Protein AF-0000000075634195 (afdb_homodimer)

pLDDT: mean 84.71, std 17.28, range [28.17, 97.94]

Secondary structure (DSSP, 8-state):
-----------------------HHHHHHHHHHHHHHHHHHHHHHHHHHHHHHHHHHHHHHHHHHHHHHHHHHHHHHHHHHHHHHHHHHHHHH----HHHHHHHHHHHHHHHHHHHHHHHHHHHHHHHHHHHHHHHHHHHHHHHHHHHH---SGGGGTT--TTT-HHHHHHHHHHHHHHHHHHHHHHHHHHHHHHHHHHHHHHHHHHHHHHHHHHHHHHHHHHHHHHHHHHHHHHHH--/-----------------------HHHHHHHHHHHHHHHHHHHHHHHHHHHHHHHHHHHHHHHHHHHHHHHHHHHHHHHHHHHHHHHHHHHHHH----HHHHHHHHHHHHHHHHHHHHHHHHHHHHHHHHHHHHHHHHHHHHHHHHHHHH---SGGGGTT--TTT-HHHHHHHHHHHHHHHHHHHHHHHHHHHHHHHHHHHHHHHHHHHHHHHHHHHHHHHHHHHHHHHHHIIIIIHH--

Foldseek 3Di:
DDPPPPPPPPPPPPCPVPPPCPLVLLVVLVVLLVVLVVLLVVLLVLLVVLLVVLLVLLVVLLVVLVVVLVVLLVVLVVVLVVLLVVLLVLLVPDDFDPVVSVVLNVLSVVLVVVLVVLLVVLVVLLVVLSVVLSVVLVVVSVVVSCVSNVDDLVCLCPPDDSRPCSVSSSVSSVVSSVVSVVSSVVSNVVSVVSSVVSSVSSVVSSVSSSVSSVVSSVVSNVSSVVSSVCSCVPGVPND/DPCPPPPPPPPPPPCPVPPPCPLVLLVVLVVLLVVLVVLLVVLLVLLVVLLVVLLVLLVVLLVVLVVVLVVLLVVLVVLLVVLLVVLLVLLVPFDFDPVVSVVLNVLSVVLVVVLVVLLVVLVVLLVVLSVVLSVVLVVVSVVVSCVSNVDDLVCLCPPHDSRPCSVSSSVSSVVSSVVSVVSSVVSNVVSVVSSVVSSVSSVVSSVSSSVSSVVSSVVSVVSSVVSSVCSVPPGVPPD

Solvent-accessible surface area (backbone atoms only — not comparable to full-atom values): 25627 Å² total; per-residue (Å²): 139,82,83,78,76,80,74,75,76,75,67,78,75,73,70,67,75,74,62,80,62,70,55,62,59,42,55,46,35,48,55,42,48,61,62,29,45,60,40,51,50,50,27,51,50,49,53,50,51,48,50,42,50,40,51,50,51,49,52,51,52,52,52,51,49,52,53,50,49,44,53,52,49,49,55,52,50,51,51,51,42,50,52,49,40,53,50,51,52,52,57,71,71,50,81,50,48,64,71,48,54,53,51,52,52,49,51,53,53,51,48,47,47,51,48,19,44,50,54,30,49,36,48,48,52,40,43,53,51,50,49,54,51,52,51,48,53,53,51,51,53,52,55,49,50,54,63,74,61,63,75,70,73,62,64,38,42,60,97,38,31,43,62,80,40,21,66,60,34,39,50,43,38,52,51,48,38,54,47,32,61,53,50,46,59,51,51,54,57,50,45,53,48,52,45,50,52,48,53,55,54,50,53,53,51,49,51,52,39,52,49,44,52,51,52,49,50,51,51,52,49,51,50,53,54,50,50,57,57,44,48,62,50,38,31,58,66,48,126,139,82,84,76,77,83,75,76,76,75,69,76,75,73,74,67,75,73,60,79,61,70,55,63,56,43,56,47,36,48,53,42,50,61,63,30,47,59,41,51,49,50,29,51,51,49,53,50,52,48,50,43,52,40,52,50,50,49,52,50,53,53,51,50,50,52,52,52,49,45,53,52,48,49,54,53,50,50,50,52,42,50,51,49,39,52,50,51,51,54,57,71,69,50,80,50,49,65,72,47,54,52,52,53,53,50,50,52,53,51,47,48,46,50,48,18,44,50,54,30,50,37,48,48,52,42,43,53,52,50,49,52,51,51,51,48,52,53,50,51,54,52,54,49,48,54,62,73,61,62,76,68,74,63,64,38,42,60,98,39,30,46,62,80,41,20,66,60,34,39,50,44,38,52,51,46,39,54,47,31,59,53,50,46,59,52,50,54,56,51,46,52,47,51,46,50,53,48,52,54,52,48,52,52,52,50,50,54,39,50,50,45,52,51,53,50,50,51,51,53,50,51,52,52,53,52,50,55,55,43,50,63,50,38,32,58,66,49,125

Radius of gyration: 40.36 Å; Cα contacts (8 Å, |Δi|>4): 442; chains: 2; bounding box: 52×142×100 Å

Structure (mmCIF, N/CA/C/O backbone):
data_AF-0000000075634195-model_v1
#
loop_
_entity.id
_entity.type
_entity.pdbx_description
1 polymer 'Uncharacterized protein'
#
loop_
_atom_site.group_PDB
_atom_site.id
_atom_site.type_symbol
_atom_site.label_atom_id
_atom_site.label_alt_id
_atom_site.label_comp_id
_atom_site.label_asym_id
_atom_site.label_entity_id
_atom_site.label_seq_id
_atom_site.pdbx_PDB_ins_code
_atom_site.Cartn_x
_atom_site.Cartn_y
_atom_site.Cartn_z
_atom_site.occupancy
_atom_site.B_iso_or_equiv
_atom_site.auth_seq_id
_atom_site.auth_comp_id
_atom_site.auth_asym_id
_atom_site.auth_atom_id
_atom_site.pdbx_PDB_model_num
ATOM 1 N N . MET A 1 1 ? 15.43 -52.625 -70.75 1 28.17 1 MET A N 1
ATOM 2 C CA . MET A 1 1 ? 15.234 -53.594 -69.688 1 28.17 1 MET A CA 1
ATOM 3 C C . MET A 1 1 ? 15.977 -53.156 -68.438 1 28.17 1 MET A C 1
ATOM 5 O O . MET A 1 1 ? 17.141 -53.531 -68.188 1 28.17 1 MET A O 1
ATOM 9 N N . GLY A 1 2 ? 16.125 -51.812 -68.062 1 32.44 2 GLY A N 1
ATOM 10 C CA . GLY A 1 2 ? 16.859 -51.062 -67.062 1 32.44 2 GLY A CA 1
ATOM 11 C C . GLY A 1 2 ? 16.547 -51.438 -65.625 1 32.44 2 GLY A C 1
ATOM 12 O O . GLY A 1 2 ? 15.383 -51.562 -65.25 1 32.44 2 GLY A O 1
ATOM 13 N N . ASP A 1 3 ? 17.469 -52.219 -64.875 1 30.73 3 ASP A N 1
ATOM 14 C CA . ASP A 1 3 ? 17.562 -52.719 -63.531 1 30.73 3 ASP A CA 1
ATOM 15 C C . ASP A 1 3 ? 17.391 -51.594 -62.5 1 30.73 3 ASP A C 1
ATOM 17 O O . ASP A 1 3 ? 18.266 -50.719 -62.375 1 30.73 3 ASP A O 1
ATOM 21 N N . ILE A 1 4 ? 16.25 -50.875 -62.438 1 35.44 4 ILE A N 1
ATOM 22 C CA . ILE A 1 4 ? 15.906 -49.938 -61.375 1 35.44 4 ILE A CA 1
ATOM 23 C C . ILE A 1 4 ? 16.172 -50.562 -60.031 1 35.44 4 ILE A C 1
ATOM 25 O O . ILE A 1 4 ? 15.531 -51.562 -59.656 1 35.44 4 ILE A O 1
ATOM 29 N N . LEU A 1 5 ? 17.469 -50.531 -59.5 1 29.59 5 LEU A N 1
ATOM 30 C CA . LEU A 1 5 ? 18.016 -50.906 -58.188 1 29.59 5 LEU A CA 1
ATOM 31 C C . LEU A 1 5 ? 17.125 -50.375 -57.062 1 29.59 5 LEU A C 1
ATOM 33 O O . LEU A 1 5 ? 16.859 -49.156 -56.969 1 29.59 5 LEU A O 1
ATOM 37 N N . LEU A 1 6 ? 16.062 -51.188 -56.625 1 30.25 6 LEU A N 1
ATOM 38 C CA . LEU A 1 6 ? 15.297 -51.062 -55.375 1 30.25 6 LEU A CA 1
ATOM 39 C C . LEU A 1 6 ? 16.219 -50.781 -54.188 1 30.25 6 LEU A C 1
ATOM 41 O O . LEU A 1 6 ? 16.938 -51.688 -53.75 1 30.25 6 LEU A O 1
ATOM 45 N N . GLN A 1 7 ? 17.078 -49.688 -54.25 1 32.53 7 GLN A N 1
ATOM 46 C CA . GLN A 1 7 ? 17.859 -49.312 -53.062 1 32.53 7 GLN A CA 1
ATOM 47 C C . GLN A 1 7 ? 17 -49.344 -51.812 1 32.53 7 GLN A C 1
ATOM 49 O O . GLN A 1 7 ? 15.992 -48.656 -51.719 1 32.53 7 GLN A O 1
ATOM 54 N N . SER A 1 8 ? 17.031 -50.5 -51.031 1 29.11 8 SER A N 1
ATOM 55 C CA . SER A 1 8 ? 16.547 -50.781 -49.688 1 29.11 8 SER A CA 1
ATOM 56 C C . SER A 1 8 ? 16.969 -49.688 -48.719 1 29.11 8 SER A C 1
ATOM 58 O O . SER A 1 8 ? 18.141 -49.594 -48.344 1 29.11 8 SER A O 1
ATOM 60 N N . ILE A 1 9 ? 16.453 -48.531 -48.812 1 31.86 9 ILE A N 1
ATOM 61 C CA . ILE A 1 9 ? 16.656 -47.562 -47.719 1 31.86 9 ILE A CA 1
ATOM 62 C C . ILE A 1 9 ? 16.375 -48.219 -46.375 1 31.86 9 ILE A C 1
ATOM 64 O O . ILE A 1 9 ? 15.227 -48.594 -46.094 1 31.86 9 ILE A O 1
ATOM 68 N N . LEU A 1 10 ? 17.375 -49.031 -45.875 1 29.16 10 LEU A N 1
ATOM 69 C CA . LEU A 1 10 ? 17.406 -49.469 -44.469 1 29.16 10 LEU A CA 1
ATOM 70 C C . LEU A 1 10 ? 17.094 -48.281 -43.562 1 29.16 10 LEU A C 1
ATOM 72 O O . LEU A 1 10 ? 17.906 -47.375 -43.406 1 29.16 10 LEU A O 1
ATOM 76 N N . LEU A 1 11 ? 15.883 -47.812 -43.562 1 32.41 11 LEU A N 1
ATOM 77 C CA . LEU A 1 11 ? 15.516 -46.906 -42.469 1 32.41 11 LEU A CA 1
ATOM 78 C C . LEU A 1 11 ? 15.961 -47.438 -41.125 1 32.41 11 LEU A C 1
ATOM 80 O O . LEU A 1 11 ? 15.57 -48.562 -40.75 1 32.41 11 LEU A O 1
ATOM 84 N N . PRO A 1 12 ? 17.188 -47.125 -40.625 1 34.12 12 PRO A N 1
ATOM 85 C CA . PRO A 1 12 ? 17.5 -47.562 -39.25 1 34.12 12 PRO A CA 1
ATOM 86 C C . PRO A 1 12 ? 16.297 -47.5 -38.344 1 34.12 12 PRO A C 1
ATOM 88 O O . PRO A 1 12 ? 15.578 -46.5 -38.281 1 34.12 12 PRO A O 1
ATOM 91 N N . LEU A 1 13 ? 15.688 -48.688 -38.125 1 31.53 13 LEU A N 1
ATOM 92 C CA . LEU A 1 13 ? 14.758 -48.875 -37 1 31.53 13 LEU A CA 1
ATOM 93 C C . LEU A 1 13 ? 15.297 -48.25 -35.719 1 31.53 13 LEU A C 1
ATOM 95 O O . LEU A 1 13 ? 16.234 -48.781 -35.125 1 31.53 13 LEU A O 1
ATOM 99 N N . LEU A 1 14 ? 15.555 -46.938 -35.688 1 31.75 14 LEU A N 1
ATOM 100 C CA . LEU A 1 14 ? 15.75 -46.375 -34.344 1 31.75 14 LEU A CA 1
ATOM 101 C C . LEU A 1 14 ? 14.812 -47.062 -33.344 1 31.75 14 LEU A C 1
ATOM 103 O O . LEU A 1 14 ? 13.594 -46.875 -33.406 1 31.75 14 LEU A O 1
ATOM 107 N N . VAL A 1 15 ? 15.164 -48.312 -32.938 1 31.58 15 VAL A N 1
ATOM 108 C CA . VAL A 1 15 ? 14.602 -48.875 -31.719 1 31.58 15 VAL A CA 1
ATOM 109 C C . VAL A 1 15 ? 14.516 -47.781 -30.641 1 31.58 15 VAL A C 1
ATOM 111 O O . VAL A 1 15 ? 15.539 -47.375 -30.094 1 31.58 15 VAL A O 1
ATOM 114 N N . VAL A 1 16 ? 13.805 -46.781 -30.828 1 35.41 16 VAL A N 1
ATOM 115 C CA . VAL A 1 16 ? 13.469 -46.031 -29.625 1 35.41 16 VAL A CA 1
ATOM 116 C C . VAL A 1 16 ? 13.094 -47 -28.5 1 35.41 16 VAL A C 1
ATOM 118 O O . VAL A 1 16 ? 12.102 -4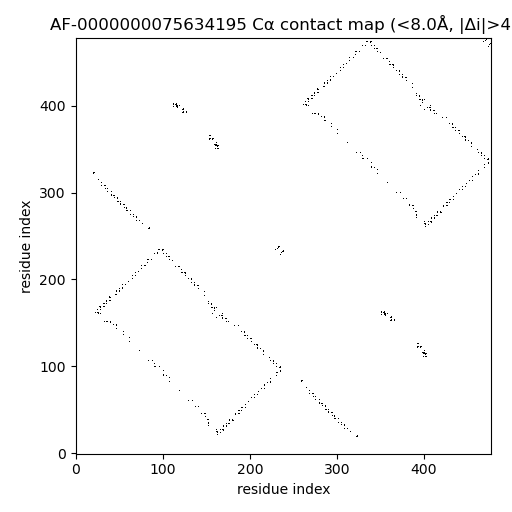7.688 -28.578 1 35.41 16 VAL A O 1
ATOM 121 N N . THR A 1 17 ? 14.094 -47.844 -28 1 33.12 17 THR A N 1
ATOM 122 C CA . THR A 1 17 ? 13.812 -48.5 -26.719 1 33.12 17 THR A CA 1
ATOM 123 C C . THR A 1 17 ? 12.789 -47.688 -25.922 1 33.12 17 THR A C 1
ATOM 125 O O . THR A 1 17 ? 13.031 -46.531 -25.578 1 33.12 17 THR A O 1
ATOM 128 N N . PHE A 1 18 ? 11.562 -47.969 -26.203 1 35.88 18 PHE A N 1
ATOM 129 C CA . PHE A 1 18 ? 10.406 -47.562 -25.406 1 35.88 18 PHE A CA 1
ATOM 130 C C . PHE A 1 18 ? 10.648 -47.875 -23.922 1 35.88 18 PHE A C 1
ATOM 132 O O . PHE A 1 18 ? 10.5 -49 -23.484 1 35.88 18 PHE A O 1
ATOM 139 N N . THR A 1 19 ? 11.828 -47.688 -23.375 1 38 19 THR A N 1
ATOM 140 C CA . THR A 1 19 ? 11.922 -47.812 -21.922 1 38 19 THR A CA 1
ATOM 141 C C . THR A 1 19 ? 10.609 -47.406 -21.266 1 38 19 THR A C 1
ATOM 143 O O . THR A 1 19 ? 9.867 -46.594 -21.812 1 38 19 THR A O 1
ATOM 146 N N . THR A 1 20 ? 9.906 -48.281 -20.531 1 43.28 20 THR A N 1
ATOM 147 C CA . THR A 1 20 ? 8.797 -48.156 -19.578 1 43.28 20 THR A CA 1
ATOM 148 C C . THR A 1 20 ? 8.75 -46.781 -18.969 1 43.28 20 THR A C 1
ATOM 150 O O . THR A 1 20 ? 9.734 -46.312 -18.406 1 43.28 20 THR A O 1
ATOM 153 N N . ALA A 1 21 ? 8.227 -45.781 -19.531 1 51.19 21 ALA A N 1
ATOM 154 C CA . ALA A 1 21 ? 8.164 -44.312 -19.531 1 51.19 21 ALA A CA 1
ATOM 155 C C . ALA A 1 21 ? 8.094 -43.781 -18.109 1 51.19 21 ALA A C 1
ATOM 157 O O . ALA A 1 21 ? 7.012 -43.719 -17.5 1 51.19 21 ALA A O 1
ATOM 158 N N . GLN A 1 22 ? 8.867 -44.281 -17.172 1 62.78 22 GLN A N 1
ATOM 159 C CA . GLN A 1 22 ? 8.977 -43.469 -15.961 1 62.78 22 GLN A CA 1
ATOM 160 C C . GLN A 1 22 ? 9.391 -42.062 -16.297 1 62.78 22 GLN A C 1
ATOM 162 O O . GLN A 1 22 ? 10.273 -41.812 -17.109 1 62.78 22 GLN A O 1
ATOM 167 N N . ARG A 1 23 ? 8.367 -41.25 -16.125 1 79.19 23 ARG A N 1
ATOM 168 C CA . ARG A 1 23 ? 8.656 -39.875 -16.406 1 79.19 23 ARG A CA 1
ATOM 169 C C . ARG A 1 23 ? 9.102 -39.125 -15.156 1 79.19 23 ARG A C 1
ATOM 171 O O . ARG A 1 23 ? 8.438 -38.188 -14.719 1 79.19 23 ARG A O 1
ATOM 178 N N . PRO A 1 24 ? 10.336 -39.688 -14.602 1 76.5 24 PRO A N 1
ATOM 179 C CA . PRO A 1 24 ? 10.797 -39.062 -13.359 1 76.5 24 PRO A CA 1
ATOM 180 C C . PRO A 1 24 ? 11.039 -37.562 -13.523 1 76.5 24 PRO A C 1
ATOM 182 O O . PRO A 1 24 ? 10.781 -36.781 -12.602 1 76.5 24 PRO A O 1
ATOM 185 N N . SER A 1 25 ? 11.375 -37.156 -14.68 1 81.81 25 SER A N 1
ATOM 186 C CA . SER A 1 25 ? 11.664 -35.75 -14.898 1 81.81 25 SER A CA 1
ATOM 187 C C . SER A 1 25 ? 10.391 -34.906 -14.844 1 81.81 25 SER A C 1
ATOM 189 O O . SER A 1 25 ? 10.406 -33.781 -14.359 1 81.81 25 SER A O 1
ATOM 191 N N . THR A 1 26 ? 9.312 -35.531 -15.203 1 85.31 26 THR A N 1
ATOM 192 C CA . THR A 1 26 ? 8.031 -34.844 -15.18 1 85.31 26 THR A CA 1
ATOM 193 C C . THR A 1 26 ? 7.562 -34.594 -13.75 1 85.31 26 THR A C 1
ATOM 195 O O . THR A 1 26 ? 7.07 -33.531 -13.422 1 85.31 26 THR A O 1
ATOM 198 N N . LEU A 1 27 ? 7.832 -35.5 -12.867 1 87.5 27 LEU A N 1
ATOM 199 C CA . LEU A 1 27 ? 7.438 -35.375 -11.469 1 87.5 27 LEU A CA 1
ATOM 200 C C . LEU A 1 27 ? 8.391 -34.438 -10.719 1 87.5 27 LEU A C 1
ATOM 202 O O . LEU A 1 27 ? 7.988 -33.75 -9.781 1 87.5 27 LEU A O 1
ATOM 206 N N . LYS A 1 28 ? 9.617 -34.438 -11.18 1 91.31 28 LYS A N 1
ATOM 207 C CA . LYS A 1 28 ? 10.617 -33.594 -10.555 1 91.31 28 LYS A CA 1
ATOM 208 C C . LYS A 1 28 ? 10.219 -32.125 -10.664 1 91.31 28 LYS A C 1
ATOM 210 O O . LYS A 1 28 ? 10.516 -31.312 -9.773 1 91.31 28 LYS A O 1
ATOM 215 N N . VAL A 1 29 ? 9.516 -31.75 -11.766 1 92 29 VAL A N 1
ATOM 216 C CA . VAL A 1 29 ? 9.055 -30.375 -11.969 1 92 29 VAL A CA 1
ATOM 217 C C . VAL A 1 29 ? 8.18 -29.953 -10.789 1 92 29 VAL A C 1
ATOM 219 O O . VAL A 1 29 ? 8.273 -28.828 -10.312 1 92 29 VAL A O 1
ATOM 222 N N . ILE A 1 30 ? 7.375 -30.812 -10.266 1 90.88 30 ILE A N 1
ATOM 223 C CA . ILE A 1 30 ? 6.477 -30.5 -9.156 1 90.88 30 ILE A CA 1
ATOM 224 C C . ILE A 1 30 ? 7.285 -30.297 -7.883 1 90.88 30 ILE A C 1
ATOM 226 O O . ILE A 1 30 ? 7.008 -29.375 -7.102 1 90.88 30 ILE A O 1
ATOM 230 N N . ASP A 1 31 ? 8.289 -31.156 -7.703 1 92.25 31 ASP A N 1
ATOM 231 C CA . ASP A 1 31 ? 9.18 -31 -6.559 1 92.25 31 ASP A CA 1
ATOM 232 C C . ASP A 1 31 ? 9.922 -29.672 -6.621 1 92.25 31 ASP A C 1
ATOM 234 O O . ASP A 1 31 ? 10.102 -29 -5.598 1 92.25 31 ASP A O 1
ATOM 238 N N . ASP A 1 32 ? 10.352 -29.328 -7.801 1 94.19 32 ASP A N 1
ATOM 239 C CA . ASP A 1 32 ? 11.039 -28.047 -7.98 1 94.19 32 ASP A CA 1
ATOM 240 C C . ASP A 1 32 ? 10.117 -26.875 -7.664 1 94.19 32 ASP A C 1
ATOM 242 O O . ASP A 1 32 ? 10.555 -25.875 -7.098 1 94.19 32 ASP A O 1
ATOM 246 N N . LEU A 1 33 ? 8.867 -26.969 -8.047 1 93.88 33 LEU A N 1
ATOM 247 C CA . LEU A 1 33 ? 7.883 -25.953 -7.727 1 93.88 33 LEU A CA 1
ATOM 248 C C . LEU A 1 33 ? 7.711 -25.812 -6.215 1 93.88 33 LEU A C 1
ATOM 250 O O . LEU A 1 33 ? 7.707 -24.703 -5.68 1 93.88 33 LEU A O 1
ATOM 254 N N . ARG A 1 34 ? 7.641 -26.969 -5.523 1 92.88 34 ARG A N 1
ATOM 255 C CA . ARG A 1 34 ? 7.504 -26.969 -4.07 1 92.88 34 ARG A CA 1
ATOM 256 C C . ARG A 1 34 ? 8.734 -26.375 -3.4 1 92.88 34 ARG A C 1
ATOM 258 O O . ARG A 1 34 ? 8.625 -25.719 -2.363 1 92.88 34 ARG A O 1
ATOM 265 N N . TYR A 1 35 ? 9.82 -26.594 -4.023 1 93.69 35 TYR A N 1
ATOM 266 C CA . TYR A 1 35 ? 11.07 -26.062 -3.494 1 93.69 35 TYR A CA 1
ATOM 267 C C . TYR A 1 35 ? 11.141 -24.562 -3.674 1 93.69 35 TYR A C 1
ATOM 269 O O . TYR A 1 35 ? 11.672 -23.844 -2.812 1 93.69 35 TYR A O 1
ATOM 277 N N . ALA A 1 36 ? 10.609 -24.031 -4.781 1 94.31 36 ALA A N 1
ATOM 278 C CA . ALA A 1 36 ? 10.695 -22.609 -5.109 1 94.31 36 ALA A CA 1
ATOM 279 C C . ALA A 1 36 ? 9.68 -21.797 -4.312 1 94.31 36 ALA A C 1
ATOM 281 O O . ALA A 1 36 ? 9.891 -20.625 -4.031 1 94.31 36 ALA A O 1
ATOM 282 N N . ASP A 1 37 ? 8.609 -22.438 -3.844 1 92.88 37 ASP A N 1
ATOM 283 C CA . ASP A 1 37 ? 7.473 -21.75 -3.236 1 92.88 37 ASP A CA 1
ATOM 284 C C . ASP A 1 37 ? 7.879 -21.031 -1.955 1 92.88 37 ASP A C 1
ATOM 286 O O . ASP A 1 37 ? 7.559 -19.859 -1.772 1 92.88 37 ASP A O 1
ATOM 290 N N . PRO A 1 38 ? 8.656 -21.672 -1.044 1 93 38 PRO A N 1
ATOM 291 C CA . PRO A 1 38 ? 9.039 -20.969 0.19 1 93 38 PRO A CA 1
ATOM 292 C C . PRO A 1 38 ? 9.891 -19.734 -0.067 1 93 38 PRO A C 1
ATOM 294 O O . PRO A 1 38 ? 9.867 -18.781 0.725 1 93 38 PRO A O 1
ATOM 297 N N . TYR A 1 39 ? 10.641 -19.719 -1.176 1 93.12 39 TYR A N 1
ATOM 298 C CA . TYR A 1 39 ? 11.453 -18.547 -1.496 1 93.12 39 TYR A CA 1
ATOM 299 C C . TYR A 1 39 ? 10.586 -17.375 -1.938 1 93.12 39 TYR A C 1
ATOM 301 O O . TYR A 1 39 ? 10.828 -16.234 -1.552 1 93.12 39 TYR A O 1
ATOM 309 N N . MET A 1 40 ? 9.602 -17.625 -2.729 1 92.69 40 MET A N 1
ATOM 310 C CA . MET A 1 40 ? 8.648 -16.594 -3.109 1 92.69 40 MET A CA 1
ATOM 311 C C . MET A 1 40 ? 7.898 -16.062 -1.89 1 92.69 40 MET A C 1
ATOM 313 O O . MET A 1 40 ? 7.75 -14.852 -1.722 1 92.69 40 MET A O 1
ATOM 317 N N . ARG A 1 41 ? 7.52 -16.922 -0.988 1 93.56 41 ARG A N 1
ATOM 318 C CA . ARG A 1 41 ? 6.781 -16.547 0.213 1 93.56 41 ARG A CA 1
ATOM 319 C C . ARG A 1 41 ? 7.629 -15.648 1.114 1 93.56 41 ARG A C 1
ATOM 321 O O . ARG A 1 41 ? 7.148 -14.633 1.618 1 93.56 41 ARG A O 1
ATOM 328 N N . SER A 1 42 ? 8.82 -16.156 1.237 1 93.38 42 SER A N 1
ATOM 329 C CA . SER A 1 42 ? 9.734 -15.383 2.078 1 93.38 42 SER A CA 1
ATOM 330 C C . SER A 1 42 ? 9.984 -14 1.491 1 93.38 42 SER A C 1
ATOM 332 O O . SER A 1 42 ? 10.008 -13.008 2.221 1 93.38 42 SER A O 1
ATOM 334 N N . HIS A 1 43 ? 10.172 -13.961 0.241 1 93.62 43 HIS A N 1
ATOM 335 C CA . HIS A 1 43 ? 10.359 -12.688 -0.443 1 93.62 43 HIS A CA 1
ATOM 336 C C . HIS A 1 43 ? 9.156 -11.773 -0.25 1 93.62 43 HIS A C 1
ATOM 338 O O . HIS A 1 43 ? 9.305 -10.602 0.12 1 93.62 43 HIS A O 1
ATOM 344 N N . ARG A 1 44 ? 7.977 -12.289 -0.455 1 93.25 44 ARG A N 1
ATOM 345 C CA . ARG A 1 44 ? 6.762 -11.492 -0.346 1 93.25 44 ARG A CA 1
ATOM 346 C C . ARG A 1 44 ? 6.559 -10.992 1.081 1 93.25 44 ARG A C 1
ATOM 348 O O . ARG A 1 44 ? 6.199 -9.828 1.295 1 93.25 44 ARG A O 1
ATOM 355 N N . LYS A 1 45 ? 6.832 -11.875 1.993 1 94 45 LYS A N 1
ATOM 356 C CA . LYS A 1 45 ? 6.715 -11.484 3.395 1 94 45 LYS A CA 1
ATOM 357 C C . LYS A 1 45 ? 7.691 -10.359 3.736 1 94 45 LYS A C 1
ATOM 359 O O . LYS A 1 45 ? 7.316 -9.383 4.383 1 94 45 LYS A O 1
ATOM 364 N N . LEU A 1 46 ? 8.875 -10.508 3.33 1 93.88 46 LEU A N 1
ATOM 365 C CA . LEU A 1 46 ? 9.891 -9.5 3.6 1 93.88 46 LEU A CA 1
ATOM 366 C C . LEU A 1 46 ? 9.516 -8.164 2.963 1 93.88 46 LEU A C 1
ATOM 368 O O . LEU A 1 46 ? 9.633 -7.113 3.6 1 93.88 46 LEU A O 1
ATOM 372 N N . VAL A 1 47 ? 9.109 -8.234 1.746 1 93.44 47 VAL A N 1
ATOM 373 C CA . VAL A 1 47 ? 8.719 -7.035 1.016 1 93.44 47 VAL A CA 1
ATOM 374 C C . VAL A 1 47 ? 7.574 -6.336 1.745 1 93.44 47 VAL A C 1
ATOM 376 O O . VAL A 1 47 ? 7.609 -5.121 1.95 1 93.44 47 VAL A O 1
ATOM 379 N N . LEU A 1 48 ? 6.602 -7.086 2.197 1 94.38 48 LEU A N 1
ATOM 380 C CA . LEU A 1 48 ? 5.445 -6.512 2.877 1 94.38 48 LEU A CA 1
ATOM 381 C C . LEU A 1 48 ? 5.84 -5.934 4.23 1 94.38 48 LEU A C 1
ATOM 383 O O . LEU A 1 48 ? 5.371 -4.859 4.613 1 94.38 48 LEU A O 1
ATOM 387 N N . ASP A 1 49 ? 6.719 -6.586 4.926 1 95 49 ASP A N 1
ATOM 388 C CA . ASP A 1 49 ? 7.188 -6.109 6.227 1 95 49 ASP A CA 1
ATOM 389 C C . ASP A 1 49 ? 7.977 -4.812 6.086 1 95 49 ASP A C 1
ATOM 391 O O . ASP A 1 49 ? 7.77 -3.865 6.848 1 95 49 ASP A O 1
ATOM 395 N N . GLU A 1 50 ? 8.852 -4.828 5.137 1 94.31 50 GLU A N 1
ATOM 396 C CA . GLU A 1 50 ? 9.68 -3.641 4.926 1 94.31 50 GLU A CA 1
ATOM 397 C C . GLU A 1 50 ? 8.836 -2.461 4.445 1 94.31 50 GLU A C 1
ATOM 399 O O . GLU A 1 50 ? 9.094 -1.315 4.82 1 94.31 50 GLU A O 1
ATOM 404 N N . LEU A 1 51 ? 7.895 -2.721 3.57 1 94.25 51 LEU A N 1
ATOM 405 C CA . LEU A 1 51 ? 6.969 -1.683 3.127 1 94.25 51 LEU A CA 1
ATOM 406 C C . LEU A 1 51 ? 6.195 -1.104 4.309 1 94.25 51 LEU A C 1
ATOM 408 O O . LEU A 1 51 ? 6.043 0.114 4.418 1 94.25 51 LEU A O 1
ATOM 412 N N . HIS A 1 52 ? 5.742 -1.98 5.16 1 95.75 52 HIS A N 1
ATOM 413 C CA . HIS A 1 52 ? 5.035 -1.555 6.359 1 95.75 52 HIS A CA 1
ATOM 414 C C . HIS A 1 52 ? 5.906 -0.649 7.223 1 95.75 52 HIS A C 1
ATOM 416 O O . HIS A 1 52 ? 5.457 0.406 7.676 1 95.75 52 HIS A O 1
ATOM 422 N N . ALA A 1 53 ? 7.102 -1.029 7.426 1 95.75 53 ALA A N 1
ATOM 423 C CA . ALA A 1 53 ? 8.039 -0.233 8.211 1 95.75 53 ALA A CA 1
ATOM 424 C C . ALA A 1 53 ? 8.273 1.133 7.574 1 95.75 53 ALA A C 1
ATOM 426 O O . ALA A 1 53 ? 8.297 2.154 8.266 1 95.75 53 ALA A O 1
ATOM 427 N N . ALA A 1 54 ? 8.453 1.101 6.297 1 95.5 54 ALA A N 1
ATOM 428 C CA . ALA A 1 54 ? 8.672 2.352 5.578 1 95.5 54 ALA A CA 1
ATOM 429 C C . ALA A 1 54 ? 7.473 3.285 5.727 1 95.5 54 ALA A C 1
ATOM 431 O O . ALA A 1 54 ? 7.637 4.488 5.945 1 95.5 54 ALA A O 1
ATOM 432 N N . ARG A 1 55 ? 6.301 2.766 5.617 1 95.06 55 ARG A N 1
ATOM 433 C CA . ARG A 1 55 ? 5.078 3.551 5.746 1 95.06 55 ARG A CA 1
ATOM 434 C C . ARG A 1 55 ? 4.93 4.102 7.16 1 95.06 55 ARG A C 1
ATOM 436 O O . ARG A 1 55 ? 4.539 5.258 7.344 1 95.06 55 ARG A O 1
ATOM 443 N N . LEU A 1 56 ? 5.234 3.268 8.133 1 96.12 56 LEU A N 1
ATOM 444 C CA . LEU A 1 56 ? 5.184 3.717 9.523 1 96.12 56 LEU A CA 1
ATOM 445 C C . LEU A 1 56 ? 6.176 4.848 9.766 1 96.12 56 LEU A C 1
ATOM 447 O O . LEU A 1 56 ? 5.84 5.852 10.398 1 96.12 56 LEU A O 1
ATOM 451 N N . ASN A 1 57 ? 7.336 4.637 9.258 1 95.62 57 ASN A N 1
ATOM 452 C CA . ASN A 1 57 ? 8.359 5.668 9.414 1 95.62 57 ASN A CA 1
ATOM 453 C C . ASN A 1 57 ? 7.938 6.977 8.75 1 95.62 57 ASN A C 1
ATOM 455 O O . ASN A 1 57 ? 8.117 8.055 9.32 1 95.62 57 ASN A O 1
ATOM 459 N N . ALA A 1 58 ? 7.406 6.875 7.562 1 94.06 58 ALA A N 1
ATOM 460 C CA . ALA A 1 58 ? 6.914 8.062 6.867 1 94.06 58 ALA A CA 1
ATOM 461 C C . ALA A 1 58 ? 5.816 8.758 7.672 1 94.06 58 ALA A C 1
ATOM 463 O O . ALA A 1 58 ? 5.801 9.984 7.785 1 94.06 58 ALA A O 1
ATOM 464 N N . SER A 1 59 ? 4.957 8.008 8.227 1 93.56 59 SER A N 1
ATOM 465 C CA . SER A 1 59 ? 3.881 8.547 9.047 1 93.56 59 SER A CA 1
ATOM 466 C C . SER A 1 59 ? 4.43 9.242 10.289 1 93.56 59 SER A C 1
ATOM 468 O O . SER A 1 59 ? 3.955 10.312 10.672 1 93.56 59 SER A O 1
ATOM 470 N N . ASP A 1 60 ? 5.398 8.656 10.914 1 94.25 60 ASP A N 1
ATOM 471 C CA . ASP A 1 60 ? 6.023 9.234 12.102 1 94.25 60 ASP A CA 1
ATOM 472 C C . ASP A 1 60 ? 6.672 10.578 11.781 1 94.25 60 ASP A C 1
ATOM 474 O O . ASP A 1 60 ? 6.578 11.523 12.562 1 94.25 60 ASP A O 1
ATOM 478 N N . LEU A 1 61 ? 7.312 10.609 10.68 1 94.44 61 LEU A N 1
ATOM 479 C CA . LEU A 1 61 ? 7.941 11.852 10.258 1 94.44 61 LEU A CA 1
ATOM 480 C C . LEU A 1 61 ? 6.902 12.953 10.078 1 94.44 61 LEU A C 1
ATOM 482 O O . LEU A 1 61 ? 7.145 14.109 10.422 1 94.44 61 LEU A O 1
ATOM 486 N N . GLN A 1 62 ? 5.773 12.648 9.508 1 92.38 62 GLN A N 1
ATOM 487 C CA . GLN A 1 62 ? 4.684 13.602 9.344 1 92.38 62 GLN A CA 1
ATOM 488 C C . GLN A 1 62 ? 4.203 14.125 10.695 1 92.38 62 GLN A C 1
ATOM 490 O O . GLN A 1 62 ? 3.99 15.32 10.867 1 92.38 62 GLN A O 1
ATOM 495 N N . SER A 1 63 ? 4.082 13.195 11.594 1 91.44 63 SER A N 1
ATOM 496 C CA . SER A 1 63 ? 3.646 13.562 12.938 1 91.44 63 SER A CA 1
ATOM 497 C C . SER A 1 63 ? 4.66 14.477 13.617 1 91.44 63 SER A C 1
ATOM 499 O O . SER A 1 63 ? 4.285 15.43 14.305 1 91.44 63 SER A O 1
ATOM 501 N N . GLU A 1 64 ? 5.863 14.156 13.438 1 93.31 64 GLU A N 1
ATOM 502 C CA . GLU A 1 64 ? 6.918 15.008 13.984 1 93.31 64 GLU A CA 1
ATOM 503 C C . GLU A 1 64 ? 6.84 16.422 13.406 1 93.31 64 GLU A C 1
ATOM 505 O O . GLU A 1 64 ? 7.055 17.391 14.125 1 93.31 64 GLU A O 1
ATOM 510 N N . MET A 1 65 ? 6.543 16.5 12.164 1 93 65 MET A N 1
ATOM 511 C CA . MET A 1 65 ? 6.402 17.797 11.508 1 93 65 MET A CA 1
ATOM 512 C C . MET A 1 65 ? 5.262 18.609 12.133 1 93 65 MET A C 1
ATOM 514 O O . MET A 1 65 ? 5.406 19.797 12.383 1 93 65 MET A O 1
ATOM 518 N N . ILE A 1 66 ? 4.188 17.969 12.383 1 91.12 66 ILE A N 1
ATOM 519 C CA . ILE A 1 66 ? 3.02 18.641 12.961 1 91.12 66 ILE A CA 1
ATOM 520 C C . ILE A 1 66 ? 3.354 19.156 14.359 1 91.12 66 ILE A C 1
ATOM 522 O O . ILE A 1 66 ? 2.988 20.266 14.719 1 91.12 66 ILE A O 1
ATOM 526 N N . GLN A 1 67 ? 4.047 18.375 15.117 1 92.06 67 GLN A N 1
ATOM 527 C CA . GLN A 1 67 ? 4.441 18.781 16.469 1 92.06 67 GLN A CA 1
ATOM 528 C C . GLN A 1 67 ? 5.391 19.969 16.422 1 92.06 67 GLN A C 1
ATOM 530 O O . GLN A 1 67 ? 5.246 20.906 17.203 1 92.06 67 GLN A O 1
ATOM 535 N N . LEU A 1 68 ? 6.273 19.906 15.555 1 91.44 68 LEU A N 1
ATOM 536 C CA . LEU A 1 68 ? 7.215 21 15.391 1 91.44 68 LEU A CA 1
ATOM 537 C C . LEU A 1 68 ? 6.488 22.281 14.977 1 91.44 68 LEU A C 1
ATOM 539 O O . LEU A 1 68 ? 6.781 23.359 15.492 1 91.44 68 LEU A O 1
ATOM 543 N N . MET A 1 69 ? 5.613 22.141 14.078 1 91.44 69 MET A N 1
ATOM 544 C CA . MET A 1 69 ? 4.809 23.266 13.625 1 91.44 69 MET A CA 1
ATOM 545 C C . MET A 1 69 ? 4.023 23.875 14.781 1 91.44 69 MET A C 1
ATOM 547 O O . MET A 1 69 ? 3.967 25.094 14.93 1 91.44 69 MET A O 1
ATOM 551 N N . ALA A 1 70 ? 3.445 23 15.586 1 91.38 70 ALA A N 1
ATOM 552 C CA . ALA A 1 70 ? 2.672 23.484 16.734 1 91.38 70 ALA A CA 1
ATOM 553 C C . ALA A 1 70 ? 3.551 24.266 17.703 1 91.38 70 ALA A C 1
ATOM 555 O O . ALA A 1 70 ? 3.158 25.328 18.188 1 91.38 70 ALA A O 1
ATOM 556 N N . ASN A 1 71 ? 4.711 23.781 17.922 1 92.94 71 ASN A N 1
ATOM 557 C CA . ASN A 1 71 ? 5.641 24.453 18.828 1 92.94 71 ASN A CA 1
ATOM 558 C C . ASN A 1 71 ? 6.07 25.812 18.281 1 92.94 71 ASN A C 1
ATOM 560 O O . ASN A 1 71 ? 6.082 26.812 19.016 1 92.94 71 ASN A O 1
ATOM 564 N N . GLN A 1 72 ? 6.395 25.891 17.062 1 91.81 72 GLN A N 1
ATOM 565 C CA . GLN A 1 72 ? 6.809 27.141 16.453 1 91.81 72 GLN A CA 1
ATOM 566 C C . GLN A 1 72 ? 5.66 28.141 16.422 1 91.81 72 GLN A C 1
ATOM 568 O O . GLN A 1 72 ? 5.848 29.312 16.734 1 91.81 72 GLN A O 1
ATOM 573 N N . LYS A 1 73 ? 4.562 27.609 16.031 1 91.88 73 LYS A N 1
ATOM 574 C CA . LYS A 1 73 ? 3.396 28.484 16 1 91.88 73 LYS A CA 1
ATOM 575 C C . LYS A 1 73 ? 3.125 29.078 17.375 1 91.88 73 LYS A C 1
ATOM 577 O O . LYS A 1 73 ? 2.848 30.281 17.5 1 91.88 73 LYS A O 1
ATOM 582 N N . GLN A 1 74 ? 3.195 28.266 18.375 1 91.56 74 GLN A N 1
ATOM 583 C CA . GLN A 1 74 ? 2.986 28.734 19.75 1 91.56 74 GLN A CA 1
ATOM 584 C C . GLN A 1 74 ? 3.945 29.875 20.094 1 91.56 74 GLN A C 1
ATOM 586 O O . GLN A 1 74 ? 3.525 30.922 20.594 1 91.56 74 GLN A O 1
ATOM 591 N N . ARG A 1 75 ? 5.18 29.688 19.797 1 92.5 75 ARG A N 1
ATOM 592 C CA . ARG A 1 75 ? 6.199 30.672 20.109 1 92.5 75 ARG A CA 1
ATOM 593 C C . ARG A 1 75 ? 5.891 32 19.453 1 92.5 75 ARG A C 1
ATOM 595 O O . ARG A 1 75 ? 5.918 33.062 20.094 1 92.5 75 ARG A O 1
ATOM 602 N N . TYR A 1 76 ? 5.473 31.969 18.203 1 90.88 76 TYR A N 1
ATOM 603 C CA . TYR A 1 76 ? 5.281 33.219 17.453 1 90.88 76 TYR A CA 1
ATOM 604 C C . TYR A 1 76 ? 3.963 33.875 17.828 1 90.88 76 TYR A C 1
ATOM 606 O O . TYR A 1 76 ? 3.867 35.094 17.844 1 90.88 76 TYR A O 1
ATOM 614 N N . VAL A 1 77 ? 2.984 33.094 18.125 1 90.06 77 VAL A N 1
ATOM 615 C CA . VAL A 1 77 ? 1.725 33.656 18.594 1 90.06 77 VAL A CA 1
ATOM 616 C C . VAL A 1 77 ? 1.926 34.312 19.953 1 90.06 77 VAL A C 1
ATOM 618 O O . VAL A 1 77 ? 1.422 35.406 20.203 1 90.06 77 VAL A O 1
ATOM 621 N N . GLU A 1 78 ? 2.688 33.656 20.828 1 90.75 78 GLU A N 1
ATOM 622 C CA . GLU A 1 78 ? 2.994 34.219 22.141 1 90.75 78 GLU A CA 1
ATOM 623 C C . GLU A 1 78 ? 3.738 35.531 22 1 90.75 78 GLU A C 1
ATOM 625 O O . GLU A 1 78 ? 3.426 36.5 22.688 1 90.75 78 GLU A O 1
ATOM 630 N N . LEU A 1 79 ? 4.645 35.562 21.062 1 90.56 79 LEU A N 1
ATOM 631 C CA . LEU A 1 79 ? 5.395 36.812 20.812 1 90.56 79 LEU A CA 1
ATOM 632 C C . LEU A 1 79 ? 4.469 37.906 20.328 1 90.56 79 LEU A C 1
ATOM 634 O O . LEU A 1 79 ? 4.598 39.062 20.75 1 90.56 79 LEU A O 1
ATOM 638 N N . ALA A 1 80 ? 3.572 37.562 19.469 1 89.81 80 ALA A N 1
ATOM 639 C CA . ALA A 1 80 ? 2.631 38.562 18.922 1 89.81 80 ALA A CA 1
ATOM 640 C C . ALA A 1 80 ? 1.709 39.094 20.016 1 89.81 80 ALA A C 1
ATOM 642 O O . ALA A 1 80 ? 1.467 40.281 20.109 1 89.81 80 ALA A O 1
ATOM 643 N N . VAL A 1 81 ? 1.226 38.219 20.844 1 88.62 81 VAL A N 1
ATOM 644 C CA . VAL A 1 81 ? 0.323 38.594 21.938 1 88.62 81 VAL A CA 1
ATOM 645 C C . VAL A 1 81 ? 1.062 39.469 22.953 1 88.62 81 VAL A C 1
ATOM 647 O O . VAL A 1 81 ? 0.521 40.469 23.438 1 88.62 81 VAL A O 1
ATOM 650 N N . ASP A 1 82 ? 2.275 39.094 23.219 1 89.69 82 ASP A N 1
ATOM 651 C CA . ASP A 1 82 ? 3.084 39.875 24.156 1 89.69 82 ASP A CA 1
ATOM 652 C C . ASP A 1 82 ? 3.336 41.281 23.609 1 89.69 82 ASP A C 1
ATOM 654 O O . ASP A 1 82 ? 3.275 42.281 24.344 1 89.69 82 ASP A O 1
ATOM 658 N N . ALA A 1 83 ? 3.619 41.375 22.344 1 89.25 83 ALA A N 1
ATOM 659 C CA . ALA A 1 83 ? 3.836 42.656 21.719 1 89.25 83 ALA A CA 1
ATOM 660 C C . ALA A 1 83 ? 2.572 43.5 21.766 1 89.25 83 ALA A C 1
ATOM 662 O O . ALA A 1 83 ? 2.639 44.719 22 1 89.25 83 ALA A O 1
ATOM 663 N N . GLU A 1 84 ? 1.474 42.875 21.531 1 89.88 84 GLU A N 1
ATOM 664 C CA . GLU A 1 84 ? 0.193 43.594 21.609 1 89.88 84 GLU A CA 1
ATOM 665 C C . GLU A 1 84 ? -0.057 44.125 23.016 1 89.88 84 GLU A C 1
ATOM 667 O O . GLU A 1 84 ? -0.479 45.281 23.188 1 89.88 84 GLU A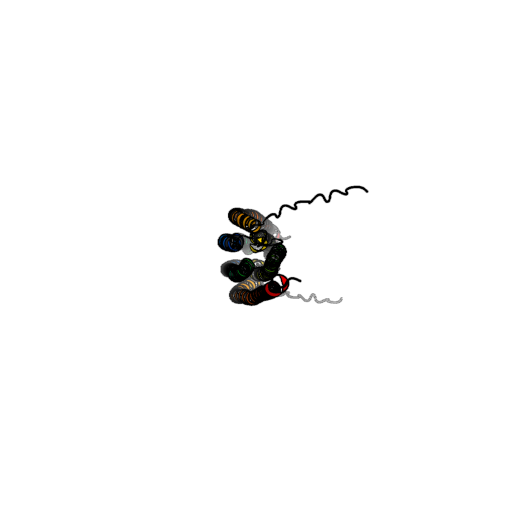 O 1
ATOM 672 N N . LYS A 1 85 ? 0.232 43.281 24 1 88.25 85 LYS A N 1
ATOM 673 C CA . LYS A 1 85 ? 0.042 43.688 25.391 1 88.25 85 LYS A CA 1
ATOM 674 C C . LYS A 1 85 ? 0.925 44.875 25.75 1 88.25 85 LYS A C 1
ATOM 676 O O . LYS A 1 85 ? 0.469 45.812 26.406 1 88.25 85 LYS A O 1
ATOM 681 N N . ALA A 1 86 ? 2.111 44.719 25.281 1 87.88 86 ALA A N 1
ATOM 682 C CA . ALA A 1 86 ? 3.049 45.812 25.562 1 87.88 86 ALA A CA 1
ATOM 683 C C . ALA A 1 86 ? 2.578 47.125 24.938 1 87.88 86 ALA A C 1
ATOM 685 O O . ALA A 1 86 ? 2.568 48.156 25.609 1 87.88 86 ALA A O 1
ATOM 686 N N . LEU A 1 87 ? 2.162 47.125 23.781 1 87.88 87 LEU A N 1
ATOM 687 C CA . LEU A 1 87 ? 1.692 48.312 23.094 1 87.88 87 LEU A CA 1
ATOM 688 C C . LEU A 1 87 ? 0.399 48.812 23.719 1 87.88 87 LEU A C 1
ATOM 690 O O . LEU A 1 87 ? 0.214 50.031 23.859 1 87.88 87 LEU A O 1
ATOM 694 N N . GLY A 1 88 ? -0.485 47.875 24.016 1 86.31 88 GLY A N 1
ATOM 695 C CA . GLY A 1 88 ? -1.697 48.281 24.719 1 86.31 88 GLY A CA 1
ATOM 696 C C . GLY A 1 88 ? -1.426 48.969 26.031 1 86.31 88 GLY A C 1
ATOM 697 O O . GLY A 1 88 ? -2.084 49.969 26.359 1 86.31 88 GLY A O 1
ATOM 698 N N . GLY A 1 89 ? -0.441 48.469 26.734 1 86.06 89 GLY A N 1
ATOM 699 C CA . GLY A 1 89 ? -0.032 49.125 27.969 1 86.06 89 GLY A CA 1
ATOM 700 C C . GLY A 1 89 ? 0.488 50.531 27.75 1 86.06 89 GLY A C 1
ATOM 701 O O . GLY A 1 89 ? 0.17 51.438 28.516 1 86.06 89 GLY A O 1
ATOM 702 N N . ASP A 1 90 ? 1.212 50.75 26.672 1 84.56 90 ASP A N 1
ATOM 703 C CA . ASP A 1 90 ? 1.737 52.094 26.328 1 84.56 90 ASP A CA 1
ATOM 704 C C . ASP A 1 90 ? 0.608 53.062 26 1 84.56 90 ASP A C 1
ATOM 706 O O . ASP A 1 90 ? 0.634 54.219 26.422 1 84.56 90 ASP A O 1
ATOM 710 N N . ILE A 1 91 ? -0.357 52.562 25.312 1 85.81 91 ILE A N 1
ATOM 711 C CA . ILE A 1 91 ? -1.486 53.375 24.922 1 85.81 91 ILE A CA 1
ATOM 712 C C . ILE A 1 91 ? -2.295 53.781 26.156 1 85.81 91 ILE A C 1
ATOM 714 O O . ILE A 1 91 ? -2.725 54.938 26.281 1 85.81 91 ILE A O 1
ATOM 718 N N . ASP A 1 92 ? -2.467 52.875 27.062 1 83.38 92 ASP A N 1
ATOM 719 C CA . ASP A 1 92 ? -3.26 53.125 28.266 1 83.38 92 ASP A CA 1
ATOM 720 C C . ASP A 1 92 ? -2.58 54.156 29.172 1 83.38 92 ASP A C 1
ATOM 722 O O . ASP A 1 92 ? -3.254 54.875 29.906 1 83.38 92 ASP A O 1
ATOM 726 N N . ARG A 1 93 ? -1.294 54.219 29.125 1 85.69 93 ARG A N 1
ATOM 727 C CA . ARG A 1 93 ? -0.542 55.125 30 1 85.69 93 ARG A CA 1
ATOM 728 C C . ARG A 1 93 ? -0.417 56.5 29.391 1 85.69 93 ARG A C 1
ATOM 730 O O . ARG A 1 93 ? -0.034 57.469 30.078 1 85.69 93 ARG A O 1
ATOM 737 N N . GLU A 1 94 ? -0.747 56.531 28.141 1 79.75 94 GLU A N 1
ATOM 738 C CA . GLU A 1 94 ? -0.562 57.812 27.453 1 79.75 94 GLU A CA 1
ATOM 739 C C . GLU A 1 94 ? -1.661 58.812 27.812 1 79.75 94 GLU A C 1
ATOM 741 O O . GLU A 1 94 ? -2.834 58.438 27.906 1 79.75 94 GLU A O 1
ATOM 746 N N . ILE A 1 95 ? -1.251 60.062 28.188 1 70.19 95 ILE A N 1
ATOM 747 C CA . ILE A 1 95 ? -2.174 61.156 28.469 1 70.19 95 ILE A CA 1
ATOM 748 C C . ILE A 1 95 ? -2.527 61.875 27.172 1 70.19 95 ILE A C 1
ATOM 750 O O . ILE A 1 95 ? -1.664 62.469 26.531 1 70.19 95 ILE A O 1
ATOM 754 N N . GLY A 1 96 ? -3.578 61.344 26.438 1 72.38 96 GLY A N 1
ATOM 755 C CA . GLY A 1 96 ? -3.947 61.969 25.172 1 72.38 96 GLY A CA 1
ATOM 756 C C . GLY A 1 96 ? -5.445 62 24.953 1 72.38 96 GLY A C 1
ATOM 757 O O . GLY A 1 96 ? -6.223 61.656 25.844 1 72.38 96 GLY A O 1
ATOM 758 N N . ASP A 1 97 ? -5.898 62.688 23.844 1 79.56 97 ASP A N 1
ATOM 759 C CA . ASP A 1 97 ? -7.289 62.812 23.406 1 79.56 97 ASP A CA 1
ATOM 760 C C . ASP A 1 97 ? -7.934 61.438 23.281 1 79.56 97 ASP A C 1
ATOM 762 O O . ASP A 1 97 ? -7.395 60.562 22.594 1 79.56 97 ASP A O 1
ATOM 766 N N . ALA A 1 98 ? -9.031 61.219 23.969 1 79.88 98 ALA A N 1
ATOM 767 C CA . ALA A 1 98 ? -9.734 59.938 24.031 1 79.88 98 ALA A CA 1
ATOM 768 C C . ALA A 1 98 ? -10.016 59.406 22.625 1 79.88 98 ALA A C 1
ATOM 770 O O . ALA A 1 98 ? -9.797 58.25 22.344 1 79.88 98 ALA A O 1
ATOM 771 N N . PRO A 1 99 ? -10.453 60.375 21.75 1 83.25 99 PRO A N 1
ATOM 772 C CA . PRO A 1 99 ? -10.695 59.875 20.391 1 83.25 99 PRO A CA 1
ATOM 773 C C . PRO A 1 99 ? -9.422 59.375 19.703 1 83.25 99 PRO A C 1
ATOM 775 O O . PRO A 1 99 ? -9.453 58.375 18.984 1 83.25 99 PRO A O 1
ATOM 778 N N . CYS A 1 100 ? -8.289 60 20.016 1 84.69 100 CYS A N 1
ATOM 779 C CA . CYS A 1 100 ? -7.016 59.594 19.422 1 84.69 100 CYS A CA 1
ATOM 780 C C . CYS A 1 100 ? -6.555 58.25 19.969 1 84.69 100 CYS A C 1
ATOM 782 O O . CYS 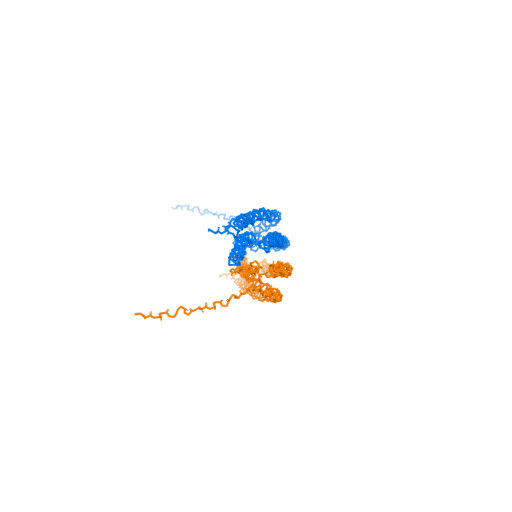A 1 100 ? -6.145 57.375 19.203 1 84.69 100 CYS A O 1
ATOM 784 N N . LEU A 1 101 ? -6.707 58 21.266 1 82.88 101 LEU A N 1
ATOM 785 C CA . LEU A 1 101 ? -6.309 56.75 21.891 1 82.88 101 LEU A CA 1
ATOM 786 C C . LEU A 1 101 ? -7.199 55.594 21.422 1 82.88 101 LEU A C 1
ATOM 788 O O . LEU A 1 101 ? -6.723 54.469 21.219 1 82.88 101 LEU A O 1
ATOM 792 N N . GLY A 1 102 ? -8.484 55.906 21.219 1 83.75 102 GLY A N 1
ATOM 793 C CA . GLY A 1 102 ? -9.391 54.906 20.656 1 83.75 102 GLY A CA 1
ATOM 794 C C . GLY A 1 102 ? -9.008 54.469 19.266 1 83.75 102 GLY A C 1
ATOM 795 O O . GLY A 1 102 ? -9.086 53.281 18.922 1 83.75 102 GLY A O 1
ATOM 796 N N . TYR A 1 103 ? -8.578 55.438 18.438 1 84.31 103 TYR A N 1
ATOM 797 C CA . TYR A 1 103 ? -8.133 55.156 17.094 1 84.31 103 TYR A CA 1
ATOM 798 C C . TYR A 1 103 ? -6.91 54.25 17.094 1 84.31 103 TYR A C 1
ATOM 800 O O . TYR A 1 103 ? -6.824 53.312 16.312 1 84.31 103 TYR A O 1
ATOM 808 N N . LEU A 1 104 ? -5.914 54.438 18.016 1 83.75 104 LEU A N 1
ATOM 809 C CA . LEU A 1 104 ? -4.703 53.656 18.094 1 83.75 104 LEU A CA 1
ATOM 810 C C . LEU A 1 104 ? -5.023 52.219 18.547 1 83.75 104 LEU A C 1
ATOM 812 O O . LEU A 1 104 ? -4.438 51.25 18.031 1 83.75 104 LEU A O 1
ATOM 816 N N . ARG A 1 105 ? -5.961 52.094 19.422 1 84.44 105 ARG A N 1
ATOM 817 C CA . ARG A 1 105 ? -6.387 50.75 19.828 1 84.44 105 ARG A CA 1
ATOM 818 C C . ARG A 1 105 ? -7.008 50 18.672 1 84.44 105 ARG A C 1
ATOM 820 O O . ARG A 1 105 ? -6.793 48.781 18.531 1 84.44 105 ARG A O 1
ATOM 827 N N . ASN A 1 106 ? -7.73 50.719 17.859 1 85.62 106 ASN A N 1
ATOM 828 C CA . ASN A 1 106 ? -8.312 50.094 16.688 1 85.62 106 ASN A CA 1
ATOM 829 C C . ASN A 1 106 ? -7.242 49.656 15.703 1 85.62 106 ASN A C 1
ATOM 831 O O . ASN A 1 106 ? -7.371 48.594 15.078 1 85.62 106 ASN A O 1
ATOM 835 N N . ILE A 1 107 ? -6.211 50.406 15.586 1 84.31 107 ILE A N 1
ATOM 836 C CA . ILE A 1 107 ? -5.102 50.031 14.711 1 84.31 107 ILE A CA 1
ATOM 837 C C . ILE A 1 107 ? -4.441 48.75 15.219 1 84.31 107 ILE A C 1
ATOM 839 O O . ILE A 1 107 ? -4.133 47.844 14.438 1 84.31 107 ILE A O 1
ATOM 843 N N . VAL A 1 108 ? -4.258 48.625 16.516 1 85.62 108 VAL A N 1
ATOM 844 C CA . VAL A 1 108 ? -3.635 47.469 17.109 1 85.62 108 VAL A CA 1
ATOM 845 C C . VAL A 1 108 ? -4.508 46.219 16.859 1 85.62 108 VAL A C 1
ATOM 847 O O . VAL A 1 108 ? -4.008 45.188 16.453 1 85.62 108 VAL A O 1
ATOM 850 N N . GLU A 1 109 ? -5.793 46.375 17.062 1 87.56 109 GLU A N 1
ATOM 851 C CA . GLU A 1 109 ? -6.719 45.281 16.844 1 87.56 109 GLU A CA 1
ATOM 852 C C . GLU A 1 109 ? -6.723 44.844 15.383 1 87.56 109 GLU A C 1
ATOM 854 O O . GLU A 1 109 ? -6.73 43.625 15.094 1 87.56 109 GLU A O 1
ATOM 859 N N . ASN A 1 110 ? -6.703 45.781 14.547 1 86.94 110 ASN A N 1
ATOM 860 C CA . ASN A 1 110 ? -6.684 45.469 13.125 1 86.94 110 ASN A CA 1
ATOM 861 C C . ASN A 1 110 ? -5.387 44.75 12.727 1 86.94 110 ASN A C 1
ATOM 863 O O . ASN A 1 110 ? -5.402 43.844 11.906 1 86.94 110 ASN A O 1
ATOM 867 N N . ASN A 1 111 ? -4.34 45.156 13.289 1 86.44 111 ASN A N 1
ATOM 868 C CA . ASN A 1 111 ? -3.055 44.531 12.977 1 86.44 111 ASN A CA 1
ATOM 869 C C . ASN A 1 111 ? -2.977 43.094 13.516 1 86.44 111 ASN A C 1
ATOM 871 O O . ASN A 1 111 ? -2.418 42.219 12.859 1 86.44 111 ASN A O 1
ATOM 875 N N . MET A 1 112 ? -3.525 42.938 14.664 1 88.94 112 MET A N 1
ATOM 876 C CA . MET A 1 112 ? -3.572 41.562 15.195 1 88.94 112 MET A CA 1
ATOM 877 C C . MET A 1 112 ? -4.473 40.688 14.344 1 88.94 112 MET A C 1
ATOM 879 O O . MET A 1 112 ? -4.184 39.5 14.148 1 88.94 112 MET A O 1
ATOM 883 N N . TYR A 1 113 ? -5.547 41.25 13.883 1 89.69 113 TYR A N 1
ATOM 884 C CA . TYR A 1 113 ? -6.402 40.531 12.938 1 89.69 113 TYR A CA 1
ATOM 885 C C . TYR A 1 113 ? -5.621 40.125 11.703 1 89.69 113 TYR A C 1
ATOM 887 O O . TYR A 1 113 ? -5.695 38.969 11.273 1 89.69 113 TYR A O 1
ATOM 895 N N . MET A 1 114 ? -4.809 41 11.141 1 88.88 114 MET A N 1
ATOM 896 C CA . MET A 1 114 ? -3.994 40.719 9.961 1 88.88 114 MET A CA 1
ATOM 897 C C . MET A 1 114 ? -2.926 39.656 10.281 1 88.88 114 MET A C 1
ATOM 899 O O . MET A 1 114 ? -2.656 38.781 9.469 1 88.88 114 MET A O 1
ATOM 903 N N . ALA A 1 115 ? -2.354 39.812 11.438 1 89.75 115 ALA A N 1
ATOM 904 C CA . ALA A 1 115 ? -1.378 38.812 11.859 1 89.75 115 ALA A CA 1
ATOM 905 C C . ALA A 1 115 ? -2 37.438 11.891 1 89.75 115 ALA A C 1
ATOM 907 O O . ALA A 1 115 ? -1.366 36.438 11.477 1 89.75 115 ALA A O 1
ATOM 908 N N . GLY A 1 116 ? -3.23 37.312 12.438 1 89.75 116 GLY A N 1
ATOM 909 C CA . GLY A 1 116 ? -3.941 36.062 12.43 1 89.75 116 GLY A CA 1
ATOM 910 C C . GLY A 1 116 ? -4.094 35.469 11.039 1 89.75 116 GLY A C 1
ATOM 911 O O . GLY A 1 116 ? -3.93 34.25 10.852 1 89.75 116 GLY A O 1
ATOM 912 N N . ILE A 1 117 ? -4.398 36.312 10.07 1 90.06 117 ILE A N 1
ATOM 913 C CA . ILE A 1 117 ? -4.52 35.875 8.68 1 90.06 117 ILE A CA 1
ATOM 914 C C . ILE A 1 117 ? -3.174 35.375 8.18 1 90.06 117 ILE A C 1
ATOM 916 O O . ILE A 1 117 ? -3.102 34.312 7.547 1 90.06 117 ILE A O 1
ATOM 920 N N . PHE A 1 118 ? -2.105 36.062 8.477 1 90.56 118 PHE A N 1
ATOM 921 C CA . PHE A 1 118 ? -0.779 35.688 8.023 1 90.56 118 PHE A CA 1
ATOM 922 C C . PHE A 1 118 ? -0.365 34.344 8.641 1 90.56 118 PHE A C 1
ATOM 924 O O . PHE A 1 118 ? 0.184 33.469 7.957 1 90.56 118 PHE A O 1
ATOM 931 N N . PHE A 1 119 ? -0.667 34.219 9.93 1 89.19 119 PHE A N 1
ATOM 932 C CA . PHE A 1 119 ? -0.372 32.938 10.586 1 89.19 119 PHE A CA 1
ATOM 933 C C . PHE A 1 119 ? -1.11 31.781 9.906 1 89.19 119 PHE A C 1
ATOM 935 O O . PHE A 1 119 ? -0.537 30.719 9.688 1 89.19 119 PHE A O 1
ATOM 942 N N . THR A 1 120 ? -2.342 32.031 9.586 1 90 120 THR A N 1
ATOM 943 C CA . THR A 1 120 ? -3.141 31 8.922 1 90 120 THR A CA 1
ATOM 944 C C . THR A 1 120 ? -2.58 30.688 7.535 1 90 120 THR A C 1
ATOM 946 O O . THR A 1 120 ? -2.523 29.531 7.129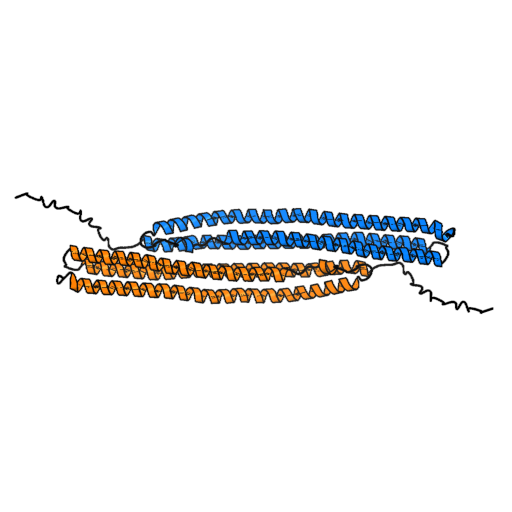 1 90 120 THR A O 1
ATOM 949 N N . ASN A 1 121 ? -2.137 31.719 6.855 1 92.19 121 ASN A N 1
ATOM 950 C CA . ASN A 1 121 ? -1.552 31.5 5.535 1 92.19 121 ASN A CA 1
ATOM 951 C C . ASN A 1 121 ? -0.297 30.641 5.605 1 92.19 121 ASN A C 1
ATOM 953 O O . ASN A 1 121 ? -0.065 29.797 4.73 1 92.19 121 ASN A O 1
ATOM 957 N N . CYS A 1 122 ? 0.499 30.891 6.602 1 95.12 122 CYS A N 1
ATOM 958 C CA . CYS A 1 122 ? 1.688 30.062 6.785 1 95.12 122 CYS A CA 1
ATOM 959 C C . CYS A 1 122 ? 1.311 28.594 6.996 1 95.12 122 CYS A C 1
ATOM 961 O O . CYS A 1 122 ? 1.961 27.703 6.457 1 95.12 122 CYS A O 1
ATOM 963 N N . VAL A 1 123 ? 0.278 28.344 7.754 1 93.81 123 VAL A N 1
ATOM 964 C CA . VAL A 1 123 ? -0.167 26.984 8.039 1 93.81 123 VAL A CA 1
ATOM 965 C C . VAL A 1 123 ? -0.726 26.344 6.766 1 93.81 123 VAL A C 1
ATOM 967 O O . VAL A 1 123 ? -0.456 25.188 6.48 1 93.81 123 VAL A O 1
ATOM 970 N N . ASP A 1 124 ? -1.487 27.125 5.988 1 93.06 124 ASP A N 1
ATOM 971 C CA . ASP A 1 124 ? -2.066 26.609 4.746 1 93.06 124 ASP A CA 1
ATOM 972 C C . ASP A 1 124 ? -0.977 26.203 3.762 1 93.06 124 ASP A C 1
ATOM 974 O O . ASP A 1 124 ? -1.077 25.156 3.123 1 93.06 124 ASP A O 1
ATOM 978 N N . GLU A 1 125 ? 0.016 27.031 3.68 1 93.75 125 GLU A N 1
ATOM 979 C CA . GLU A 1 125 ? 1.133 26.703 2.793 1 93.75 125 GLU A CA 1
ATOM 980 C C . GLU A 1 125 ? 1.869 25.453 3.254 1 93.75 125 GLU A C 1
ATOM 982 O O . GLU A 1 125 ? 2.213 24.594 2.439 1 93.75 125 GLU A O 1
ATOM 987 N N . LEU A 1 126 ? 2.086 25.422 4.555 1 94.56 126 LEU A N 1
ATOM 988 C CA . LEU A 1 126 ? 2.727 24.234 5.117 1 94.56 126 LEU A CA 1
ATOM 989 C C . LEU A 1 126 ? 1.901 22.984 4.832 1 94.56 126 LEU A C 1
ATOM 991 O O . LEU A 1 126 ? 2.443 21.953 4.406 1 94.56 126 LEU A O 1
ATOM 995 N N . ASP A 1 127 ? 0.605 23.062 5.074 1 93.69 127 ASP A N 1
ATOM 996 C CA . ASP A 1 127 ? -0.305 21.938 4.867 1 93.69 127 ASP A CA 1
ATOM 997 C C . ASP A 1 127 ? -0.258 21.453 3.424 1 93.69 127 ASP A C 1
ATOM 999 O O . ASP A 1 127 ? -0.175 20.25 3.172 1 93.69 127 ASP A O 1
ATOM 1003 N N . ALA A 1 128 ? -0.3 22.359 2.479 1 94.19 128 ALA A N 1
ATOM 1004 C CA . ALA A 1 128 ? -0.263 22.016 1.061 1 94.19 128 ALA A CA 1
ATOM 1005 C C . ALA A 1 128 ? 1.049 21.328 0.699 1 94.19 128 ALA A C 1
ATOM 1007 O O . ALA A 1 128 ? 1.053 20.312 -0.018 1 94.19 128 ALA A O 1
ATOM 1008 N N . LYS A 1 129 ? 2.111 21.859 1.188 1 94.81 129 LYS A N 1
ATOM 1009 C CA . LYS A 1 129 ? 3.418 21.281 0.884 1 94.81 129 LYS A CA 1
ATOM 1010 C C . LYS A 1 129 ? 3.576 19.906 1.527 1 94.81 129 LYS A C 1
ATOM 1012 O O . LYS A 1 129 ? 4.113 18.984 0.909 1 94.81 129 LYS A O 1
ATOM 1017 N N . LEU A 1 130 ? 3.158 19.812 2.785 1 94.19 130 LEU A N 1
ATOM 1018 C CA . LEU A 1 130 ? 3.215 18.531 3.479 1 94.19 130 LEU A CA 1
ATOM 1019 C C . LEU A 1 130 ? 2.383 17.484 2.75 1 94.19 130 LEU A C 1
ATOM 1021 O O . LEU A 1 130 ? 2.818 16.344 2.586 1 94.19 130 LEU A O 1
ATOM 1025 N N . ASP A 1 131 ? 1.218 17.875 2.299 1 92.75 131 ASP A N 1
ATOM 1026 C CA . ASP A 1 131 ? 0.339 16.984 1.557 1 92.75 131 ASP A CA 1
ATOM 1027 C C . ASP A 1 131 ? 0.997 16.516 0.26 1 92.75 131 ASP A C 1
ATOM 1029 O O . ASP A 1 131 ? 0.961 15.328 -0.069 1 92.75 131 ASP A O 1
ATOM 1033 N N . ALA A 1 132 ? 1.563 17.406 -0.436 1 94.69 132 ALA A N 1
ATOM 1034 C CA . ALA A 1 132 ? 2.232 17.078 -1.692 1 94.69 132 ALA A CA 1
ATOM 1035 C C . ALA A 1 132 ? 3.383 16.109 -1.462 1 94.69 132 ALA A C 1
ATOM 1037 O O . ALA A 1 132 ? 3.525 15.125 -2.189 1 94.69 132 ALA A O 1
ATOM 1038 N N 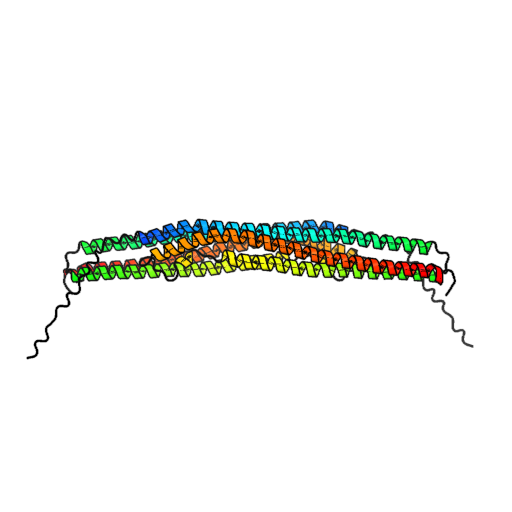. GLU A 1 133 ? 4.176 16.391 -0.447 1 95.44 133 GLU A N 1
ATOM 1039 C CA . GLU A 1 133 ? 5.309 15.531 -0.142 1 95.44 133 GLU A CA 1
ATOM 1040 C C . GLU A 1 133 ? 4.84 14.148 0.321 1 95.44 133 GLU A C 1
ATOM 1042 O O . GLU A 1 133 ? 5.422 13.133 -0.054 1 95.44 133 GLU A O 1
ATOM 1047 N N . THR A 1 134 ? 3.824 14.094 1.145 1 93.56 134 THR A N 1
ATOM 1048 C CA . THR A 1 134 ? 3.271 12.836 1.628 1 93.56 134 THR A CA 1
ATOM 1049 C C . THR A 1 134 ? 2.738 12 0.469 1 93.56 134 THR A C 1
ATOM 1051 O O . THR A 1 134 ? 3.027 10.805 0.373 1 93.56 134 THR A O 1
ATOM 1054 N N . ASN A 1 135 ? 1.991 12.633 -0.434 1 92.31 135 ASN A N 1
ATOM 1055 C CA . ASN A 1 135 ? 1.483 11.93 -1.608 1 92.31 135 ASN A CA 1
ATOM 1056 C C . ASN A 1 135 ? 2.619 11.391 -2.473 1 92.31 135 ASN A C 1
ATOM 1058 O O . ASN A 1 135 ? 2.527 10.281 -3.004 1 92.31 135 ASN A O 1
ATOM 1062 N N . SER A 1 136 ? 3.613 12.148 -2.545 1 95 136 SER A N 1
ATOM 1063 C CA . SER A 1 136 ? 4.758 11.742 -3.354 1 95 136 SER A CA 1
ATOM 1064 C C . SER A 1 136 ? 5.43 10.5 -2.781 1 95 136 SER A C 1
ATOM 1066 O O . SER A 1 136 ? 5.68 9.539 -3.504 1 95 136 SER A O 1
ATOM 1068 N N . VAL A 1 137 ? 5.711 10.531 -1.491 1 95.19 137 VAL A N 1
ATOM 1069 C CA . VAL A 1 137 ? 6.422 9.414 -0.881 1 95.19 137 VAL A CA 1
ATOM 1070 C C . VAL A 1 137 ? 5.547 8.156 -0.926 1 95.19 137 VAL A C 1
ATOM 1072 O O . VAL A 1 137 ? 6.035 7.066 -1.232 1 95.19 137 VAL A O 1
ATOM 1075 N N . TYR A 1 138 ? 4.262 8.203 -0.66 1 92.31 138 TYR A N 1
ATOM 1076 C CA . TYR A 1 138 ? 3.377 7.043 -0.705 1 92.31 138 TYR A CA 1
ATOM 1077 C C . TYR A 1 138 ? 3.213 6.539 -2.133 1 92.31 138 TYR A C 1
ATOM 1079 O O . TYR A 1 138 ? 3.111 5.328 -2.361 1 92.31 138 TYR A O 1
ATOM 1087 N N . GLY A 1 139 ? 3.193 7.469 -3.07 1 92.06 139 GLY A N 1
ATOM 1088 C CA . GLY A 1 139 ? 3.178 7.07 -4.469 1 92.06 139 GLY A CA 1
ATOM 1089 C C . GLY A 1 139 ? 4.402 6.27 -4.875 1 92.06 139 GLY A C 1
ATOM 1090 O O . GLY A 1 139 ? 4.289 5.273 -5.59 1 92.06 139 GLY A O 1
ATOM 1091 N N . GLU A 1 140 ? 5.531 6.707 -4.422 1 94.19 140 GLU A N 1
ATOM 1092 C CA . GLU A 1 140 ? 6.773 5.992 -4.711 1 94.19 140 GLU A CA 1
ATOM 1093 C C . GLU A 1 140 ? 6.77 4.605 -4.07 1 94.19 140 GLU A C 1
ATOM 1095 O O . GLU A 1 140 ?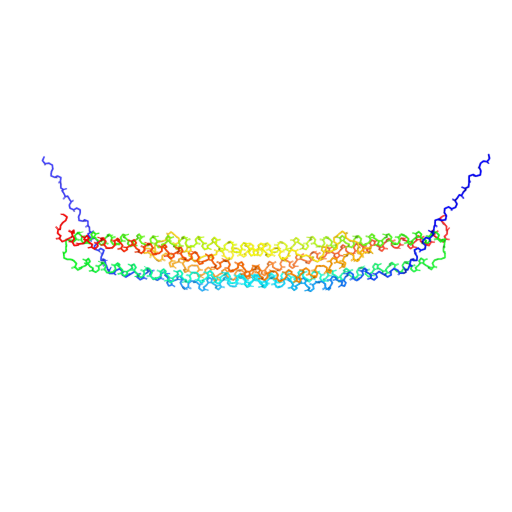 7.148 3.623 -4.711 1 94.19 140 GLU A O 1
ATOM 1100 N N . LEU A 1 141 ? 6.363 4.535 -2.814 1 93.81 141 LEU A N 1
ATOM 1101 C CA . LEU A 1 141 ? 6.312 3.264 -2.104 1 93.81 141 LEU A CA 1
ATOM 1102 C C . LEU A 1 141 ? 5.355 2.295 -2.795 1 93.81 141 LEU A C 1
ATOM 1104 O O . LEU A 1 141 ? 5.668 1.11 -2.941 1 93.81 141 LEU A O 1
ATOM 1108 N N . GLN A 1 142 ? 4.258 2.811 -3.26 1 90.06 142 GLN A N 1
ATOM 1109 C CA . GLN A 1 142 ? 3.27 1.982 -3.943 1 90.06 142 GLN A CA 1
ATOM 1110 C C . GLN A 1 142 ? 3.818 1.451 -5.266 1 90.06 142 GLN A C 1
ATOM 1112 O O . GLN A 1 142 ? 3.631 0.278 -5.594 1 90.06 142 GLN A O 1
ATOM 1117 N N . ARG A 1 143 ? 4.441 2.266 -6.008 1 90.38 143 ARG A N 1
ATOM 1118 C CA . ARG A 1 143 ? 5.02 1.84 -7.281 1 90.38 143 ARG A CA 1
ATOM 1119 C C . ARG A 1 143 ? 6.066 0.749 -7.07 1 90.38 143 ARG A C 1
ATOM 1121 O O . ARG A 1 143 ? 6.098 -0.237 -7.809 1 90.38 143 ARG A O 1
ATOM 1128 N N . ASP A 1 144 ? 6.84 0.904 -6.094 1 90.75 144 ASP A N 1
ATOM 1129 C CA . ASP A 1 144 ? 7.871 -0.086 -5.797 1 90.75 144 ASP A CA 1
ATOM 1130 C C . ASP A 1 144 ? 7.254 -1.394 -5.309 1 90.75 144 ASP A C 1
ATOM 1132 O O . ASP A 1 144 ? 7.742 -2.477 -5.637 1 90.75 144 ASP A O 1
ATOM 1136 N N . GLU A 1 145 ? 6.207 -1.285 -4.5 1 90.12 145 GLU A N 1
ATOM 1137 C CA . GLU A 1 145 ? 5.516 -2.494 -4.062 1 90.12 145 GLU A CA 1
ATOM 1138 C C . GLU A 1 145 ? 5.082 -3.344 -5.254 1 90.12 145 GLU A C 1
ATOM 1140 O O . GLU A 1 145 ? 5.328 -4.551 -5.285 1 90.12 145 GLU A O 1
ATOM 1145 N N . ILE A 1 146 ? 4.5 -2.713 -6.23 1 85.5 146 ILE A N 1
ATOM 1146 C CA . ILE A 1 146 ? 4.016 -3.41 -7.418 1 85.5 146 ILE A CA 1
ATOM 1147 C C . ILE A 1 146 ? 5.188 -4.07 -8.141 1 85.5 146 ILE A C 1
ATOM 1149 O O . ILE A 1 146 ? 5.094 -5.23 -8.555 1 85.5 146 ILE A O 1
ATOM 1153 N N . SER A 1 147 ? 6.215 -3.393 -8.18 1 87.75 147 SER A N 1
ATOM 1154 C CA . SER A 1 147 ? 7.387 -3.904 -8.891 1 87.75 147 SER A CA 1
ATOM 1155 C C . SER A 1 147 ? 7.977 -5.117 -8.172 1 87.75 147 SER A C 1
ATOM 1157 O O . SER A 1 147 ? 8.297 -6.121 -8.812 1 87.75 147 SER A O 1
ATOM 1159 N N . PHE A 1 148 ? 8.07 -5.113 -6.867 1 89.88 148 PHE A N 1
ATOM 1160 C CA . PHE A 1 148 ? 8.719 -6.176 -6.102 1 89.88 148 PHE A CA 1
ATOM 1161 C C . PHE A 1 148 ? 7.781 -7.371 -5.949 1 89.88 148 PHE A C 1
ATOM 1163 O O . PHE A 1 148 ? 8.234 -8.492 -5.703 1 89.88 148 PHE A O 1
ATOM 1170 N N . MET A 1 149 ? 6.477 -7.133 -6.125 1 86.88 149 MET A N 1
ATOM 1171 C CA . MET A 1 149 ? 5.508 -8.203 -5.926 1 86.88 149 MET A CA 1
ATOM 1172 C C . MET A 1 149 ? 5.125 -8.852 -7.258 1 86.88 149 MET A C 1
ATOM 1174 O O . MET A 1 149 ? 4.328 -9.789 -7.293 1 86.88 149 MET A O 1
ATOM 1178 N N . ARG A 1 150 ? 5.648 -8.484 -8.406 1 80.94 150 ARG A N 1
ATOM 1179 C CA . ARG A 1 150 ? 5.242 -8.914 -9.734 1 80.94 150 ARG A CA 1
ATOM 1180 C C . ARG A 1 150 ? 5.703 -10.344 -10.016 1 80.94 150 ARG A C 1
ATOM 1182 O O . ARG A 1 150 ? 5.074 -11.062 -10.797 1 80.94 150 ARG A O 1
ATOM 1189 N N . GLY A 1 151 ? 6.621 -10.836 -9.336 1 79.94 151 GLY A N 1
ATOM 1190 C CA . GLY A 1 151 ? 7.113 -12.172 -9.641 1 79.94 151 GLY A CA 1
ATOM 1191 C C . GLY A 1 151 ? 6.113 -13.266 -9.305 1 79.94 151 GLY A C 1
ATOM 1192 O O . GLY A 1 151 ? 5.398 -13.18 -8.312 1 79.94 151 GLY A O 1
ATOM 1193 N N . LYS A 1 152 ? 6.023 -14.25 -10.328 1 88.12 152 LYS A N 1
ATOM 1194 C CA . LYS A 1 152 ? 5.148 -15.406 -10.18 1 88.12 152 LYS A CA 1
ATOM 1195 C C . LYS A 1 152 ? 5.914 -16.703 -10.391 1 88.12 152 LYS A C 1
ATOM 1197 O O . LYS A 1 152 ? 6.879 -16.75 -11.156 1 88.12 152 LYS A O 1
ATOM 1202 N N . LEU A 1 153 ? 5.445 -17.719 -9.703 1 92.5 153 LEU A N 1
ATOM 1203 C CA . LEU A 1 153 ? 6.078 -19.031 -9.883 1 92.5 153 LEU A CA 1
ATOM 1204 C C . LEU A 1 153 ? 5.449 -19.781 -11.047 1 92.5 153 LEU A C 1
ATOM 1206 O O . LEU A 1 153 ? 6.152 -20.422 -11.828 1 92.5 153 LEU A O 1
ATOM 1210 N N . LEU A 1 154 ? 4.195 -19.578 -11.242 1 92.75 154 LEU A N 1
ATOM 1211 C CA . LEU A 1 154 ? 3.451 -20.438 -12.164 1 92.75 154 LEU A CA 1
ATOM 1212 C C . LEU A 1 154 ? 3.746 -20.062 -13.609 1 92.75 154 LEU A C 1
ATOM 1214 O O . LEU A 1 154 ? 3.498 -20.844 -14.523 1 92.75 154 LEU A O 1
ATOM 1218 N N . ASP A 1 155 ? 4.277 -18.906 -13.883 1 92 155 ASP A N 1
ATOM 1219 C CA . ASP A 1 155 ? 4.598 -18.516 -15.25 1 92 155 ASP A CA 1
ATOM 1220 C C . ASP A 1 155 ? 5.773 -19.328 -15.789 1 92 155 ASP A C 1
ATOM 1222 O O . ASP A 1 155 ? 6.055 -19.297 -17 1 92 155 ASP A O 1
ATOM 1226 N N . ALA A 1 156 ? 6.457 -20.062 -14.883 1 93.44 156 ALA A N 1
ATOM 1227 C CA . ALA A 1 156 ? 7.516 -20.984 -15.305 1 93.44 156 ALA A CA 1
ATOM 1228 C C . ALA A 1 156 ? 6.973 -22.047 -16.25 1 93.44 156 ALA A C 1
ATOM 1230 O O . ALA A 1 156 ? 7.727 -22.625 -17.047 1 93.44 156 ALA A O 1
ATOM 1231 N N . PHE A 1 157 ? 5.676 -22.312 -16.188 1 93.31 157 PHE A N 1
ATOM 1232 C CA . PHE A 1 157 ? 5.043 -23.344 -16.984 1 93.31 157 PHE A CA 1
ATOM 1233 C C . PHE A 1 157 ? 4.605 -22.812 -18.344 1 93.31 157 PHE A C 1
ATOM 1235 O O . PHE A 1 157 ? 4.281 -23.578 -19.25 1 93.31 157 PHE A O 1
ATOM 1242 N N . ASN A 1 158 ? 4.613 -21.469 -18.5 1 90.31 158 ASN A N 1
ATOM 1243 C CA . ASN A 1 158 ? 4.09 -20.844 -19.719 1 90.31 158 ASN A CA 1
ATOM 1244 C C . ASN A 1 158 ? 4.844 -21.312 -20.953 1 90.31 158 ASN A C 1
ATOM 1246 O O . ASN A 1 158 ? 6.062 -21.156 -21.047 1 90.31 158 ASN A O 1
ATOM 1250 N N . ARG A 1 159 ? 4.121 -21.875 -21.906 1 87.56 159 ARG A N 1
ATOM 1251 C CA . ARG A 1 159 ? 4.598 -22.328 -23.219 1 87.56 159 ARG A CA 1
ATOM 1252 C C . ARG A 1 159 ? 5.559 -23.5 -23.078 1 87.56 159 ARG A C 1
ATOM 1254 O O . ARG A 1 159 ? 6.422 -23.719 -23.922 1 87.56 159 ARG A O 1
ATOM 1261 N N . GLU A 1 160 ? 5.512 -24.172 -21.938 1 91.25 160 GLU A N 1
ATOM 1262 C CA . GLU A 1 160 ? 6.348 -25.359 -21.75 1 91.25 160 GLU A CA 1
ATOM 1263 C C . GLU A 1 160 ? 5.5 -26.625 -21.609 1 91.25 160 GLU A C 1
ATOM 1265 O O . GLU A 1 160 ? 4.375 -26.562 -21.109 1 91.25 160 GLU A O 1
ATOM 1270 N N . ASN A 1 161 ? 6.016 -27.641 -22.109 1 90.75 161 ASN A N 1
ATOM 1271 C CA . ASN A 1 161 ? 5.383 -28.953 -21.953 1 90.75 161 ASN A CA 1
ATOM 1272 C C . ASN A 1 161 ? 6.09 -29.797 -20.906 1 90.75 161 ASN A C 1
ATOM 1274 O O . ASN A 1 161 ? 7.227 -30.219 -21.109 1 90.75 161 ASN A O 1
ATOM 1278 N N . MET A 1 162 ? 5.43 -30.078 -19.844 1 87.88 162 MET A N 1
ATOM 1279 C CA . MET A 1 162 ? 6.055 -30.734 -18.703 1 87.88 162 MET A CA 1
ATOM 1280 C C . MET A 1 162 ? 6.441 -32.156 -19.031 1 87.88 162 MET A C 1
ATOM 1282 O O . MET A 1 162 ? 7.238 -32.781 -18.328 1 87.88 162 MET A O 1
ATOM 1286 N N . VAL A 1 163 ? 5.863 -32.688 -20.078 1 86.81 163 VAL A N 1
ATOM 1287 C CA . VAL A 1 163 ? 6.184 -34.062 -20.453 1 86.81 163 VAL A CA 1
ATOM 1288 C C . VAL A 1 163 ? 7.383 -34.062 -21.406 1 86.81 163 VAL A C 1
ATOM 1290 O O . VAL A 1 163 ? 8.273 -34.906 -21.281 1 86.81 163 VAL A O 1
ATOM 1293 N N . ARG A 1 164 ? 7.43 -33.156 -22.281 1 86.75 164 ARG A N 1
ATOM 1294 C CA . ARG A 1 164 ? 8.469 -33.125 -23.297 1 86.75 164 ARG A CA 1
ATOM 1295 C C . ARG A 1 164 ? 9.695 -32.344 -22.812 1 86.75 164 ARG A C 1
ATOM 1297 O O . ARG A 1 164 ? 10.828 -32.781 -23.031 1 86.75 164 ARG A O 1
ATOM 1304 N N . ASP A 1 165 ? 9.406 -31.25 -22.125 1 87.69 165 ASP A N 1
ATOM 1305 C CA . ASP A 1 165 ? 10.508 -30.375 -21.75 1 87.69 165 ASP A CA 1
ATOM 1306 C C . ASP A 1 165 ? 10.445 -30.016 -20.266 1 87.69 165 ASP A C 1
ATOM 1308 O O . ASP A 1 165 ? 10.414 -28.844 -19.906 1 87.69 165 ASP A O 1
ATOM 1312 N N . PRO A 1 166 ? 10.5 -31.031 -19.406 1 92 166 PRO A N 1
ATOM 1313 C CA . PRO A 1 166 ? 10.414 -30.719 -17.969 1 92 166 PRO A CA 1
ATOM 1314 C C . PRO A 1 166 ? 11.633 -29.953 -17.453 1 92 166 PRO A C 1
ATOM 1316 O O . PRO A 1 166 ? 11.516 -29.156 -16.531 1 92 166 PRO A O 1
ATOM 1319 N N . GLU A 1 167 ? 12.812 -30.188 -18.141 1 92.88 167 GLU A N 1
ATOM 1320 C CA . GLU A 1 167 ? 14.047 -29.547 -17.688 1 92.88 167 GLU A CA 1
ATOM 1321 C C . GLU A 1 167 ? 13.984 -28.031 -17.844 1 92.88 167 GLU A C 1
ATOM 1323 O O . GLU A 1 167 ? 14.523 -27.297 -17.016 1 92.88 167 GLU A O 1
ATOM 1328 N N . ARG A 1 168 ? 13.297 -27.578 -18.828 1 94.12 168 ARG A N 1
ATOM 1329 C CA . ARG A 1 168 ? 13.156 -26.141 -19.047 1 94.12 168 ARG A CA 1
ATOM 1330 C C . ARG A 1 168 ? 12.352 -25.484 -17.938 1 94.12 168 ARG A C 1
ATOM 1332 O O . ARG A 1 168 ? 12.688 -24.391 -17.484 1 94.12 168 ARG A O 1
ATOM 1339 N N . ILE A 1 169 ? 11.32 -26.141 -17.469 1 94.56 169 ILE A N 1
ATOM 1340 C CA . ILE A 1 169 ? 10.5 -25.625 -16.375 1 94.56 169 ILE A CA 1
ATOM 1341 C C . ILE A 1 169 ? 11.328 -25.594 -15.094 1 94.56 169 ILE A C 1
ATOM 1343 O O . ILE A 1 169 ? 11.312 -24.578 -14.383 1 94.56 169 ILE A O 1
ATOM 1347 N N . SER A 1 170 ? 12.094 -26.641 -14.898 1 95.25 170 SER A N 1
ATOM 1348 C CA . SER A 1 170 ? 12.938 -26.719 -13.711 1 95.25 170 SER A CA 1
ATOM 1349 C C . SER A 1 170 ? 13.977 -25.594 -13.703 1 95.25 170 SER A C 1
ATOM 1351 O O . SER A 1 170 ? 14.242 -25 -12.664 1 95.25 170 SER A O 1
ATOM 1353 N N . GLU A 1 171 ? 14.523 -25.359 -14.852 1 95.44 171 GLU A N 1
ATOM 1354 C CA . GLU A 1 171 ? 15.508 -24.297 -14.969 1 95.44 171 GLU A CA 1
ATOM 1355 C C . GLU A 1 171 ? 14.891 -22.938 -14.664 1 95.44 171 GLU A C 1
ATOM 1357 O O . GLU A 1 171 ? 15.484 -22.109 -13.961 1 95.44 171 GLU A O 1
ATOM 1362 N N . LYS A 1 172 ? 13.742 -22.703 -15.195 1 95.44 172 LYS A N 1
ATOM 1363 C CA . LYS A 1 172 ? 13.031 -21.453 -14.922 1 95.44 172 LYS A CA 1
ATOM 1364 C C . LYS A 1 172 ? 12.727 -21.297 -13.438 1 95.44 172 LYS A C 1
ATOM 1366 O O . LYS A 1 172 ? 12.875 -20.219 -12.875 1 95.44 172 LYS A O 1
ATOM 1371 N N . LEU A 1 173 ? 12.305 -22.375 -12.766 1 96.06 173 LEU A N 1
ATOM 1372 C CA . LEU A 1 173 ? 11.992 -22.359 -11.344 1 96.06 173 LEU A CA 1
ATOM 1373 C C . LEU A 1 173 ? 13.25 -22.094 -10.516 1 96.06 173 LEU A C 1
ATOM 1375 O O . LEU A 1 173 ? 13.211 -21.328 -9.555 1 96.06 173 LEU A O 1
ATOM 1379 N N . ALA A 1 174 ? 14.32 -22.703 -10.945 1 95.56 174 ALA A N 1
ATOM 1380 C CA . ALA A 1 174 ? 15.586 -22.469 -10.258 1 95.56 174 ALA A CA 1
ATOM 1381 C C . ALA A 1 174 ? 16.016 -21 -10.391 1 95.56 174 ALA A C 1
ATOM 1383 O O . ALA A 1 174 ? 16.469 -20.406 -9.414 1 95.56 174 ALA A O 1
ATOM 1384 N N . ALA A 1 175 ? 15.859 -20.469 -11.539 1 95.31 175 ALA A N 1
ATOM 1385 C CA . ALA A 1 175 ? 16.188 -19.078 -11.773 1 95.31 175 ALA A CA 1
ATOM 1386 C C . ALA A 1 175 ? 15.336 -18.156 -10.906 1 95.31 175 ALA A C 1
ATOM 1388 O O . ALA A 1 175 ? 15.82 -17.141 -10.383 1 95.31 175 ALA A O 1
ATOM 1389 N N . LYS A 1 176 ? 14.125 -18.484 -10.766 1 94.69 176 LYS A N 1
ATOM 1390 C CA . LYS A 1 176 ? 13.211 -17.672 -9.953 1 94.69 176 LYS A CA 1
ATOM 1391 C C . LYS A 1 176 ? 13.609 -17.703 -8.484 1 94.69 176 LYS A C 1
ATOM 1393 O O . LYS A 1 176 ? 13.5 -16.703 -7.785 1 94.69 176 LYS A O 1
ATOM 1398 N N . THR A 1 177 ? 14.078 -18.844 -7.996 1 94.06 177 THR A N 1
ATOM 1399 C CA . THR A 1 177 ? 14.539 -18.953 -6.617 1 94.06 177 THR A CA 1
ATOM 1400 C C . THR A 1 177 ? 15.688 -17.984 -6.355 1 94.06 177 THR A C 1
ATOM 1402 O O . THR A 1 177 ? 15.68 -17.266 -5.355 1 94.06 177 THR A O 1
ATOM 1405 N N . VAL A 1 178 ? 16.562 -17.891 -7.297 1 92.56 178 VAL A N 1
ATOM 1406 C CA . VAL A 1 178 ? 17.703 -16.984 -7.176 1 92.56 178 VAL A CA 1
ATOM 1407 C C . VAL A 1 178 ? 17.219 -15.539 -7.262 1 92.56 178 VAL A C 1
ATOM 1409 O O . VAL A 1 178 ? 17.656 -14.688 -6.488 1 92.56 178 VAL A O 1
ATOM 1412 N N . GLN A 1 179 ? 16.297 -15.297 -8.133 1 92.75 179 GLN A N 1
ATOM 1413 C CA . GLN A 1 179 ? 15.742 -13.961 -8.336 1 92.75 179 GLN A CA 1
ATOM 1414 C C . GLN A 1 179 ? 15.078 -13.445 -7.066 1 92.75 179 GLN A C 1
ATOM 1416 O O . GLN A 1 179 ? 15.266 -12.289 -6.684 1 92.75 179 GLN A O 1
ATOM 1421 N N . TYR A 1 180 ? 14.312 -14.273 -6.371 1 92.19 180 TYR A N 1
ATOM 1422 C CA . TYR A 1 180 ? 13.617 -13.867 -5.164 1 92.19 180 TYR A CA 1
ATOM 1423 C C . TYR A 1 180 ? 14.602 -13.531 -4.047 1 92.19 180 TYR A C 1
ATOM 1425 O O . TYR A 1 180 ? 14.383 -12.594 -3.279 1 92.19 180 TYR A O 1
ATOM 1433 N N . GLN A 1 181 ? 15.664 -14.234 -4.023 1 88.25 181 GLN A N 1
ATOM 1434 C CA . GLN A 1 181 ? 16.688 -13.945 -3.02 1 88.25 181 GLN A CA 1
ATOM 1435 C C . GLN A 1 181 ? 17.359 -12.602 -3.281 1 88.25 181 GLN A C 1
ATOM 1437 O O . GLN A 1 181 ? 17.547 -11.812 -2.355 1 88.25 181 GLN A O 1
ATOM 1442 N N . GLN A 1 182 ? 17.531 -12.25 -4.484 1 87.94 182 GLN A N 1
ATOM 1443 C CA . GLN A 1 182 ? 18.188 -11.008 -4.863 1 87.94 182 GLN A CA 1
ATOM 1444 C C . GLN A 1 182 ? 17.25 -9.82 -4.703 1 87.94 182 GLN A C 1
ATOM 1446 O O . GLN A 1 182 ? 17.641 -8.758 -4.219 1 87.94 182 GLN A O 1
ATOM 1451 N N . LEU A 1 183 ? 16 -10.023 -5.09 1 88.06 183 LEU A N 1
ATOM 1452 C CA . LEU A 1 183 ? 15.008 -8.961 -5.031 1 88.06 183 LEU A CA 1
ATOM 1453 C C . LEU A 1 183 ? 14.75 -8.539 -3.588 1 88.06 183 LEU A C 1
ATOM 1455 O O . LEU A 1 183 ? 14.531 -7.355 -3.314 1 88.06 183 LEU A O 1
ATOM 1459 N N . SER A 1 184 ? 14.828 -9.453 -2.686 1 85.31 184 SER A N 1
ATOM 1460 C CA . SER A 1 184 ? 14.578 -9.164 -1.278 1 85.31 184 SER A CA 1
ATOM 1461 C C . SER A 1 184 ? 15.602 -8.18 -0.725 1 85.31 184 SER A C 1
ATOM 1463 O O . SER A 1 184 ? 15.25 -7.246 -0.008 1 85.31 184 SER A O 1
ATOM 1465 N N . THR A 1 185 ? 16.828 -8.227 -1.108 1 84 185 THR A N 1
ATOM 1466 C CA . THR A 1 185 ? 17.891 -7.344 -0.646 1 84 185 THR A CA 1
ATOM 1467 C C . THR A 1 185 ? 17.75 -5.957 -1.263 1 84 185 THR A C 1
ATOM 1469 O O . THR A 1 185 ? 17.953 -4.945 -0.585 1 84 185 THR A O 1
ATOM 1472 N N . THR A 1 186 ? 17.312 -5.902 -2.424 1 88.5 186 THR A N 1
ATOM 1473 C CA . THR A 1 186 ? 17.172 -4.645 -3.145 1 88.5 186 THR A CA 1
ATOM 1474 C C . THR A 1 186 ? 15.984 -3.85 -2.604 1 88.5 186 THR A C 1
ATOM 1476 O O . THR A 1 186 ? 16.047 -2.625 -2.486 1 88.5 186 THR A O 1
ATOM 1479 N N . ALA A 1 187 ? 14.93 -4.512 -2.232 1 87.56 187 ALA A N 1
ATOM 1480 C CA . ALA A 1 187 ? 13.727 -3.848 -1.729 1 87.56 187 ALA A CA 1
ATOM 1481 C C . ALA A 1 187 ? 14.023 -3.088 -0.438 1 87.56 187 ALA A C 1
ATOM 1483 O O . ALA A 1 187 ? 13.633 -1.928 -0.291 1 87.56 187 ALA A O 1
ATOM 1484 N N . MET A 1 188 ? 14.742 -3.602 0.465 1 86.25 188 MET A N 1
ATOM 1485 C CA . MET A 1 188 ? 15.055 -2.982 1.748 1 86.25 188 MET A CA 1
ATOM 1486 C C . MET A 1 188 ? 15.844 -1.69 1.549 1 86.25 188 MET A C 1
ATOM 1488 O O . MET A 1 188 ? 15.508 -0.661 2.139 1 86.25 188 MET A O 1
ATOM 1492 N N . ALA A 1 189 ? 16.812 -1.718 0.727 1 88.81 189 ALA A N 1
ATOM 1493 C CA . ALA A 1 189 ? 17.656 -0.551 0.492 1 88.81 189 ALA A CA 1
ATOM 1494 C C . ALA A 1 189 ? 16.875 0.566 -0.192 1 88.81 189 ALA A C 1
ATOM 1496 O O . ALA A 1 189 ? 17.016 1.739 0.163 1 88.81 189 ALA A O 1
ATOM 1497 N N . GLN A 1 190 ? 16.062 0.201 -1.081 1 91.12 190 GLN A N 1
ATOM 1498 C CA . GLN A 1 190 ? 15.305 1.175 -1.86 1 91.12 190 GLN A CA 1
ATOM 1499 C C . GLN A 1 190 ? 14.297 1.913 -0.986 1 91.12 190 GLN A C 1
ATOM 1501 O O . GLN A 1 190 ? 14.195 3.141 -1.04 1 91.12 190 GLN A O 1
ATOM 1506 N N . TRP A 1 191 ? 13.633 1.244 -0.122 1 91.19 191 TRP A N 1
ATOM 1507 C CA . TRP A 1 191 ? 12.594 1.876 0.68 1 91.19 191 TRP A CA 1
ATOM 1508 C C . TRP A 1 191 ? 13.203 2.727 1.789 1 91.19 191 TRP A C 1
ATOM 1510 O O . TRP A 1 191 ? 12.68 3.797 2.115 1 91.19 191 TRP A O 1
ATOM 1520 N N . SER A 1 192 ? 14.336 2.318 2.307 1 90.81 192 SER A N 1
ATOM 1521 C CA . SER A 1 192 ? 15.062 3.162 3.252 1 90.81 192 SER A CA 1
ATOM 1522 C C . SER A 1 192 ? 15.492 4.477 2.607 1 90.81 192 SER A C 1
ATOM 1524 O O . SER A 1 192 ? 15.398 5.535 3.227 1 90.81 192 SER A O 1
ATOM 1526 N N . SER A 1 193 ? 15.883 4.312 1.399 1 94.44 193 SER A N 1
ATOM 1527 C CA . SER A 1 193 ? 16.297 5.504 0.664 1 94.44 193 SER A CA 1
ATOM 1528 C C . SER A 1 193 ? 15.109 6.434 0.418 1 94.44 193 SER A C 1
ATOM 1530 O O . SER A 1 193 ? 15.234 7.656 0.538 1 94.44 193 SER A O 1
ATOM 1532 N N . ILE A 1 194 ? 13.992 5.879 0.06 1 95.25 194 ILE A N 1
ATOM 1533 C CA . ILE A 1 194 ? 12.789 6.664 -0.194 1 95.25 194 ILE A CA 1
ATOM 1534 C C . ILE A 1 194 ? 12.398 7.43 1.066 1 95.25 194 ILE A C 1
ATOM 1536 O O . ILE A 1 194 ? 12.148 8.633 1.014 1 95.25 194 ILE A O 1
ATOM 1540 N N . VAL A 1 195 ? 12.445 6.781 2.225 1 95.56 195 VAL A N 1
ATOM 1541 C CA . VAL A 1 195 ? 12.07 7.406 3.488 1 95.56 195 VAL A CA 1
ATOM 1542 C C . VAL A 1 195 ? 13.109 8.461 3.869 1 95.56 195 VAL A C 1
ATOM 1544 O O . VAL A 1 195 ? 12.758 9.531 4.371 1 95.56 195 VAL A O 1
ATOM 1547 N N . GLY A 1 196 ? 14.344 8.133 3.611 1 95.56 196 GLY A N 1
ATOM 1548 C CA . GLY A 1 196 ? 15.398 9.109 3.855 1 95.56 196 GLY A CA 1
ATOM 1549 C C . GLY A 1 196 ? 15.227 10.383 3.049 1 95.56 196 GLY A C 1
ATOM 1550 O O . GLY A 1 196 ? 15.359 11.484 3.586 1 95.56 196 GLY A O 1
ATOM 1551 N N . ARG A 1 197 ? 14.938 10.328 1.776 1 96.62 197 ARG A N 1
ATOM 1552 C CA . ARG A 1 197 ? 14.711 11.492 0.928 1 96.62 197 ARG A CA 1
ATOM 1553 C C . ARG A 1 197 ? 13.492 12.281 1.392 1 96.62 197 ARG A C 1
ATOM 1555 O O . ARG A 1 197 ? 13.484 13.508 1.352 1 96.62 197 ARG A O 1
ATOM 1562 N N . PHE A 1 198 ? 12.492 11.531 1.822 1 97.94 198 PHE A N 1
ATOM 1563 C CA . PHE A 1 198 ? 11.305 12.18 2.375 1 97.94 198 PHE A CA 1
ATOM 1564 C C . PHE A 1 198 ? 11.664 13.023 3.59 1 97.94 198 PHE A C 1
ATOM 1566 O O . PHE A 1 198 ? 11.234 14.172 3.703 1 97.94 198 PHE A O 1
ATOM 1573 N N . ARG A 1 199 ? 12.461 12.453 4.414 1 96.75 199 ARG A N 1
ATOM 1574 C CA . ARG A 1 199 ? 12.922 13.188 5.586 1 96.75 199 ARG A CA 1
ATOM 1575 C C . ARG A 1 199 ? 13.633 14.477 5.18 1 96.75 199 ARG A C 1
ATOM 1577 O O . ARG A 1 199 ? 13.375 15.531 5.754 1 96.75 199 ARG A O 1
ATOM 1584 N N . ASP A 1 200 ? 14.422 14.367 4.195 1 96.62 200 ASP A N 1
ATOM 1585 C CA . ASP A 1 200 ? 15.164 15.531 3.725 1 96.62 200 ASP A CA 1
ATOM 1586 C C . ASP A 1 200 ? 14.219 16.594 3.16 1 96.62 200 ASP A C 1
ATOM 1588 O O . ASP A 1 200 ? 14.398 17.797 3.414 1 96.62 200 ASP A O 1
ATOM 1592 N N . ARG A 1 201 ? 13.258 16.188 2.418 1 97 201 ARG A N 1
ATOM 1593 C CA . ARG A 1 201 ? 12.289 17.125 1.844 1 97 201 ARG A CA 1
ATOM 1594 C C . ARG A 1 201 ? 11.477 17.797 2.936 1 97 201 ARG A C 1
ATOM 1596 O O . ARG A 1 201 ? 11.141 18.984 2.82 1 97 201 ARG A O 1
ATOM 1603 N N . LEU A 1 202 ? 11.18 17.078 4.027 1 97 202 LEU A N 1
ATOM 1604 C CA . LEU A 1 202 ? 10.414 17.656 5.125 1 97 202 LEU A CA 1
ATOM 1605 C C . LEU A 1 202 ? 11.219 18.734 5.848 1 97 202 LEU A C 1
ATOM 1607 O O . LEU A 1 202 ? 10.656 19.703 6.367 1 97 202 LEU A O 1
ATOM 1611 N N . VAL A 1 203 ? 12.555 18.594 5.852 1 96 203 VAL A N 1
ATOM 1612 C CA . VAL A 1 203 ? 13.406 19.625 6.422 1 96 203 VAL A CA 1
ATOM 1613 C C . VAL A 1 203 ? 13.234 20.922 5.641 1 96 203 VAL A C 1
ATOM 1615 O O . VAL A 1 203 ? 13.141 22 6.234 1 96 203 VAL A O 1
ATOM 1618 N N . THR A 1 204 ? 13.133 20.797 4.359 1 95.75 204 THR A N 1
ATOM 1619 C CA . THR A 1 204 ? 12.922 21.969 3.514 1 95.75 204 THR A CA 1
ATOM 1620 C C . THR A 1 204 ? 11.555 22.594 3.785 1 95.75 204 THR A C 1
ATOM 1622 O O . THR A 1 204 ? 11.43 23.812 3.885 1 95.75 204 THR A O 1
ATOM 1625 N N . VAL A 1 205 ? 10.531 21.766 3.898 1 96.06 205 VAL A N 1
ATOM 1626 C CA . VAL A 1 205 ? 9.18 22.234 4.191 1 96.06 205 VAL A CA 1
ATOM 1627 C C . VAL A 1 205 ? 9.164 22.969 5.527 1 96.06 205 VAL A C 1
ATOM 1629 O O . VAL A 1 205 ? 8.57 24.047 5.641 1 96.06 205 VAL A O 1
ATOM 1632 N N . ARG A 1 206 ? 9.859 22.453 6.449 1 95.12 206 ARG A N 1
ATOM 1633 C CA . ARG A 1 206 ? 9.961 23.062 7.77 1 95.12 206 ARG A CA 1
ATOM 1634 C C . ARG A 1 206 ? 10.617 24.438 7.684 1 95.12 206 ARG A C 1
ATOM 1636 O O . ARG A 1 206 ? 10.156 25.391 8.305 1 95.12 206 ARG A O 1
ATOM 1643 N N . SER A 1 207 ? 11.633 24.547 6.941 1 95.38 207 SER A N 1
ATOM 1644 C CA . SER A 1 207 ? 12.367 25.797 6.812 1 95.38 207 SER A CA 1
ATOM 1645 C C . SER A 1 207 ? 11.5 26.875 6.18 1 95.38 207 SER A C 1
ATOM 1647 O O . SER A 1 207 ? 11.531 28.031 6.602 1 95.38 207 SER A O 1
ATOM 1649 N N . VAL A 1 208 ? 10.758 26.5 5.23 1 95.19 208 VAL A N 1
ATOM 1650 C CA . VAL A 1 208 ? 9.875 27.438 4.562 1 95.19 208 VAL A CA 1
ATOM 1651 C C . VAL A 1 208 ? 8.812 27.953 5.543 1 95.19 208 VAL A C 1
ATOM 1653 O O . VAL A 1 208 ? 8.523 29.141 5.59 1 95.19 208 VAL A O 1
ATOM 1656 N N . TYR A 1 209 ? 8.289 27.109 6.328 1 96.62 209 TYR A N 1
ATOM 1657 C CA . TYR A 1 209 ? 7.297 27.469 7.332 1 96.62 209 TYR A CA 1
ATOM 1658 C C . TYR A 1 209 ? 7.891 28.422 8.367 1 96.62 209 TYR A C 1
ATOM 1660 O O . TYR A 1 209 ? 7.277 29.438 8.711 1 96.62 209 TYR A O 1
ATOM 1668 N N . GLU A 1 210 ? 9.055 28.109 8.82 1 94.94 210 GLU A N 1
ATOM 1669 C CA . GLU A 1 210 ? 9.727 28.953 9.805 1 94.94 210 GLU A CA 1
ATOM 1670 C C . GLU A 1 210 ? 9.992 30.344 9.25 1 94.94 210 GLU A C 1
ATOM 1672 O O . GLU A 1 210 ? 9.773 31.344 9.945 1 94.94 210 GLU A O 1
ATOM 1677 N N . GLN A 1 211 ? 10.414 30.375 8.062 1 95.88 211 GLN A N 1
ATOM 1678 C CA . GLN A 1 211 ? 10.68 31.672 7.43 1 95.88 211 GLN A CA 1
ATOM 1679 C C . GLN A 1 211 ? 9.391 32.469 7.281 1 95.88 211 GLN A C 1
ATOM 1681 O O . GLN A 1 211 ? 9.398 33.688 7.461 1 95.88 211 GLN A O 1
ATOM 1686 N N . CYS A 1 212 ? 8.336 31.766 6.914 1 96.88 212 CYS A N 1
ATOM 1687 C CA . CYS A 1 212 ? 7.039 32.438 6.82 1 96.88 212 CYS A CA 1
ATOM 1688 C C . CYS A 1 212 ? 6.66 33.062 8.148 1 96.88 212 CYS A C 1
ATOM 1690 O O . CYS A 1 212 ? 6.254 34.25 8.18 1 96.88 212 CYS A O 1
ATOM 1692 N N . LEU A 1 213 ? 6.855 32.406 9.25 1 94.94 213 LEU A N 1
ATOM 1693 C CA . LEU A 1 213 ? 6.512 32.906 10.578 1 94.94 213 LEU A CA 1
ATOM 1694 C C . LEU A 1 213 ? 7.418 34.062 10.977 1 94.94 213 LEU A C 1
ATOM 1696 O O . LEU A 1 213 ? 6.949 35.062 11.539 1 94.94 213 LEU A O 1
ATOM 1700 N N . ILE A 1 214 ? 8.68 33.906 10.664 1 94.81 214 ILE A N 1
ATOM 1701 C CA . ILE A 1 214 ? 9.641 34.969 10.984 1 94.81 214 ILE A CA 1
ATOM 1702 C C . ILE A 1 214 ? 9.266 36.25 10.242 1 94.81 214 ILE A C 1
ATOM 1704 O O . ILE A 1 214 ? 9.25 37.344 10.828 1 94.81 214 ILE A O 1
ATOM 1708 N N . ASN A 1 215 ? 8.906 36.125 8.984 1 93.88 215 ASN A N 1
ATOM 1709 C CA . ASN A 1 215 ? 8.508 37.281 8.188 1 93.88 215 ASN A CA 1
ATOM 1710 C C . ASN A 1 215 ? 7.27 37.938 8.766 1 93.88 215 ASN A C 1
ATOM 1712 O O . ASN A 1 215 ? 7.211 39.188 8.852 1 93.88 215 ASN A O 1
ATOM 1716 N N . ASN A 1 216 ? 6.367 37.156 9.125 1 91.31 216 ASN A N 1
ATOM 1717 C CA . ASN A 1 216 ? 5.133 37.688 9.688 1 91.31 216 ASN A CA 1
ATOM 1718 C C . ASN A 1 216 ? 5.383 38.375 11.023 1 91.31 216 ASN A C 1
ATOM 1720 O O . ASN A 1 216 ? 4.809 39.438 11.289 1 91.31 216 ASN A O 1
ATOM 1724 N N . GLN A 1 217 ? 6.203 37.812 11.797 1 91.62 217 GLN A N 1
ATOM 1725 C CA . GLN A 1 217 ? 6.551 38.438 13.078 1 91.62 217 GLN A CA 1
ATOM 1726 C C . GLN A 1 217 ? 7.258 39.75 12.875 1 91.62 217 GLN A C 1
ATOM 1728 O O . GLN A 1 217 ? 6.973 40.75 13.578 1 91.62 217 GLN A O 1
ATOM 1733 N N . ASN A 1 218 ? 8.148 39.781 11.969 1 92.5 218 ASN A N 1
ATOM 1734 C CA . ASN A 1 218 ? 8.859 41 11.68 1 92.5 218 ASN A CA 1
ATOM 1735 C C . ASN A 1 218 ? 7.914 42.125 11.203 1 92.5 218 ASN A C 1
ATOM 1737 O O . ASN A 1 218 ? 8.023 43.25 11.641 1 92.5 218 ASN A O 1
ATOM 1741 N N . LEU A 1 219 ? 7.02 41.719 10.367 1 91.69 219 LEU A N 1
ATOM 1742 C CA . LEU A 1 219 ? 6.043 42.656 9.859 1 91.69 219 LEU A CA 1
ATOM 1743 C C . LEU A 1 219 ? 5.176 43.219 10.992 1 91.69 219 LEU A C 1
ATOM 1745 O O . LEU A 1 219 ? 4.961 44.406 11.086 1 91.69 219 LEU A O 1
ATOM 1749 N N . LEU A 1 220 ? 4.727 42.344 11.844 1 92 220 LEU A N 1
ATOM 1750 C CA . LEU A 1 220 ? 3.891 42.75 12.969 1 92 220 LEU A CA 1
ATOM 1751 C C . LEU A 1 220 ? 4.652 43.688 13.906 1 92 220 LEU A C 1
ATOM 1753 O O . LEU A 1 220 ? 4.117 44.688 14.344 1 92 220 LEU A O 1
ATOM 1757 N N . GLN A 1 221 ? 5.922 43.406 14.117 1 90.44 221 GLN A N 1
ATOM 1758 C CA . GLN A 1 221 ? 6.75 44.219 14.984 1 90.44 221 GLN A CA 1
ATOM 1759 C C . GLN A 1 221 ? 6.961 45.625 14.375 1 90.44 221 GLN A C 1
ATOM 1761 O O . GLN A 1 221 ? 6.914 46.625 15.078 1 90.44 221 GLN A O 1
ATOM 1766 N N . LEU A 1 222 ? 7.16 45.594 13.133 1 89.06 222 LEU A N 1
ATOM 1767 C CA . LEU A 1 222 ? 7.336 46.875 12.445 1 89.06 222 LEU A CA 1
ATOM 1768 C C . LEU A 1 222 ? 6.086 47.719 12.57 1 89.06 222 LEU A C 1
ATOM 1770 O O . LEU A 1 222 ? 6.18 48.938 12.836 1 89.06 222 LEU A O 1
ATOM 1774 N N . ILE A 1 223 ? 4.996 47.125 12.398 1 86.75 223 ILE A N 1
ATOM 1775 C CA . ILE A 1 223 ? 3.727 47.844 12.477 1 86.75 223 ILE A CA 1
ATOM 1776 C C . ILE A 1 223 ? 3.512 48.344 13.898 1 86.75 223 ILE A C 1
ATOM 1778 O O . ILE A 1 223 ? 3.115 49.5 14.094 1 86.75 223 ILE A O 1
ATOM 1782 N N . PHE A 1 224 ? 3.793 47.625 14.93 1 88.56 224 PHE A N 1
ATOM 1783 C CA . PHE A 1 224 ? 3.627 48.031 16.312 1 88.56 224 PHE A CA 1
ATOM 1784 C C . PHE A 1 224 ? 4.609 49.156 16.688 1 88.56 224 PHE A C 1
ATOM 1786 O O . PHE A 1 224 ? 4.25 50.094 17.391 1 88.56 224 PHE A O 1
ATOM 1793 N N . ASP A 1 225 ? 5.836 49 16.125 1 86.75 225 ASP A N 1
ATOM 1794 C CA . ASP A 1 225 ? 6.816 50.062 16.359 1 86.75 225 ASP A CA 1
ATOM 1795 C C . ASP A 1 225 ? 6.363 51.406 15.758 1 86.75 225 ASP A C 1
ATOM 1797 O O . ASP A 1 225 ? 6.52 52.438 16.375 1 86.75 225 ASP A O 1
ATOM 1801 N N . ASN A 1 226 ? 5.762 51.312 14.617 1 85.44 226 ASN A N 1
ATOM 1802 C CA . ASN A 1 226 ? 5.238 52.5 13.969 1 85.44 226 ASN A CA 1
ATOM 1803 C C . ASN A 1 226 ? 4.078 53.094 14.766 1 85.44 226 ASN A C 1
ATOM 1805 O O . ASN A 1 226 ? 3.988 54.312 14.914 1 85.44 226 ASN A O 1
ATOM 1809 N N . THR A 1 227 ? 3.25 52.219 15.219 1 84.81 227 THR A N 1
ATOM 1810 C CA . THR A 1 227 ? 2.127 52.656 16.031 1 84.81 227 THR A CA 1
ATOM 1811 C C . THR A 1 227 ? 2.623 53.344 17.297 1 84.81 227 THR A C 1
ATOM 1813 O O . THR A 1 227 ? 2.082 54.375 17.703 1 84.81 227 THR A O 1
ATOM 1816 N N . LYS A 1 228 ? 3.641 52.875 17.906 1 84 228 LYS A N 1
ATOM 1817 C CA . LYS A 1 228 ? 4.234 53.469 19.109 1 84 228 LYS A CA 1
ATOM 1818 C C . LYS A 1 228 ? 4.797 54.844 18.828 1 84 228 LYS A C 1
ATOM 1820 O O . LYS A 1 228 ? 4.625 55.781 19.625 1 84 228 LYS A O 1
ATOM 1825 N N . ARG A 1 229 ? 5.328 55.031 17.688 1 83.62 229 ARG A N 1
ATOM 1826 C CA . ARG A 1 229 ? 5.891 56.312 17.312 1 83.62 229 ARG A CA 1
ATOM 1827 C C . ARG A 1 229 ? 4.793 57.375 17.078 1 83.62 229 ARG A C 1
ATOM 1829 O O . ARG A 1 229 ? 4.957 58.531 17.422 1 83.62 229 ARG A O 1
ATOM 1836 N N . GLN A 1 230 ? 3.719 56.812 16.594 1 79.62 230 GLN A N 1
ATOM 1837 C CA . GLN A 1 230 ? 2.611 57.719 16.297 1 79.62 230 GLN A CA 1
ATOM 1838 C C . GLN A 1 230 ? 1.896 58.156 17.578 1 79.62 230 GLN A C 1
ATOM 1840 O O . GLN A 1 230 ? 1.306 59.219 17.641 1 79.62 230 GLN A O 1
ATOM 1845 N N . LEU A 1 231 ? 1.905 57.312 18.594 1 79.88 231 LEU A N 1
ATOM 1846 C CA . LEU A 1 231 ? 1.253 57.594 19.859 1 79.88 231 LEU A CA 1
ATOM 1847 C C . LEU A 1 231 ? 1.723 58.906 20.438 1 79.88 231 LEU A C 1
ATOM 1849 O O . LEU A 1 231 ? 0.904 59.781 20.781 1 79.88 231 LEU A O 1
ATOM 1853 N N . SER A 1 232 ? 3.014 59.094 20.531 1 71.06 232 SER A N 1
ATOM 1854 C CA . SER A 1 232 ? 3.557 60.312 21.156 1 71.06 232 SER A CA 1
ATOM 1855 C C . SER A 1 232 ? 3.357 61.531 20.266 1 71.06 232 SER A C 1
ATOM 1857 O O . SER A 1 232 ? 3.031 62.625 20.75 1 71.06 232 SER A O 1
ATOM 1859 N N . ARG A 1 233 ? 3.27 61.312 19 1 76 233 ARG A N 1
ATOM 1860 C CA . ARG A 1 233 ? 3.262 62.438 18.062 1 76 233 ARG A CA 1
ATOM 1861 C C . ARG A 1 233 ? 1.84 62.906 17.797 1 76 233 ARG A C 1
ATOM 1863 O O . ARG A 1 233 ? 1.596 64.125 17.734 1 76 233 ARG A O 1
ATOM 1870 N N . ILE A 1 234 ? 0.963 62.031 17.75 1 72.25 234 ILE A N 1
ATOM 1871 C CA . ILE A 1 234 ? -0.369 62.406 17.281 1 72.25 234 ILE A CA 1
ATOM 1872 C C . ILE A 1 234 ? -1.269 62.719 18.469 1 72.25 234 ILE A C 1
ATOM 1874 O O . ILE A 1 234 ? -2.004 63.688 18.469 1 72.25 234 ILE A O 1
ATOM 1878 N N . CYS A 1 235 ? -1.177 61.875 19.484 1 74.56 235 CYS A N 1
ATOM 1879 C CA . CYS A 1 235 ? -2.195 62 20.516 1 74.56 235 CYS A CA 1
ATOM 1880 C C . CYS A 1 235 ? -1.755 63 21.594 1 74.56 235 CYS A C 1
ATOM 1882 O O . CYS A 1 235 ? -2.576 63.438 22.391 1 74.56 235 CYS A O 1
ATOM 1884 N N . ARG A 1 236 ? -0.43 63.344 21.656 1 69.75 236 ARG A N 1
ATOM 1885 C CA . ARG A 1 236 ? -0.02 64.375 22.625 1 69.75 236 ARG A CA 1
ATOM 1886 C C . ARG A 1 236 ? -0.063 65.75 22.016 1 69.75 236 ARG A C 1
ATOM 1888 O O . ARG A 1 236 ? -0.439 66.688 22.688 1 69.75 236 ARG A O 1
ATOM 1895 N N . HIS A 1 237 ? 0.48 65.75 20.812 1 63.19 237 HIS A N 1
ATOM 1896 C CA . HIS A 1 237 ? 0.66 67.125 20.312 1 63.19 237 HIS A CA 1
ATOM 1897 C C . HIS A 1 237 ? -0.376 67.438 19.25 1 63.19 237 HIS A C 1
ATOM 1899 O O . HIS A 1 237 ? -0.415 68.562 18.75 1 63.19 237 HIS A O 1
ATOM 1905 N N . GLY A 1 238 ? -1.562 66.75 19.281 1 55.06 238 GLY A N 1
ATOM 1906 C CA . GLY A 1 238 ? -2.568 67.062 18.266 1 55.06 238 GLY A CA 1
ATOM 1907 C C . GLY A 1 238 ? -2.072 66.875 16.859 1 55.06 238 GLY A C 1
ATOM 1908 O O . GLY A 1 238 ? -0.864 66.812 16.609 1 55.06 238 GLY A O 1
ATOM 1909 N N . LEU A 1 239 ? -2.852 66.188 15.883 1 45.53 239 LEU A N 1
ATOM 1910 C CA . LEU A 1 239 ? -2.518 66.312 14.469 1 45.53 239 LEU A CA 1
ATOM 1911 C C . LEU A 1 239 ? -2.357 67.812 14.109 1 45.53 239 LEU A C 1
ATOM 1913 O O . LEU A 1 239 ? -3.098 68.625 14.609 1 45.53 239 LEU A O 1
ATOM 1917 N N . MET B 1 1 ? -34.219 80.688 5.762 1 28.89 1 MET B N 1
ATOM 1918 C CA . MET B 1 1 ? -33.656 80.688 7.098 1 28.89 1 MET B CA 1
ATOM 1919 C C . MET B 1 1 ? -33.844 79.375 7.82 1 28.89 1 MET B C 1
ATOM 1921 O O . MET B 1 1 ? -34.812 79.188 8.57 1 28.89 1 MET B O 1
ATOM 1925 N N . GLY B 1 2 ? -33.938 78.188 7.062 1 32.16 2 GLY B N 1
ATOM 1926 C CA . GLY B 1 2 ? -34.188 76.75 7.238 1 32.16 2 GLY B CA 1
ATOM 1927 C C . GLY B 1 2 ? -33.219 76.062 8.211 1 32.16 2 GLY B C 1
ATOM 1928 O O . GLY B 1 2 ? -32 76.062 7.977 1 32.16 2 GLY B O 1
ATOM 1929 N N . ASP B 1 3 ? -33.5 76.062 9.617 1 30.62 3 ASP B N 1
ATOM 1930 C CA . ASP B 1 3 ? -32.875 75.562 10.82 1 30.62 3 ASP B CA 1
ATOM 1931 C C . ASP B 1 3 ? -32.625 74.062 10.688 1 30.62 3 ASP B C 1
ATOM 1933 O O . ASP B 1 3 ? -33.562 73.25 10.727 1 30.62 3 ASP B O 1
ATOM 1937 N N . ILE B 1 4 ? -31.891 73.562 9.664 1 35.66 4 ILE B N 1
ATOM 1938 C CA . ILE B 1 4 ? -31.422 72.188 9.531 1 35.66 4 ILE B CA 1
ATOM 1939 C C . ILE B 1 4 ? -30.797 71.75 10.836 1 35.66 4 ILE B C 1
ATOM 1941 O O . ILE B 1 4 ? -29.781 72.25 11.273 1 35.66 4 ILE B O 1
ATOM 1945 N N . LEU B 1 5 ? -31.609 71.188 11.836 1 29.78 5 LEU B N 1
ATOM 1946 C CA . LEU B 1 5 ? -31.344 70.562 13.125 1 29.78 5 LEU B CA 1
ATOM 1947 C C . LEU B 1 5 ? -30.234 69.562 13.008 1 29.78 5 LEU B C 1
ATOM 1949 O O . LEU B 1 5 ? -30.344 68.625 12.195 1 29.78 5 LEU B O 1
ATOM 1953 N N . LEU B 1 6 ? -28.906 69.938 13.25 1 29.92 6 LEU B N 1
ATOM 1954 C CA . LEU B 1 6 ? -27.719 69.125 13.516 1 29.92 6 LEU B CA 1
ATOM 1955 C C . LEU B 1 6 ? -28.016 68 14.523 1 29.92 6 LEU B C 1
ATOM 1957 O O . LEU B 1 6 ? -28.125 68.25 15.727 1 29.92 6 LEU B O 1
ATOM 1961 N N . GLN B 1 7 ? -29.094 67.188 14.336 1 33 7 GLN B N 1
ATOM 1962 C CA . GLN B 1 7 ? -29.312 66.062 15.234 1 33 7 GLN B CA 1
ATOM 1963 C C . GLN B 1 7 ? -28.016 65.25 15.477 1 33 7 GLN B C 1
ATOM 1965 O O . GLN B 1 7 ? -27.375 64.812 14.531 1 33 7 GLN B O 1
ATOM 1970 N N . SER B 1 8 ? -27.328 65.438 16.688 1 29.38 8 SER B N 1
ATOM 1971 C CA . SER B 1 8 ? -26.219 64.812 17.391 1 29.38 8 SER B CA 1
ATOM 1972 C C . SER B 1 8 ? -26.391 63.312 17.422 1 29.38 8 SER B C 1
ATOM 1974 O O . SER B 1 8 ? -27.219 62.781 18.172 1 29.38 8 SER B O 1
ATOM 1976 N N . ILE B 1 9 ? -26.391 62.594 16.359 1 32.41 9 ILE B N 1
ATOM 1977 C CA . ILE B 1 9 ? -26.344 61.156 16.453 1 32.41 9 ILE B CA 1
ATOM 1978 C C . ILE B 1 9 ? -25.234 60.75 17.422 1 32.41 9 ILE B C 1
ATOM 1980 O O . ILE B 1 9 ? -24.062 60.969 17.156 1 32.41 9 ILE B O 1
ATOM 1984 N N . LEU B 1 10 ? -25.547 60.719 18.797 1 29.72 10 LEU B N 1
ATOM 1985 C CA . LEU B 1 10 ? -24.781 60.062 19.844 1 29.72 10 LEU B CA 1
ATOM 1986 C C . LEU B 1 10 ? -24.391 58.656 19.391 1 29.72 10 LEU B C 1
ATOM 1988 O O . LEU B 1 10 ? -25.234 57.781 19.266 1 29.72 10 LEU B O 1
ATOM 1992 N N . LEU B 1 11 ? -23.484 58.5 18.469 1 33.12 11 LEU B N 1
ATOM 1993 C CA . LEU B 1 11 ? -22.891 57.188 18.25 1 33.12 11 LEU B CA 1
ATOM 1994 C C . LEU B 1 11 ? -22.469 56.562 19.578 1 33.12 11 LEU B C 1
ATOM 1996 O O . LEU B 1 11 ? -21.656 57.156 20.297 1 33.12 11 LEU B O 1
ATOM 2000 N N . PRO B 1 12 ? -23.328 55.719 20.25 1 33.88 12 PRO B N 1
ATOM 2001 C CA . PRO B 1 12 ? -22.812 55.062 21.438 1 33.88 12 PRO B CA 1
ATOM 2002 C C . PRO B 1 12 ? -21.359 54.625 21.297 1 33.88 12 PRO B C 1
ATOM 2004 O O . PRO B 1 12 ? -20.984 54.031 20.297 1 33.88 12 PRO B O 1
ATOM 2007 N N . LEU B 1 13 ? -20.484 55.406 21.922 1 31.94 13 LEU B N 1
ATOM 2008 C CA . LEU B 1 13 ? -19.109 54.969 22.156 1 31.94 13 LEU B CA 1
ATOM 2009 C C . LEU B 1 13 ? -19.078 53.562 22.75 1 31.94 13 LEU B C 1
ATOM 2011 O O . LEU B 1 13 ? -19.438 53.375 23.906 1 31.94 13 LEU B O 1
ATOM 2015 N N . LEU B 1 14 ? -19.578 52.531 22.078 1 31.44 14 LEU B N 1
ATOM 2016 C CA . LEU B 1 14 ? -19.234 51.219 22.562 1 31.44 14 LEU B CA 1
ATOM 2017 C C . LEU B 1 14 ? -17.797 51.156 23.062 1 31.44 14 LEU B C 1
ATOM 2019 O O . LEU B 1 14 ? -16.859 51.312 22.281 1 31.44 14 LEU B O 1
ATOM 2023 N N . VAL B 1 15 ? -17.562 51.688 24.312 1 31.25 15 VAL B N 1
ATOM 2024 C CA . VAL B 1 15 ? -16.359 51.344 25.062 1 31.25 15 VAL B CA 1
ATOM 2025 C C . VAL B 1 15 ? -16 49.875 24.844 1 31.25 15 VAL B C 1
ATOM 2027 O O . VAL B 1 15 ? -16.672 49 25.391 1 31.25 15 VAL B O 1
ATOM 2030 N N . VAL B 1 16 ? -15.727 49.469 23.734 1 35.44 16 VAL B N 1
ATOM 2031 C CA . VAL B 1 16 ? -15.023 48.188 23.672 1 35.44 16 VAL B CA 1
ATOM 2032 C C . VAL B 1 16 ? -13.914 48.156 24.719 1 35.44 16 VAL B C 1
ATOM 2034 O O . VAL B 1 16 ? -12.953 48.938 24.625 1 35.44 16 VAL B O 1
ATOM 2037 N N . THR B 1 17 ? -14.258 48.156 26.047 1 32.91 17 THR B N 1
ATOM 2038 C CA . THR B 1 17 ? -13.219 47.812 27.016 1 32.91 17 THR B CA 1
ATOM 2039 C C . THR B 1 17 ? -12.156 46.938 26.375 1 32.91 17 THR B C 1
ATOM 2041 O O . THR B 1 17 ? -12.453 45.844 25.891 1 32.91 17 THR B O 1
ATOM 2044 N N . PHE B 1 18 ? -11.219 47.562 25.766 1 35.81 18 PHE B N 1
ATOM 2045 C CA . PHE B 1 18 ? -9.945 47 25.359 1 35.81 18 PHE B CA 1
ATOM 2046 C C . PHE B 1 18 ? -9.32 46.188 26.484 1 35.81 18 PHE B C 1
ATOM 2048 O O . PHE B 1 18 ? -8.703 46.719 27.391 1 35.81 18 PHE B O 1
ATOM 2055 N N . THR B 1 19 ? -10.062 45.406 27.266 1 37.5 19 THR B N 1
ATOM 2056 C CA . THR B 1 19 ? -9.336 44.531 28.172 1 37.5 19 THR B CA 1
ATOM 2057 C C . THR B 1 19 ? -8.016 44.094 27.547 1 37.5 19 THR B C 1
ATOM 2059 O O . THR B 1 19 ? -7.891 44.031 26.328 1 37.5 19 THR B O 1
ATOM 2062 N N . THR B 1 20 ? -6.828 44.312 28.188 1 42.25 20 THR B N 1
ATOM 2063 C CA . THR B 1 20 ? -5.469 43.844 28 1 42.25 20 THR B CA 1
ATOM 2064 C C . THR B 1 20 ? -5.469 42.469 27.312 1 42.25 20 THR B C 1
ATOM 2066 O O . THR B 1 20 ? -6.125 41.531 27.766 1 42.25 20 THR B O 1
ATOM 2069 N N . ALA B 1 21 ? -5.59 42.312 26.078 1 50.59 21 ALA B N 1
ATOM 2070 C CA . ALA B 1 21 ? -5.918 41.344 25.047 1 50.59 21 ALA B CA 1
ATOM 2071 C C . ALA B 1 21 ? -5.262 40 25.328 1 50.59 21 ALA B C 1
ATOM 2073 O O . ALA B 1 21 ? -4.082 39.812 25.031 1 50.59 21 ALA B O 1
ATOM 2074 N N . GLN B 1 22 ? -5.312 39.531 26.562 1 61.97 22 GLN B N 1
ATOM 2075 C CA . GLN B 1 22 ? -4.977 38.125 26.656 1 61.97 22 GLN B CA 1
ATOM 2076 C C . GLN B 1 22 ? -5.809 37.281 25.688 1 61.97 22 GLN B C 1
ATOM 2078 O O . GLN B 1 22 ? -7.016 37.469 25.578 1 61.97 22 GLN B O 1
ATOM 2083 N N . ARG B 1 23 ? -5.062 36.875 24.688 1 78.31 23 ARG B N 1
ATOM 2084 C CA . ARG B 1 23 ? -5.777 36.062 23.719 1 78.31 23 ARG B CA 1
ATOM 2085 C C . ARG B 1 23 ? -5.668 34.594 24.047 1 78.31 23 ARG B C 1
ATOM 2087 O O . ARG B 1 23 ? -5.109 33.812 23.281 1 78.31 23 ARG B O 1
ATOM 2094 N N . PRO B 1 24 ? -6.258 34.312 25.359 1 75.44 24 PRO B N 1
ATOM 2095 C CA . PRO B 1 24 ? -6.152 32.906 25.766 1 75.44 24 PRO B CA 1
ATOM 2096 C C . PRO B 1 24 ? -6.785 31.938 24.766 1 75.44 24 PRO B C 1
ATOM 2098 O O . PRO B 1 24 ? -6.281 30.828 24.547 1 75.44 24 PRO B O 1
ATOM 2101 N N . SER B 1 25 ? -7.727 32.406 24.094 1 81 25 SER B N 1
ATOM 2102 C CA . SER B 1 25 ? -8.406 31.531 23.141 1 81 25 SER B CA 1
ATOM 2103 C C . SER B 1 25 ? -7.523 31.234 21.922 1 81 25 SER B C 1
ATOM 2105 O O . SER B 1 25 ? -7.555 30.125 21.391 1 81 25 SER B O 1
ATOM 2107 N N . THR B 1 26 ? -6.68 32.156 21.641 1 84.88 26 THR B N 1
ATOM 2108 C CA . THR B 1 26 ? -5.777 31.984 20.5 1 84.88 26 THR B CA 1
ATOM 2109 C C . THR B 1 26 ? -4.711 30.938 20.828 1 84.88 26 THR B C 1
ATOM 2111 O O . THR B 1 26 ? -4.387 30.094 19.984 1 84.88 26 THR B O 1
ATOM 2114 N N . LEU B 1 27 ? -4.262 30.875 22.031 1 87.19 27 LEU B N 1
ATOM 2115 C CA . LEU B 1 27 ? -3.252 29.906 22.438 1 87.19 27 LEU B CA 1
ATOM 2116 C C . LEU B 1 27 ? -3.873 28.531 22.656 1 87.19 27 LEU B C 1
ATOM 2118 O O . LEU B 1 27 ? -3.217 27.516 22.438 1 87.19 27 LEU B O 1
ATOM 2122 N N . LYS B 1 28 ? -5.113 28.547 23.062 1 91.19 28 LYS B N 1
ATOM 2123 C CA . LYS B 1 28 ? -5.824 27.297 23.281 1 91.19 28 LYS B CA 1
ATOM 2124 C C . LYS B 1 28 ? -5.898 26.469 22 1 91.19 28 LYS B C 1
ATOM 2126 O O . LYS B 1 28 ? -5.867 25.25 22.047 1 91.19 28 LYS B O 1
ATOM 2131 N N . VAL B 1 29 ? -5.977 27.156 20.828 1 91.75 29 VAL B N 1
ATOM 2132 C CA . VAL B 1 29 ? -6.016 26.484 19.531 1 91.75 29 VAL B CA 1
ATOM 2133 C C . VAL B 1 29 ? -4.793 25.578 19.391 1 91.75 29 VAL B C 1
ATOM 2135 O O . VAL B 1 29 ? -4.898 24.453 18.875 1 91.75 29 VAL B O 1
ATOM 2138 N N . ILE B 1 30 ? -3.662 25.984 19.844 1 90.81 30 ILE B N 1
ATOM 2139 C CA . ILE B 1 30 ? -2.426 25.219 19.719 1 90.81 30 ILE B CA 1
ATOM 2140 C C . ILE B 1 30 ? -2.492 24 20.641 1 90.81 30 ILE B C 1
ATOM 2142 O O . ILE B 1 30 ? -2.076 22.906 20.25 1 90.81 30 ILE B O 1
ATOM 2146 N N . ASP B 1 31 ? -3.029 24.234 21.844 1 92.19 31 ASP B N 1
ATOM 2147 C CA . ASP B 1 31 ? -3.219 23.109 22.766 1 92.19 31 ASP B CA 1
ATOM 2148 C C . ASP B 1 31 ? -4.176 22.078 22.172 1 92.19 31 ASP B C 1
ATOM 2150 O O . ASP B 1 31 ? -3.961 20.859 22.312 1 92.19 31 ASP B O 1
ATOM 2154 N N . ASP B 1 32 ? -5.211 22.562 21.562 1 94.12 32 ASP B N 1
ATOM 2155 C CA . ASP B 1 32 ? -6.172 21.656 20.922 1 94.12 32 ASP B CA 1
ATOM 2156 C C . ASP B 1 32 ? -5.523 20.859 19.797 1 94.12 32 ASP B C 1
ATOM 2158 O O . ASP B 1 32 ? -5.832 19.688 19.609 1 94.12 32 ASP B O 1
ATOM 2162 N N . LEU B 1 33 ? -4.672 21.516 19.031 1 93.62 33 LEU B N 1
ATOM 2163 C CA . LEU B 1 33 ? -3.936 20.828 17.969 1 93.62 33 LEU B CA 1
ATOM 2164 C C . LEU B 1 33 ? -3.055 19.719 18.562 1 93.62 33 LEU B C 1
ATOM 2166 O O . LEU B 1 33 ? -3.041 18.594 18.047 1 93.62 33 LEU B O 1
ATOM 2170 N N . ARG B 1 34 ? -2.369 20.031 19.656 1 92.81 34 ARG B N 1
ATOM 2171 C CA . ARG B 1 34 ? -1.517 19.047 20.328 1 92.81 34 ARG B CA 1
ATOM 2172 C C . ARG B 1 34 ? -2.338 17.875 20.875 1 92.81 34 ARG B C 1
ATOM 2174 O O . ARG B 1 34 ? -1.877 16.734 20.875 1 92.81 34 ARG B O 1
ATOM 2181 N N . TYR B 1 35 ? -3.492 18.219 21.266 1 93.69 35 TYR B N 1
ATOM 2182 C CA . TYR B 1 35 ? -4.383 17.203 21.812 1 93.69 35 TYR B CA 1
ATOM 2183 C C . TYR B 1 35 ? -4.891 16.281 20.688 1 93.69 35 TYR B C 1
ATOM 2185 O O . TYR B 1 35 ? -5.062 15.078 20.891 1 93.69 35 TYR B O 1
ATOM 2193 N N . ALA B 1 36 ? -5.133 16.828 19.5 1 94.38 36 ALA B N 1
ATOM 2194 C CA . ALA B 1 36 ? -5.703 16.062 18.391 1 94.38 36 ALA B CA 1
ATOM 2195 C C . ALA B 1 36 ? -4.645 15.203 17.703 1 94.38 36 ALA B C 1
ATOM 2197 O O . ALA B 1 36 ? -4.961 14.164 17.125 1 94.38 36 ALA B O 1
ATOM 2198 N N . ASP B 1 37 ? -3.381 15.555 17.844 1 92.81 37 ASP B N 1
ATOM 2199 C CA . ASP B 1 37 ? -2.285 14.945 17.094 1 92.81 37 ASP B CA 1
ATOM 2200 C C . ASP B 1 37 ? -2.146 13.461 17.453 1 92.81 37 ASP B C 1
ATOM 2202 O O . ASP B 1 37 ? -2.066 12.617 16.547 1 92.81 37 ASP B O 1
ATOM 2206 N N . PRO B 1 38 ? -2.172 13.078 18.75 1 93.06 38 PRO B N 1
ATOM 2207 C CA . PRO B 1 38 ? -2.027 11.664 19.078 1 93.06 38 PRO B CA 1
ATOM 2208 C C . PRO B 1 38 ? -3.158 10.805 18.516 1 93.06 38 PRO B C 1
ATOM 2210 O O . PRO B 1 38 ? -2.963 9.617 18.25 1 93.06 38 PRO B O 1
ATOM 2213 N N . TYR B 1 39 ? -4.348 11.383 18.344 1 93.38 39 TYR B N 1
ATOM 2214 C CA . TYR B 1 39 ? -5.461 10.633 17.781 1 93.38 39 TYR B CA 1
ATOM 2215 C C . TYR B 1 39 ? -5.234 10.352 16.297 1 93.38 39 TYR B C 1
ATOM 2217 O O . TYR B 1 39 ? -5.508 9.25 15.82 1 93.38 39 TYR B O 1
ATOM 2225 N N . MET B 1 40 ? -4.77 11.305 15.57 1 92.88 40 MET B N 1
ATOM 2226 C CA . MET B 1 40 ? -4.426 11.094 14.172 1 92.88 40 MET B CA 1
ATOM 2227 C C . MET B 1 40 ? -3.307 10.062 14.039 1 92.88 40 MET B C 1
ATOM 2229 O O . MET B 1 40 ? -3.383 9.164 13.195 1 92.88 40 MET B O 1
ATOM 2233 N N . ARG B 1 41 ? -2.318 10.109 14.883 1 93.56 41 ARG B N 1
ATOM 2234 C CA . ARG B 1 41 ? -1.19 9.188 14.844 1 93.56 41 ARG B CA 1
ATOM 2235 C C . ARG B 1 41 ? -1.646 7.758 15.109 1 93.56 41 ARG B C 1
ATOM 2237 O O . ARG B 1 41 ? -1.237 6.832 14.406 1 93.56 41 ARG B O 1
ATOM 2244 N N . SER B 1 42 ? -2.449 7.727 16.141 1 93.38 42 SER B N 1
ATOM 2245 C CA . SER B 1 42 ? -2.957 6.402 16.484 1 93.38 42 SER B CA 1
ATOM 2246 C C . SER B 1 42 ? -3.791 5.816 15.344 1 93.38 42 SER B C 1
ATOM 2248 O O . SER B 1 42 ? -3.682 4.629 15.039 1 93.38 42 SER B O 1
ATOM 2250 N N . HIS B 1 43 ? -4.602 6.609 14.789 1 93.81 43 HIS B N 1
ATOM 2251 C CA . HIS B 1 43 ? -5.41 6.184 13.648 1 93.81 43 HIS B CA 1
ATOM 2252 C C . HIS B 1 43 ? -4.531 5.715 12.492 1 93.81 43 HIS B C 1
ATOM 2254 O O . HIS B 1 43 ? -4.746 4.633 11.945 1 93.81 43 HIS B O 1
ATOM 2260 N N . ARG B 1 44 ? -3.537 6.488 12.156 1 93.31 44 ARG B N 1
ATOM 2261 C CA . ARG B 1 44 ? -2.664 6.16 11.031 1 93.31 44 ARG B CA 1
ATOM 2262 C C . ARG B 1 44 ? -1.891 4.875 11.305 1 93.31 44 ARG B C 1
ATOM 2264 O O . ARG B 1 44 ? -1.763 4.023 10.422 1 93.31 44 ARG B O 1
ATOM 2271 N N . LYS B 1 45 ? -1.429 4.785 12.516 1 94.12 45 LYS B N 1
ATOM 2272 C CA . LYS B 1 45 ? -0.711 3.568 12.883 1 94.12 45 LYS B CA 1
ATOM 2273 C C . LYS B 1 45 ? -1.611 2.342 12.773 1 94.12 45 LYS B C 1
ATOM 2275 O O . LYS B 1 45 ? -1.207 1.315 12.227 1 94.12 45 LYS B O 1
ATOM 2280 N N . LEU B 1 46 ? -2.76 2.439 13.281 1 94 46 LEU B N 1
ATOM 2281 C CA . LEU B 1 46 ? -3.705 1.328 13.227 1 94 46 LEU B CA 1
ATOM 2282 C C . LEU B 1 46 ? -4.027 0.96 11.781 1 94 46 LEU B C 1
ATOM 2284 O O . LEU B 1 46 ? -4.047 -0.22 11.43 1 94 46 LEU B O 1
ATOM 2288 N N . VAL B 1 47 ? -4.309 1.945 11.008 1 93.5 47 VAL B N 1
ATOM 2289 C CA . VAL B 1 47 ? -4.641 1.734 9.602 1 93.5 47 VAL B CA 1
ATOM 2290 C C . VAL B 1 47 ? -3.484 1.023 8.898 1 93.5 47 VAL B C 1
ATOM 2292 O O . VAL B 1 47 ? -3.695 0.05 8.172 1 93.5 47 VAL B O 1
ATOM 2295 N N . LEU B 1 48 ? -2.262 1.46 9.156 1 94.38 48 LEU B N 1
ATOM 2296 C CA . LEU B 1 48 ? -1.096 0.87 8.508 1 94.38 48 LEU B CA 1
ATOM 2297 C C . LEU B 1 48 ? -0.873 -0.56 8.992 1 94.38 48 LEU B C 1
ATOM 2299 O O . LEU B 1 48 ? -0.544 -1.443 8.195 1 94.38 48 LEU B O 1
ATOM 2303 N N . ASP B 1 49 ? -1.079 -0.81 10.242 1 94.94 49 ASP B N 1
ATOM 2304 C CA . ASP B 1 49 ? -0.916 -2.146 10.805 1 94.94 49 ASP B CA 1
ATOM 2305 C C . ASP B 1 49 ? -1.946 -3.115 10.227 1 94.94 49 ASP B C 1
ATOM 2307 O O . ASP B 1 49 ? -1.606 -4.234 9.852 1 94.94 49 ASP B O 1
ATOM 2311 N N . GLU B 1 50 ? -3.152 -2.66 10.219 1 94.25 50 GLU B N 1
ATOM 2312 C CA . GLU B 1 50 ? -4.223 -3.51 9.703 1 94.25 50 GLU B CA 1
ATOM 2313 C C . GLU B 1 50 ? -4.047 -3.771 8.211 1 94.25 50 GLU B C 1
ATOM 2315 O O . GLU B 1 50 ? -4.344 -4.867 7.73 1 94.25 50 GLU B O 1
ATOM 2320 N N . LEU B 1 51 ? -3.672 -2.764 7.469 1 94.31 51 LEU B N 1
ATOM 2321 C CA . LEU B 1 51 ? -3.373 -2.939 6.051 1 94.31 51 LEU B CA 1
ATOM 2322 C C . LEU B 1 51 ? -2.27 -3.973 5.855 1 94.31 51 LEU B C 1
ATOM 2324 O O . LEU B 1 51 ? -2.375 -4.84 4.984 1 94.31 51 LEU B O 1
ATOM 2328 N N . HIS B 1 52 ? -1.238 -3.855 6.66 1 95.75 52 HIS B N 1
ATOM 2329 C CA . HIS B 1 52 ? -0.142 -4.816 6.609 1 95.75 52 HIS B CA 1
ATOM 2330 C C . HIS B 1 52 ? -0.642 -6.234 6.855 1 95.75 52 HIS B C 1
ATOM 2332 O O . HIS B 1 52 ? -0.292 -7.156 6.113 1 95.75 52 HIS B O 1
ATOM 2338 N N . ALA B 1 53 ? -1.437 -6.395 7.836 1 95.62 53 ALA B N 1
ATOM 2339 C CA . ALA B 1 53 ? -2 -7.703 8.156 1 95.62 53 ALA B CA 1
ATOM 2340 C C . ALA B 1 53 ? -2.842 -8.234 7 1 95.62 53 ALA B C 1
ATOM 2342 O O . ALA B 1 53 ? -2.754 -9.414 6.652 1 95.62 53 ALA B O 1
ATOM 2343 N N . ALA B 1 54 ? -3.639 -7.383 6.477 1 95.5 54 ALA B N 1
ATOM 2344 C CA . ALA B 1 54 ? -4.48 -7.777 5.348 1 95.5 54 ALA B CA 1
ATOM 2345 C C . ALA B 1 54 ? -3.633 -8.227 4.164 1 95.5 54 ALA B C 1
ATOM 2347 O O . ALA B 1 54 ? -3.939 -9.234 3.52 1 95.5 54 ALA B O 1
ATOM 2348 N N . ARG B 1 55 ? -2.604 -7.52 3.857 1 95 55 ARG B N 1
ATOM 2349 C CA . ARG B 1 55 ? -1.714 -7.855 2.75 1 95 55 ARG B CA 1
ATOM 2350 C C . ARG B 1 55 ? -1 -9.18 3.004 1 95 55 ARG B C 1
ATOM 2352 O O . ARG B 1 55 ? -0.858 -10 2.094 1 95 55 ARG B O 1
ATOM 2359 N N . LEU B 1 56 ? -0.545 -9.375 4.238 1 96 56 LEU B N 1
ATOM 2360 C CA . LEU B 1 56 ? 0.095 -10.633 4.602 1 96 56 LEU B CA 1
ATOM 2361 C C . LEU B 1 56 ? -0.872 -11.805 4.434 1 96 56 LEU B C 1
ATOM 2363 O O . LEU B 1 56 ? -0.506 -12.844 3.885 1 96 56 LEU B O 1
ATOM 2367 N N . ASN B 1 57 ? -2.053 -11.578 4.922 1 95.5 57 ASN B N 1
ATOM 2368 C CA . ASN B 1 57 ? -3.061 -12.625 4.797 1 95.5 57 ASN B CA 1
ATOM 2369 C C . ASN B 1 57 ? -3.357 -12.945 3.336 1 95.5 57 ASN B C 1
ATOM 2371 O O . ASN B 1 57 ? -3.475 -14.117 2.963 1 95.5 57 ASN B O 1
ATOM 2375 N N . ALA B 1 58 ? -3.5 -11.93 2.533 1 94 58 ALA B N 1
ATOM 2376 C CA . ALA B 1 58 ? -3.727 -12.133 1.104 1 94 58 ALA B CA 1
ATOM 2377 C C . ALA B 1 58 ? -2.572 -12.906 0.469 1 94 58 ALA B C 1
ATOM 2379 O O . ALA B 1 58 ? -2.789 -13.812 -0.337 1 94 58 ALA B O 1
ATOM 2380 N N . SER B 1 59 ? -1.4 -12.57 0.818 1 93.5 59 SER B N 1
ATOM 2381 C CA . SER B 1 59 ? -0.219 -13.258 0.305 1 93.5 59 SER B CA 1
ATOM 2382 C C . SER B 1 59 ? -0.205 -14.727 0.729 1 93.5 59 SER B C 1
ATOM 2384 O O . SER B 1 59 ? 0.131 -15.602 -0.067 1 93.5 59 SER B O 1
ATOM 2386 N N . ASP B 1 60 ? -0.554 -14.984 1.966 1 94.25 60 ASP B N 1
ATOM 2387 C CA . ASP B 1 60 ? -0.607 -16.359 2.473 1 94.25 60 ASP B CA 1
ATOM 2388 C C . ASP B 1 60 ? -1.626 -17.188 1.7 1 94.25 60 ASP B C 1
ATOM 2390 O O . ASP B 1 60 ? -1.373 -18.359 1.388 1 94.25 60 ASP B O 1
ATOM 2394 N N . LEU B 1 61 ? -2.721 -16.594 1.45 1 94.44 61 LEU B N 1
ATOM 2395 C CA . LEU B 1 61 ? -3.75 -17.297 0.687 1 94.44 61 LEU B CA 1
ATOM 2396 C C . LEU B 1 61 ? -3.242 -17.656 -0.705 1 94.44 61 LEU B C 1
ATOM 2398 O O . LEU B 1 61 ? -3.541 -18.734 -1.217 1 94.44 61 LEU B O 1
ATOM 2402 N N . GLN B 1 62 ? -2.533 -16.781 -1.355 1 92.38 62 GLN B N 1
ATOM 2403 C CA . GLN B 1 62 ? -1.941 -17.062 -2.66 1 92.38 62 GLN B CA 1
ATOM 2404 C C . GLN B 1 62 ? -0.979 -18.234 -2.586 1 92.38 62 GLN B C 1
ATOM 2406 O O . GLN B 1 62 ? -1.005 -19.125 -3.445 1 92.38 62 GLN B O 1
ATOM 2411 N N . SER B 1 63 ? -0.191 -18.203 -1.545 1 91.38 63 SER B N 1
ATOM 2412 C CA . SER B 1 63 ? 0.764 -19.297 -1.354 1 91.38 63 SER B CA 1
ATOM 2413 C C . SER B 1 63 ? 0.05 -20.625 -1.136 1 91.38 63 SER B C 1
ATOM 2415 O O . SER B 1 63 ? 0.483 -21.656 -1.648 1 91.38 63 SER B O 1
ATOM 2417 N N . GLU B 1 64 ? -0.959 -20.578 -0.388 1 93.31 64 GLU B N 1
ATOM 2418 C CA . GLU B 1 64 ? -1.753 -21.781 -0.171 1 93.31 64 GLU B CA 1
ATOM 2419 C C . GLU B 1 64 ? -2.32 -22.312 -1.484 1 93.31 64 GLU B C 1
ATOM 2421 O O . GLU B 1 64 ? -2.363 -23.516 -1.702 1 93.31 64 GLU B O 1
ATOM 2426 N N . MET B 1 65 ? -2.736 -21.438 -2.318 1 93.06 65 MET B N 1
ATOM 2427 C CA . MET B 1 65 ? -3.258 -21.812 -3.625 1 93.06 65 MET B CA 1
ATOM 2428 C C . MET B 1 65 ? -2.189 -22.516 -4.453 1 93.06 65 MET B C 1
ATOM 2430 O O . MET B 1 65 ? -2.463 -23.547 -5.098 1 93.06 65 MET B O 1
ATOM 2434 N N . ILE B 1 66 ? -1.016 -22.016 -4.438 1 91.25 66 ILE B N 1
ATOM 2435 C CA . ILE B 1 66 ? 0.08 -22.594 -5.211 1 91.25 66 ILE B CA 1
ATOM 2436 C C . ILE B 1 66 ? 0.394 -24 -4.695 1 91.25 66 ILE B C 1
ATOM 2438 O O . ILE B 1 66 ? 0.609 -24.922 -5.484 1 91.25 66 ILE B O 1
ATOM 2442 N N . GLN B 1 67 ? 0.389 -24.172 -3.416 1 92.31 67 GLN B N 1
ATOM 2443 C CA . GLN B 1 67 ? 0.646 -25.484 -2.822 1 92.31 67 GLN B CA 1
ATOM 2444 C C . GLN B 1 67 ? -0.446 -26.484 -3.195 1 92.31 67 GLN B C 1
ATOM 2446 O O . GLN B 1 67 ? -0.154 -27.625 -3.541 1 92.31 67 GLN B O 1
ATOM 2451 N N . LEU B 1 68 ? -1.595 -26.031 -3.129 1 91.75 68 LEU B N 1
ATOM 2452 C CA . LEU B 1 68 ? -2.719 -26.891 -3.502 1 91.75 68 LEU B CA 1
ATOM 2453 C C . LEU B 1 68 ? -2.633 -27.281 -4.973 1 91.75 68 LEU B C 1
ATOM 2455 O O . LEU B 1 68 ? -2.859 -28.453 -5.316 1 91.75 68 LEU B O 1
ATOM 2459 N N . MET B 1 69 ? -2.338 -26.359 -5.77 1 91.62 69 MET B N 1
ATOM 2460 C CA . MET B 1 69 ? -2.172 -26.609 -7.199 1 91.62 69 MET B CA 1
ATOM 2461 C C . MET B 1 69 ? -1.075 -27.641 -7.441 1 91.62 69 MET B C 1
ATOM 2463 O O . MET B 1 69 ? -1.245 -28.562 -8.25 1 91.62 69 MET B O 1
ATOM 2467 N N . ALA B 1 70 ? 0.033 -27.484 -6.73 1 91.62 70 ALA B N 1
ATOM 2468 C CA . ALA B 1 70 ? 1.142 -28.422 -6.883 1 91.62 70 ALA B CA 1
ATOM 2469 C C . ALA B 1 70 ? 0.722 -29.828 -6.488 1 91.62 70 ALA B C 1
ATOM 2471 O O . ALA B 1 70 ? 1.041 -30.797 -7.184 1 91.62 70 ALA B O 1
ATOM 2472 N N . ASN B 1 71 ? -0.021 -29.938 -5.461 1 92.94 71 ASN B N 1
ATOM 2473 C CA . ASN B 1 71 ? -0.488 -31.25 -4.996 1 92.94 71 ASN B CA 1
ATOM 2474 C C . ASN B 1 71 ? -1.442 -31.891 -5.996 1 92.94 71 ASN B C 1
ATOM 2476 O O . ASN B 1 71 ? -1.313 -33.062 -6.309 1 92.94 71 ASN B O 1
ATOM 2480 N N . GLN B 1 72 ? -2.344 -31.188 -6.477 1 91.62 72 GLN B N 1
ATOM 2481 C CA . GLN B 1 72 ? -3.305 -31.688 -7.449 1 91.62 72 GLN B CA 1
ATOM 2482 C C . GLN B 1 72 ? -2.613 -32.094 -8.75 1 91.62 72 GLN B C 1
ATOM 2484 O O . GLN B 1 72 ? -2.887 -33.156 -9.312 1 91.62 72 GLN B O 1
ATOM 2489 N N . LYS B 1 73 ? -1.771 -31.172 -9.133 1 92 73 LYS B N 1
ATOM 2490 C CA . LYS B 1 73 ? -1.036 -31.484 -10.359 1 92 73 LYS B CA 1
ATOM 2491 C C . LYS B 1 73 ? -0.249 -32.781 -10.219 1 92 73 LYS B C 1
ATOM 2493 O O . LYS B 1 73 ? -0.242 -33.625 -11.125 1 92 73 L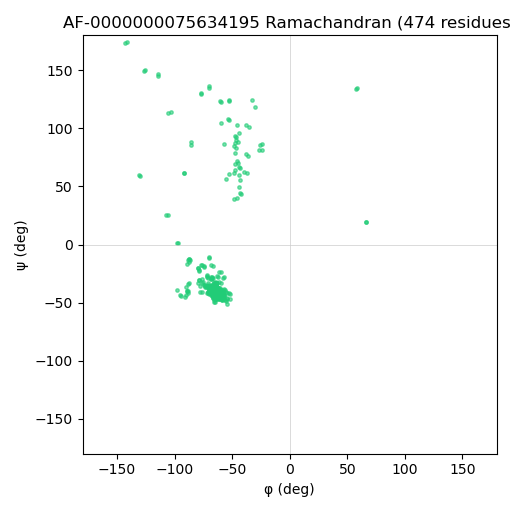YS B O 1
ATOM 2498 N N . GLN B 1 74 ? 0.407 -32.938 -9.117 1 91.69 74 GLN B N 1
ATOM 2499 C CA . GLN B 1 74 ? 1.164 -34.156 -8.859 1 91.69 74 GLN B CA 1
ATOM 2500 C C . GLN B 1 74 ? 0.275 -35.375 -8.984 1 91.69 74 GLN B C 1
ATOM 2502 O O . GLN B 1 74 ? 0.627 -36.344 -9.672 1 91.69 74 GLN B O 1
ATOM 2507 N N . ARG B 1 75 ? -0.843 -35.344 -8.359 1 92.5 75 ARG B N 1
ATOM 2508 C CA . ARG B 1 75 ? -1.766 -36.469 -8.367 1 92.5 75 ARG B CA 1
ATOM 2509 C C . ARG B 1 75 ? -2.174 -36.844 -9.789 1 92.5 75 ARG B C 1
ATOM 2511 O O . ARG B 1 75 ? -2.117 -38 -10.18 1 92.5 75 ARG B O 1
ATOM 2518 N N . TYR B 1 76 ? -2.459 -35.875 -10.609 1 91.06 76 TYR B N 1
ATOM 2519 C CA . TYR B 1 76 ? -2.98 -36.125 -11.945 1 91.06 76 TYR B CA 1
ATOM 2520 C C . TYR B 1 76 ? -1.863 -36.562 -12.898 1 91.06 76 TYR B C 1
ATOM 2522 O O . TYR B 1 76 ? -2.072 -37.375 -13.797 1 91.06 76 TYR B O 1
ATOM 2530 N N . VAL B 1 77 ? -0.719 -36 -12.703 1 90.25 77 VAL B N 1
ATOM 2531 C CA . VAL B 1 77 ? 0.424 -36.406 -13.508 1 90.25 77 VAL B CA 1
ATOM 2532 C C . VAL B 1 77 ? 0.797 -37.844 -13.172 1 90.25 77 VAL B C 1
ATOM 2534 O O . VAL B 1 77 ? 1.076 -38.656 -14.062 1 90.25 77 VAL B O 1
ATOM 2537 N N . GLU B 1 78 ? 0.772 -38.188 -11.875 1 90.75 78 GLU B N 1
ATOM 2538 C CA . GLU B 1 78 ? 1.051 -39.562 -11.461 1 90.75 78 GLU B CA 1
ATOM 2539 C C . GLU B 1 78 ? 0.049 -40.531 -12.07 1 90.75 78 GLU B C 1
ATOM 2541 O O . GLU B 1 78 ? 0.431 -41.594 -12.555 1 90.75 78 GLU B O 1
ATOM 2546 N N . LEU B 1 79 ? -1.177 -40.125 -12.102 1 90.38 79 LEU B N 1
ATOM 2547 C CA . LEU B 1 79 ? -2.213 -40.969 -12.695 1 90.38 79 LEU B CA 1
ATOM 2548 C C . LEU B 1 79 ? -1.964 -41.156 -14.188 1 90.38 79 LEU B C 1
ATOM 2550 O O . LEU B 1 79 ? -2.129 -42.25 -14.711 1 90.38 79 LEU B O 1
ATOM 2554 N N . ALA B 1 80 ? -1.581 -40.094 -14.852 1 89.81 80 ALA B N 1
ATOM 2555 C CA . ALA B 1 80 ? -1.308 -40.188 -16.281 1 89.81 80 ALA B CA 1
ATOM 2556 C C . ALA B 1 80 ? -0.115 -41.094 -16.562 1 89.81 80 ALA B C 1
ATOM 2558 O O . ALA B 1 80 ? -0.157 -41.906 -17.484 1 89.81 80 ALA B O 1
ATOM 2559 N N . VAL B 1 81 ? 0.911 -40.969 -15.781 1 88.62 81 VAL B N 1
ATOM 2560 C CA . VAL B 1 81 ? 2.121 -41.75 -15.953 1 88.62 81 VAL B CA 1
ATOM 2561 C C . VAL B 1 81 ? 1.814 -43.219 -15.672 1 88.62 81 VAL B C 1
ATOM 2563 O O . VAL B 1 81 ? 2.271 -44.125 -16.406 1 88.62 81 VAL B O 1
ATOM 2566 N N . ASP B 1 82 ? 1.033 -43.438 -14.648 1 89.62 82 ASP B N 1
ATOM 2567 C CA . ASP B 1 82 ? 0.647 -44.812 -14.32 1 89.62 82 ASP B CA 1
ATOM 2568 C C . ASP B 1 82 ? -0.17 -45.438 -15.445 1 89.62 82 ASP B C 1
ATOM 2570 O O . ASP B 1 82 ? 0.028 -46.625 -15.781 1 89.62 82 ASP B O 1
ATOM 2574 N N . ALA B 1 83 ? -1.052 -44.688 -15.992 1 89.31 83 ALA B N 1
ATOM 2575 C CA . ALA B 1 83 ? -1.86 -45.188 -17.109 1 89.31 83 ALA B CA 1
ATOM 2576 C C . ALA B 1 83 ? -0.989 -45.5 -18.328 1 89.31 83 ALA B C 1
ATOM 2578 O O . ALA B 1 83 ? -1.21 -46.5 -19.016 1 89.31 83 ALA B O 1
ATOM 2579 N N . GLU B 1 84 ? -0.048 -44.656 -18.562 1 90.06 84 GLU B N 1
ATOM 2580 C CA . GLU B 1 84 ? 0.889 -44.875 -19.656 1 90.06 84 GLU B CA 1
ATOM 2581 C C . GLU B 1 84 ? 1.679 -46.156 -19.453 1 90.06 84 GLU B C 1
ATOM 2583 O O . GLU B 1 84 ? 1.831 -46.969 -20.375 1 90.06 84 GLU B O 1
ATOM 2588 N N . LYS B 1 85 ? 2.123 -46.344 -18.219 1 88.56 85 LYS B N 1
ATOM 2589 C CA . LYS B 1 85 ? 2.895 -47.531 -17.891 1 88.56 85 LYS B CA 1
ATOM 2590 C C . LYS B 1 85 ? 2.064 -48.812 -18.078 1 88.56 85 LYS B C 1
ATOM 2592 O O . LYS B 1 85 ? 2.551 -49.781 -18.641 1 88.56 85 LYS B O 1
ATOM 2597 N N . ALA B 1 86 ? 0.88 -48.656 -17.625 1 88.06 86 ALA B N 1
ATOM 2598 C CA . ALA B 1 86 ? -0.007 -49.812 -17.766 1 88.06 86 ALA B CA 1
ATOM 2599 C C . ALA B 1 86 ? -0.24 -50.156 -19.234 1 88.06 86 ALA B C 1
ATOM 2601 O O . ALA B 1 86 ? -0.141 -51.344 -19.625 1 88.06 86 ALA B O 1
ATOM 2602 N N . LEU B 1 87 ? -0.469 -49.25 -20.016 1 88.19 87 LEU B N 1
ATOM 2603 C CA . LEU B 1 87 ? -0.712 -49.469 -21.438 1 88.19 87 LEU B CA 1
ATOM 2604 C C . LEU B 1 87 ? 0.554 -49.938 -22.141 1 88.19 87 LEU B C 1
ATOM 2606 O O . LEU B 1 87 ? 0.498 -50.812 -23 1 88.19 87 LEU B O 1
ATOM 2610 N N . GLY B 1 88 ? 1.665 -49.344 -21.797 1 86.56 88 GLY B N 1
ATOM 2611 C CA . GLY B 1 88 ? 2.936 -49.781 -22.328 1 86.56 88 GLY B CA 1
ATOM 2612 C C . GLY B 1 88 ? 3.211 -51.25 -22.016 1 86.56 88 GLY B C 1
ATOM 2613 O O . GLY B 1 88 ? 3.695 -52 -22.875 1 86.56 88 GLY B O 1
ATOM 2614 N N . GLY B 1 89 ? 2.871 -51.625 -20.781 1 86.19 89 GLY B N 1
ATOM 2615 C CA . GLY B 1 89 ? 3 -53.031 -20.422 1 86.19 89 GLY B CA 1
ATOM 2616 C C . GLY B 1 89 ? 2.125 -53.938 -21.234 1 86.19 89 GLY B C 1
ATOM 2617 O O . GLY B 1 89 ? 2.561 -55.031 -21.656 1 86.19 89 GLY B O 1
ATOM 2618 N N . ASP B 1 90 ? 0.914 -53.531 -21.578 1 85 90 ASP B N 1
ATOM 2619 C CA . ASP B 1 90 ? -0.002 -54.312 -22.406 1 85 90 ASP B CA 1
ATOM 2620 C C . ASP B 1 90 ? 0.539 -54.469 -23.812 1 85 90 ASP B C 1
ATOM 2622 O O . ASP B 1 90 ? 0.456 -55.531 -24.406 1 85 90 ASP B O 1
ATOM 2626 N N . ILE B 1 91 ? 1.125 -53.438 -24.312 1 86.12 91 ILE B N 1
ATOM 2627 C CA . ILE B 1 91 ? 1.668 -53.469 -25.672 1 86.12 91 ILE B CA 1
ATOM 2628 C C . ILE B 1 91 ? 2.877 -54.375 -25.719 1 86.12 91 ILE B C 1
ATOM 2630 O O . ILE B 1 91 ? 3.033 -55.156 -26.672 1 86.12 91 ILE B O 1
ATOM 2634 N N . ASP B 1 92 ? 3.678 -54.375 -24.734 1 83.69 92 ASP B N 1
ATOM 2635 C CA . ASP B 1 92 ? 4.891 -55.188 -24.688 1 83.69 92 ASP B CA 1
ATOM 2636 C C . ASP B 1 92 ? 4.551 -56.656 -24.594 1 83.69 92 ASP B C 1
ATOM 2638 O O . ASP B 1 92 ? 5.305 -57.5 -25.078 1 83.69 92 ASP B O 1
ATOM 2642 N N . ARG B 1 93 ? 3.428 -56.969 -24.031 1 85.81 93 ARG B N 1
ATOM 2643 C CA . ARG B 1 93 ? 3.043 -58.375 -23.812 1 85.81 93 ARG B CA 1
ATOM 2644 C C . ARG B 1 93 ? 2.299 -58.938 -25.031 1 85.81 93 ARG B C 1
ATOM 2646 O O . ARG B 1 93 ? 2.086 -60.125 -25.141 1 85.81 93 ARG B O 1
ATOM 2653 N N . GLU B 1 94 ? 1.953 -58 -25.828 1 79.5 94 GLU B N 1
ATOM 2654 C CA . GLU B 1 94 ? 1.145 -58.406 -26.984 1 79.5 94 GLU B CA 1
ATOM 2655 C C . GLU B 1 94 ? 2.004 -59.062 -28.047 1 79.5 94 GLU B C 1
ATOM 2657 O O . GLU B 1 94 ? 3.107 -58.625 -28.344 1 79.5 94 GLU B O 1
ATOM 2662 N N . ILE B 1 95 ? 1.572 -60.281 -28.531 1 70.44 95 ILE B N 1
ATOM 2663 C CA . ILE B 1 95 ? 2.217 -60.969 -29.625 1 70.44 95 ILE B CA 1
ATOM 2664 C C . ILE B 1 95 ? 1.665 -60.469 -30.953 1 70.44 95 ILE B C 1
ATOM 2666 O O . ILE B 1 95 ? 0.479 -60.625 -31.25 1 70.44 95 ILE B O 1
ATOM 2670 N N . GLY B 1 96 ? 2.281 -59.375 -31.5 1 72.25 96 GLY B N 1
ATOM 2671 C CA . GLY B 1 96 ? 1.79 -58.844 -32.75 1 72.25 96 GLY B CA 1
ATOM 2672 C C . GLY B 1 96 ? 2.9 -58.344 -33.656 1 72.25 96 GLY B C 1
ATOM 2673 O O . GLY B 1 96 ? 4.082 -58.531 -33.375 1 72.25 96 GLY B O 1
ATOM 2674 N N . ASP B 1 97 ? 2.551 -57.938 -34.969 1 79.75 97 ASP B N 1
ATOM 2675 C CA . ASP B 1 97 ? 3.457 -57.406 -35.969 1 79.75 97 ASP B CA 1
ATOM 2676 C C . ASP B 1 97 ? 4.25 -56.219 -35.406 1 79.75 97 ASP B C 1
ATOM 2678 O O . ASP B 1 97 ? 3.668 -55.281 -34.875 1 79.75 97 ASP B O 1
ATOM 2682 N N . ALA B 1 98 ? 5.562 -56.312 -35.469 1 80.19 98 ALA B N 1
ATOM 2683 C CA . ALA B 1 98 ? 6.477 -55.312 -34.906 1 80.19 98 ALA B CA 1
ATOM 2684 C C . ALA B 1 98 ? 6.129 -53.938 -35.406 1 80.19 98 ALA B C 1
ATOM 2686 O O . ALA B 1 98 ? 6.078 -52.969 -34.594 1 80.19 98 ALA B O 1
ATOM 2687 N N . PRO B 1 99 ? 5.809 -53.844 -36.719 1 83.44 99 PRO B N 1
ATOM 2688 C CA . PRO B 1 99 ? 5.434 -52.531 -37.188 1 83.44 99 PRO B CA 1
ATOM 2689 C C . PRO B 1 99 ? 4.156 -52 -36.531 1 83.44 99 PRO B C 1
ATOM 2691 O O . PRO B 1 99 ? 4.055 -50.812 -36.219 1 83.44 99 PRO B O 1
ATOM 2694 N N . CYS B 1 100 ? 3.246 -52.906 -36.219 1 85.31 100 CYS B N 1
ATOM 2695 C CA . CYS B 1 100 ? 1.983 -52.531 -35.594 1 85.31 100 CYS B CA 1
ATOM 2696 C C . CYS B 1 100 ? 2.197 -52.094 -34.156 1 85.31 100 CYS B C 1
ATOM 2698 O O . CYS B 1 100 ? 1.686 -51.062 -33.719 1 85.31 100 CYS B O 1
ATOM 2700 N N . LEU B 1 101 ? 3.037 -52.781 -33.406 1 83.12 101 LEU B N 1
ATOM 2701 C CA . LEU B 1 101 ? 3.32 -52.469 -32 1 83.12 101 LEU B CA 1
ATOM 2702 C C . LEU B 1 101 ? 4.094 -51.156 -31.891 1 83.12 101 LEU B C 1
ATOM 2704 O O . LEU B 1 101 ? 3.861 -50.375 -30.969 1 83.12 101 LEU B O 1
ATOM 2708 N N . GLY B 1 102 ? 4.992 -50.938 -32.875 1 84.31 102 GLY B N 1
ATOM 2709 C CA . GLY B 1 102 ? 5.695 -49.656 -32.906 1 84.31 102 GLY B CA 1
ATOM 2710 C C . GLY B 1 102 ? 4.77 -48.469 -33.125 1 84.31 102 GLY B C 1
ATOM 2711 O O . GLY B 1 102 ? 4.941 -47.406 -32.5 1 84.31 102 GLY B O 1
ATOM 2712 N N . TYR B 1 103 ? 3.773 -48.656 -34 1 84.69 103 TYR B N 1
ATOM 2713 C CA . TYR B 1 103 ? 2.785 -47.625 -34.25 1 84.69 103 TYR B CA 1
ATOM 2714 C C . TYR B 1 103 ? 1.988 -47.312 -33 1 84.69 103 TYR B C 1
ATOM 2716 O O . TYR B 1 103 ? 1.753 -46.125 -32.688 1 84.69 103 TYR B O 1
ATOM 2724 N N . LEU B 1 104 ? 1.583 -48.312 -32.156 1 84.56 104 LEU B N 1
ATOM 2725 C CA . LEU B 1 104 ? 0.809 -48.094 -30.938 1 84.56 104 LEU B CA 1
ATOM 2726 C C . LEU B 1 104 ? 1.638 -47.375 -29.891 1 84.56 104 LEU B C 1
ATOM 2728 O O . LEU B 1 104 ? 1.123 -46.5 -29.172 1 84.56 104 LEU B O 1
ATOM 2732 N N . ARG B 1 105 ? 2.898 -47.656 -29.828 1 85.12 105 ARG B N 1
ATOM 2733 C CA . ARG B 1 105 ? 3.779 -46.938 -28.906 1 85.12 105 ARG B CA 1
ATOM 2734 C C . ARG B 1 105 ? 3.887 -45.469 -29.281 1 85.12 105 ARG B C 1
ATOM 2736 O O . ARG B 1 105 ? 3.928 -44.625 -28.406 1 85.12 105 ARG B O 1
ATOM 2743 N N . ASN B 1 106 ? 3.887 -45.25 -30.562 1 86.06 106 ASN B N 1
ATOM 2744 C CA . ASN B 1 106 ? 3.922 -43.875 -31.016 1 86.06 106 ASN B CA 1
ATOM 2745 C C . ASN B 1 106 ? 2.641 -43.125 -30.656 1 86.06 106 ASN B C 1
ATOM 2747 O O . ASN B 1 106 ? 2.686 -41.938 -30.297 1 86.06 106 ASN B O 1
ATOM 2751 N N . ILE B 1 107 ? 1.551 -43.781 -30.703 1 84.88 107 ILE B N 1
ATOM 2752 C CA . ILE B 1 107 ? 0.273 -43.188 -30.328 1 84.88 107 ILE B CA 1
ATOM 2753 C C . ILE B 1 107 ? 0.282 -42.844 -28.844 1 84.88 107 ILE B C 1
ATOM 2755 O O . ILE B 1 107 ? -0.161 -41.75 -28.453 1 84.88 107 ILE B O 1
ATOM 2759 N N . VAL B 1 108 ? 0.805 -43.688 -28.031 1 86.06 108 VAL B N 1
ATOM 2760 C CA . VAL B 1 108 ? 0.873 -43.469 -26.578 1 86.06 108 VAL B CA 1
ATOM 2761 C C . VAL B 1 108 ? 1.76 -42.25 -26.297 1 86.06 108 VAL B C 1
ATOM 2763 O O . VAL B 1 108 ? 1.384 -41.375 -25.516 1 86.06 108 VAL B O 1
ATOM 2766 N N . GLU B 1 109 ? 2.9 -42.188 -26.969 1 87.88 109 GLU B N 1
ATOM 2767 C CA . GLU B 1 109 ? 3.822 -41.094 -26.781 1 87.88 109 GLU B CA 1
ATOM 2768 C C . GLU B 1 109 ? 3.191 -39.75 -27.203 1 87.88 109 GLU B C 1
ATOM 2770 O O . GLU B 1 109 ? 3.332 -38.75 -26.516 1 87.88 109 GLU B O 1
ATOM 2775 N N . ASN B 1 110 ? 2.529 -39.844 -28.266 1 87.31 110 ASN B N 1
ATOM 2776 C CA . ASN B 1 110 ? 1.871 -38.625 -28.766 1 87.31 110 ASN B CA 1
ATOM 2777 C C . ASN B 1 110 ? 0.758 -38.188 -27.828 1 87.31 110 ASN B C 1
ATOM 2779 O O . ASN B 1 110 ? 0.57 -36.969 -27.609 1 87.31 110 ASN B O 1
ATOM 2783 N N . ASN B 1 111 ? 0.088 -39.062 -27.266 1 86.69 111 ASN B N 1
ATOM 2784 C CA . ASN B 1 111 ? -0.99 -38.719 -26.344 1 86.69 111 ASN B CA 1
ATOM 2785 C C . ASN B 1 111 ? -0.451 -38.156 -25.047 1 86.69 111 ASN B C 1
ATOM 2787 O O . ASN B 1 111 ? -1.036 -37.219 -24.469 1 86.69 111 ASN B O 1
ATOM 2791 N N . MET B 1 112 ? 0.623 -38.719 -24.641 1 89.12 112 MET B N 1
ATOM 2792 C CA . MET B 1 112 ? 1.249 -38.156 -23.438 1 89.12 112 MET B CA 1
ATOM 2793 C C . MET B 1 112 ? 1.768 -36.75 -23.719 1 89.12 112 MET B C 1
ATOM 2795 O O . MET B 1 112 ? 1.71 -35.875 -22.844 1 89.12 112 MET B O 1
ATOM 2799 N N . TYR B 1 113 ? 2.293 -36.562 -24.875 1 89.94 113 TYR B N 1
ATOM 2800 C CA . TYR B 1 113 ? 2.697 -35.219 -25.297 1 89.94 113 TYR B CA 1
ATOM 2801 C C . TYR B 1 113 ? 1.52 -34.25 -25.234 1 89.94 113 TYR B C 1
ATOM 2803 O O . TYR B 1 113 ? 1.637 -33.156 -24.672 1 89.94 113 TYR B O 1
ATOM 2811 N N . MET B 1 114 ? 0.343 -34.656 -25.703 1 89.44 114 MET B N 1
ATOM 2812 C CA . MET B 1 114 ? -0.861 -33.812 -25.688 1 89.44 114 MET B CA 1
ATOM 2813 C C . MET B 1 114 ? -1.339 -33.594 -24.266 1 89.44 114 MET B C 1
ATOM 2815 O O . MET B 1 114 ? -1.761 -32.5 -23.906 1 89.44 114 MET B O 1
ATOM 2819 N N . ALA B 1 115 ? -1.244 -34.625 -23.484 1 90 115 ALA B N 1
ATOM 2820 C CA . ALA B 1 115 ? -1.603 -34.469 -22.078 1 90 115 ALA B CA 1
ATOM 2821 C C . ALA B 1 115 ? -0.745 -33.406 -21.406 1 90 115 ALA B C 1
ATOM 2823 O O . ALA B 1 115 ? -1.246 -32.594 -20.609 1 90 115 ALA B O 1
ATOM 2824 N N . GLY B 1 116 ? 0.57 -33.438 -21.703 1 90.25 116 GLY B N 1
ATOM 2825 C CA . GLY B 1 116 ? 1.454 -32.406 -21.188 1 90.25 116 GLY B CA 1
ATOM 2826 C C . GLY B 1 116 ? 1.012 -30.984 -21.547 1 90.25 116 GLY B C 1
ATOM 2827 O O . GLY B 1 116 ? 1.069 -30.078 -20.719 1 90.25 116 GLY B O 1
ATOM 2828 N N . ILE B 1 117 ? 0.555 -30.812 -22.781 1 90.25 117 ILE B N 1
ATOM 2829 C CA . ILE B 1 117 ? 0.054 -29.516 -23.234 1 90.25 117 ILE B CA 1
ATOM 2830 C C . ILE B 1 117 ? -1.195 -29.141 -22.453 1 90.25 117 ILE B C 1
ATOM 2832 O O . ILE B 1 117 ? -1.33 -28 -22 1 90.25 117 ILE B O 1
ATOM 2836 N N . PHE B 1 118 ? -2.078 -30.094 -22.234 1 90.69 118 PHE B N 1
ATOM 2837 C CA . PHE B 1 118 ? -3.314 -29.812 -21.516 1 90.69 118 PHE B CA 1
ATOM 2838 C C . PHE B 1 118 ? -3.023 -29.438 -20.062 1 90.69 118 PHE B C 1
ATOM 2840 O O . PHE B 1 118 ? -3.621 -28.5 -19.531 1 90.69 118 PHE B O 1
ATOM 2847 N N . PHE B 1 119 ? -2.08 -30.156 -19.469 1 89.75 119 PHE B N 1
ATOM 2848 C CA . PHE B 1 119 ? -1.687 -29.828 -18.109 1 89.75 119 PHE B CA 1
ATOM 2849 C C . PHE B 1 119 ? -1.153 -28.406 -18.031 1 89.75 119 PHE B C 1
ATOM 2851 O O . PHE B 1 119 ? -1.489 -27.656 -17.109 1 89.75 119 PHE B O 1
ATOM 2858 N N . THR B 1 120 ? -0.364 -28.047 -19 1 90.5 120 THR B N 1
ATOM 2859 C CA . THR B 1 120 ? 0.198 -26.703 -19.031 1 90.5 120 THR B CA 1
ATOM 2860 C C . THR B 1 120 ? -0.901 -25.656 -19.234 1 90.5 120 THR B C 1
ATOM 2862 O O . THR B 1 120 ? -0.882 -24.594 -18.594 1 90.5 120 THR B O 1
ATOM 2865 N N . ASN B 1 121 ? -1.858 -25.984 -20.047 1 92.31 121 ASN B N 1
ATOM 2866 C CA . ASN B 1 121 ? -2.969 -25.062 -20.266 1 92.31 121 ASN B CA 1
ATOM 2867 C C . ASN B 1 121 ? -3.762 -24.828 -18.984 1 92.31 121 ASN B C 1
ATOM 2869 O O . ASN B 1 121 ? -4.195 -23.703 -18.719 1 92.31 121 ASN B O 1
ATOM 2873 N N . CYS B 1 122 ? -3.955 -25.875 -18.234 1 95.19 122 CYS B N 1
ATOM 2874 C CA . CYS B 1 122 ? -4.652 -25.734 -16.969 1 95.19 122 CYS B CA 1
ATOM 2875 C C . CYS B 1 122 ? -3.885 -24.797 -16.031 1 95.19 122 CYS B C 1
ATOM 2877 O O . CYS B 1 122 ? -4.484 -23.969 -15.344 1 95.19 122 CYS B O 1
ATOM 2879 N N . VAL B 1 123 ? -2.592 -24.906 -16 1 93.88 123 VAL B N 1
ATOM 2880 C CA . VAL B 1 123 ? -1.757 -24.078 -15.141 1 93.88 123 VAL B CA 1
ATOM 2881 C C . VAL B 1 123 ? -1.789 -22.641 -15.617 1 93.88 123 VAL B C 1
ATOM 2883 O O . VAL B 1 123 ? -1.882 -21.703 -14.805 1 93.88 123 VAL B O 1
ATOM 2886 N N . ASP B 1 124 ? -1.742 -22.422 -16.938 1 93.19 124 ASP B N 1
ATOM 2887 C CA . ASP B 1 124 ? -1.773 -21.078 -17.5 1 93.19 124 ASP B CA 1
ATOM 2888 C C . ASP B 1 124 ? -3.078 -20.375 -17.156 1 93.19 124 ASP B C 1
ATOM 2890 O O . ASP B 1 124 ? -3.07 -19.188 -16.797 1 93.19 124 ASP B O 1
ATOM 2894 N N . GLU B 1 125 ? -4.125 -21.109 -17.25 1 93.88 125 GLU B N 1
ATOM 2895 C CA . GLU B 1 125 ? -5.43 -20.531 -16.906 1 93.88 125 GLU B CA 1
ATOM 2896 C C . GLU B 1 125 ? -5.508 -20.188 -15.43 1 93.88 125 GLU B C 1
ATOM 2898 O O . GLU B 1 125 ? -6.004 -19.125 -15.062 1 93.88 125 GLU B O 1
ATOM 2903 N N . LEU B 1 126 ? -5.016 -21.109 -14.633 1 94.69 126 LEU B N 1
ATOM 2904 C CA . LEU B 1 126 ? -4.977 -20.859 -13.195 1 94.69 126 LEU B CA 1
ATOM 2905 C C . LEU B 1 126 ? -4.145 -19.625 -12.883 1 94.69 126 LEU B C 1
ATOM 2907 O O . LEU B 1 126 ? -4.562 -18.766 -12.102 1 94.69 126 LEU B O 1
ATOM 2911 N N . ASP B 1 127 ? -2.975 -19.531 -13.492 1 93.75 127 ASP B N 1
ATOM 2912 C CA . ASP B 1 127 ? -2.057 -18.422 -13.273 1 93.75 127 ASP B CA 1
ATOM 2913 C C . ASP B 1 127 ? -2.715 -17.094 -13.641 1 93.75 127 ASP B C 1
ATOM 2915 O O . ASP B 1 127 ? -2.619 -16.109 -12.883 1 93.75 127 ASP B O 1
ATOM 2919 N N . ALA B 1 128 ? -3.387 -17.031 -14.758 1 94.25 128 ALA B N 1
ATOM 2920 C CA . ALA B 1 128 ? -4.059 -15.82 -15.211 1 94.25 128 ALA B CA 1
ATOM 2921 C C . ALA B 1 128 ? -5.16 -15.406 -14.242 1 94.25 128 ALA B C 1
ATOM 2923 O O . ALA B 1 128 ? -5.285 -14.227 -13.898 1 94.25 128 ALA B O 1
ATOM 2924 N N . LYS B 1 129 ? -5.906 -16.359 -13.82 1 94.94 129 LYS B N 1
ATOM 2925 C CA . LYS B 1 129 ? -7.008 -16.062 -12.906 1 94.94 129 LYS B CA 1
ATOM 2926 C C . LYS B 1 129 ? -6.484 -15.625 -11.539 1 94.94 129 LYS B C 1
ATOM 2928 O O . LYS B 1 129 ? -7.016 -14.688 -10.938 1 94.94 129 LYS B O 1
ATOM 2933 N N . LEU B 1 130 ? -5.469 -16.344 -11.062 1 94.38 130 LEU B N 1
ATOM 2934 C CA . LEU B 1 130 ? -4.859 -15.969 -9.789 1 94.38 130 LEU B CA 1
ATOM 2935 C C . LEU B 1 130 ? -4.293 -14.555 -9.844 1 94.38 130 LEU B C 1
ATOM 2937 O O . LEU B 1 130 ? -4.465 -13.773 -8.906 1 94.38 130 LEU B O 1
ATOM 2941 N N . ASP B 1 131 ? -3.658 -14.242 -10.953 1 92.81 131 ASP B N 1
ATOM 2942 C CA . ASP B 1 131 ? -3.092 -12.906 -11.148 1 92.81 131 ASP B CA 1
ATOM 2943 C C . ASP B 1 131 ? -4.184 -11.844 -11.141 1 92.81 131 ASP B C 1
ATOM 2945 O O . ASP B 1 131 ? -4.039 -10.805 -10.492 1 92.81 131 ASP B O 1
ATOM 2949 N N . ALA B 1 132 ? -5.23 -12.094 -11.812 1 94.81 132 ALA B N 1
ATOM 2950 C CA . ALA B 1 132 ? -6.34 -11.148 -11.875 1 94.81 132 ALA B CA 1
ATOM 2951 C C . ALA B 1 132 ? -6.945 -10.922 -10.492 1 94.81 132 ALA B C 1
ATOM 2953 O O . ALA B 1 132 ? -7.203 -9.781 -10.102 1 94.81 132 ALA B O 1
ATOM 2954 N N . GLU B 1 133 ? -7.141 -12.008 -9.781 1 95.44 133 GLU B N 1
ATOM 2955 C CA . GLU B 1 133 ? -7.719 -11.906 -8.445 1 95.44 133 GLU B CA 1
ATOM 2956 C C . GLU B 1 133 ? -6.77 -11.188 -7.492 1 95.44 133 GLU B C 1
ATOM 2958 O O . GLU B 1 133 ? -7.199 -10.375 -6.672 1 95.44 133 GLU B O 1
ATOM 2963 N N . THR B 1 134 ? -5.492 -11.492 -7.555 1 93.5 134 THR B N 1
ATOM 2964 C CA . THR B 1 134 ? -4.488 -10.844 -6.715 1 93.5 134 THR B CA 1
ATOM 2965 C C . THR B 1 134 ? -4.434 -9.344 -6.988 1 93.5 134 THR B C 1
ATOM 2967 O O . THR B 1 134 ? -4.434 -8.539 -6.055 1 93.5 134 THR B O 1
ATOM 2970 N N . ASN B 1 135 ? -4.445 -8.961 -8.258 1 92.38 135 ASN B N 1
ATOM 2971 C CA . ASN B 1 135 ? -4.453 -7.547 -8.625 1 92.38 135 ASN B CA 1
ATOM 2972 C C . ASN B 1 135 ? -5.703 -6.84 -8.109 1 92.38 135 ASN B C 1
ATOM 2974 O O . ASN B 1 135 ? -5.633 -5.699 -7.645 1 92.38 135 ASN B O 1
ATOM 2978 N N . SER B 1 136 ? -6.738 -7.543 -8.156 1 95 136 SER B N 1
ATOM 2979 C CA . SER B 1 136 ? -8 -6.973 -7.707 1 95 136 SER B CA 1
ATOM 2980 C C . SER B 1 136 ? -7.977 -6.691 -6.207 1 95 136 SER B C 1
ATOM 2982 O O . SER B 1 136 ? -8.328 -5.59 -5.77 1 95 136 SER B O 1
ATOM 2984 N N . VAL B 1 137 ? -7.562 -7.672 -5.43 1 95.12 137 VAL B N 1
ATOM 2985 C CA . VAL B 1 137 ? -7.578 -7.508 -3.979 1 95.12 137 VAL B CA 1
ATOM 2986 C C . VAL B 1 137 ? -6.578 -6.426 -3.568 1 95.12 137 VAL B C 1
ATOM 2988 O O . VAL B 1 137 ? -6.875 -5.594 -2.711 1 95.12 137 VAL B O 1
ATOM 2991 N N . TYR B 1 138 ? -5.383 -6.344 -4.137 1 92.25 138 TYR B N 1
ATOM 2992 C CA . TYR B 1 138 ? -4.398 -5.324 -3.805 1 92.25 138 TYR B CA 1
ATOM 2993 C C . TYR B 1 138 ? -4.871 -3.945 -4.25 1 92.25 138 TYR B C 1
ATOM 2995 O O . TYR B 1 138 ? -4.613 -2.945 -3.572 1 92.25 138 TYR B O 1
ATOM 3003 N N . GLY B 1 139 ? -5.559 -3.914 -5.375 1 92 139 GLY B N 1
ATOM 3004 C CA . GLY B 1 139 ? -6.16 -2.662 -5.809 1 92 139 GLY B CA 1
ATOM 3005 C C . GLY B 1 139 ? -7.191 -2.127 -4.832 1 92 139 GLY B C 1
ATOM 3006 O O . GLY B 1 139 ? -7.227 -0.926 -4.551 1 92 139 GLY B O 1
ATOM 3007 N N . GLU B 1 140 ? -8 -3.01 -4.328 1 94.19 140 GLU B N 1
ATOM 3008 C CA . GLU B 1 140 ? -9 -2.615 -3.344 1 94.19 140 GLU B CA 1
ATOM 3009 C C . GLU B 1 140 ? -8.352 -2.125 -2.055 1 94.19 140 GLU B C 1
ATOM 3011 O O . GLU B 1 140 ? -8.758 -1.104 -1.495 1 94.19 140 GLU B O 1
ATOM 3016 N N . LEU B 1 141 ? -7.359 -2.855 -1.584 1 93.81 141 LEU B N 1
ATOM 3017 C CA . LEU B 1 141 ? -6.652 -2.48 -0.365 1 93.81 141 LEU B CA 1
ATOM 3018 C C . LEU B 1 141 ? -5.984 -1.118 -0.523 1 93.81 141 LEU B C 1
ATOM 3020 O O . LEU B 1 141 ? -6.031 -0.288 0.388 1 93.81 141 LEU B O 1
ATOM 3024 N N . GLN B 1 142 ? -5.43 -0.885 -1.679 1 90.06 142 GLN B N 1
ATOM 3025 C CA . GLN B 1 142 ? -4.762 0.384 -1.949 1 90.06 142 GLN B CA 1
ATOM 3026 C C . GLN B 1 142 ? -5.762 1.537 -1.964 1 90.06 142 GLN B C 1
ATOM 3028 O O . GLN B 1 142 ? -5.496 2.605 -1.41 1 90.06 142 GLN B O 1
ATOM 3033 N N . ARG B 1 143 ? -6.855 1.357 -2.584 1 90.25 143 ARG B N 1
ATOM 3034 C CA . ARG B 1 143 ? -7.883 2.395 -2.637 1 90.25 143 ARG B CA 1
ATOM 3035 C C . ARG B 1 143 ? -8.383 2.74 -1.238 1 90.25 143 ARG B C 1
ATOM 3037 O O . ARG B 1 143 ? -8.555 3.916 -0.907 1 90.25 143 ARG B O 1
ATOM 3044 N N . ASP B 1 144 ? -8.555 1.771 -0.455 1 90.62 144 ASP B N 1
ATOM 3045 C CA . ASP B 1 144 ? -9.031 1.993 0.907 1 90.62 144 ASP B CA 1
ATOM 3046 C C . ASP B 1 144 ? -7.965 2.676 1.757 1 90.62 144 ASP B C 1
ATOM 3048 O O . ASP B 1 144 ? -8.281 3.521 2.598 1 90.62 144 ASP B O 1
ATOM 3052 N N . GLU B 1 145 ? -6.711 2.289 1.556 1 90 145 GLU B N 1
ATOM 3053 C CA . GLU B 1 145 ? -5.629 2.963 2.268 1 90 145 GLU B CA 1
ATOM 3054 C C . GLU B 1 145 ? -5.672 4.473 2.035 1 90 145 GLU B C 1
ATOM 3056 O O . GLU B 1 145 ? -5.609 5.254 2.986 1 90 145 GLU B O 1
ATOM 3061 N N . ILE B 1 146 ? -5.84 4.859 0.801 1 85.5 146 ILE B N 1
ATOM 3062 C CA . ILE B 1 146 ? -5.875 6.273 0.44 1 85.5 146 ILE B CA 1
ATOM 3063 C C . ILE B 1 146 ? -7.059 6.949 1.131 1 85.5 146 ILE B C 1
ATOM 3065 O O . ILE B 1 146 ? -6.918 8.047 1.678 1 85.5 146 ILE B O 1
ATOM 3069 N N . SER B 1 147 ? -8.078 6.273 1.17 1 87.88 147 SER B N 1
ATOM 3070 C CA . SER B 1 147 ? -9.289 6.84 1.762 1 87.88 147 SER B CA 1
ATOM 3071 C C . SER B 1 147 ? -9.133 7.023 3.268 1 87.88 147 SER B C 1
ATOM 3073 O O . SER B 1 147 ? -9.484 8.07 3.811 1 87.88 147 SER B O 1
ATOM 3075 N N . PHE B 1 148 ? -8.547 6.086 3.973 1 89.81 148 PHE B N 1
ATOM 3076 C CA . PHE B 1 148 ? -8.438 6.117 5.426 1 89.81 148 PHE B CA 1
ATOM 3077 C C . PHE B 1 148 ? -7.309 7.039 5.867 1 89.81 148 PHE B C 1
ATOM 3079 O O . PHE B 1 148 ? -7.305 7.531 6.996 1 89.81 148 PHE B O 1
ATOM 3086 N N . MET B 1 149 ? -6.375 7.312 4.945 1 87 149 MET B N 1
ATOM 3087 C CA . MET B 1 149 ? -5.219 8.133 5.301 1 87 149 MET B CA 1
ATOM 3088 C C . MET B 1 149 ? -5.43 9.586 4.883 1 87 149 MET B C 1
ATOM 3090 O O . MET B 1 149 ? -4.566 10.43 5.109 1 87 149 MET B O 1
ATOM 3094 N N . ARG B 1 150 ? -6.539 10 4.305 1 81.06 150 ARG B N 1
ATOM 3095 C CA . ARG B 1 150 ? -6.777 11.32 3.725 1 81.06 150 ARG B CA 1
ATOM 3096 C C . ARG B 1 150 ? -6.973 12.367 4.812 1 81.06 150 ARG B C 1
ATOM 3098 O O . ARG B 1 150 ? -6.684 13.547 4.605 1 81.06 150 ARG B O 1
ATOM 3105 N N . GLY B 1 151 ? -7.266 12.016 5.984 1 79.56 151 GLY B N 1
ATOM 3106 C CA . GLY B 1 151 ? -7.508 13.008 7.02 1 79.56 151 GLY B CA 1
ATOM 3107 C C . GLY B 1 151 ? -6.258 13.75 7.441 1 79.56 151 GLY B C 1
ATOM 3108 O O . GLY B 1 151 ? -5.176 13.164 7.516 1 79.56 151 GLY B O 1
ATOM 3109 N N . LYS B 1 152 ? -6.473 15.141 7.547 1 88.06 152 LYS B N 1
ATOM 3110 C CA . LYS B 1 152 ? -5.398 16.031 7.984 1 88.06 152 LYS B CA 1
ATOM 3111 C C . LYS B 1 152 ? -5.836 16.875 9.172 1 88.06 152 LYS B C 1
ATOM 3113 O O . LYS B 1 152 ? -7.016 17.219 9.305 1 88.06 152 LYS B O 1
ATOM 3118 N N . LEU B 1 153 ? -4.871 17.219 10 1 92.38 153 LEU B N 1
ATOM 3119 C CA . LEU B 1 153 ? -5.184 18.078 11.141 1 92.38 153 LEU B CA 1
ATOM 3120 C C . LEU B 1 153 ? -5.078 19.547 10.758 1 92.38 153 LEU B C 1
ATOM 3122 O O . LEU B 1 153 ? -5.91 20.359 11.172 1 92.38 153 LEU B O 1
ATOM 3126 N N . LEU B 1 154 ? -4.18 19.844 9.891 1 92.62 154 LEU B N 1
ATOM 3127 C CA . LEU B 1 154 ? -3.832 21.234 9.641 1 92.62 154 LEU B CA 1
ATOM 3128 C C . LEU B 1 154 ? -4.902 21.922 8.797 1 92.62 154 LEU B C 1
ATOM 3130 O O . LEU B 1 154 ? -4.973 23.156 8.75 1 92.62 154 LEU B O 1
ATOM 3134 N N . ASP B 1 155 ? -5.762 21.203 8.125 1 92.06 155 ASP B N 1
ATOM 3135 C CA . ASP B 1 155 ? -6.816 21.812 7.328 1 92.06 155 ASP B CA 1
ATOM 3136 C C . ASP B 1 155 ? -7.875 22.453 8.219 1 92.06 155 ASP B C 1
ATOM 3138 O O . ASP B 1 155 ? -8.727 23.219 7.742 1 92.06 155 ASP B O 1
ATOM 3142 N N . ALA B 1 156 ? -7.801 22.172 9.547 1 93.38 156 ALA B N 1
ATOM 3143 C CA . ALA B 1 156 ? -8.68 22.828 10.508 1 93.38 156 ALA B CA 1
ATOM 3144 C C . ALA B 1 156 ? -8.461 24.344 10.5 1 93.38 156 ALA B C 1
ATOM 3146 O O . ALA B 1 156 ? -9.344 25.109 10.891 1 93.38 156 ALA B O 1
ATOM 3147 N N . PHE B 1 157 ? -7.293 24.781 10.062 1 93.12 157 PHE B N 1
ATOM 3148 C CA . PHE B 1 157 ? -6.934 26.188 10.062 1 93.12 157 PHE B CA 1
ATOM 3149 C C . PHE B 1 157 ? -7.395 26.859 8.773 1 93.12 157 PHE B C 1
ATOM 3151 O O . PHE B 1 157 ? -7.406 28.094 8.688 1 93.12 157 PHE B O 1
ATOM 3158 N N . ASN B 1 158 ? -7.797 26.078 7.754 1 90.19 158 ASN B N 1
ATOM 3159 C CA . ASN B 1 158 ? -8.125 26.625 6.445 1 90.19 158 ASN B CA 1
ATOM 3160 C C . ASN B 1 158 ? -9.273 27.625 6.527 1 90.19 158 ASN B C 1
ATOM 3162 O O . ASN B 1 158 ? -10.359 27.297 7.008 1 90.19 158 ASN B O 1
ATOM 3166 N N . ARG B 1 159 ? -9.016 28.828 6.051 1 87.31 159 ARG B N 1
ATOM 3167 C CA . ARG B 1 159 ? -9.969 29.922 5.945 1 87.31 159 ARG B CA 1
ATOM 3168 C C . ARG B 1 159 ? -10.406 30.406 7.324 1 87.31 159 ARG B C 1
ATOM 3170 O O . ARG B 1 159 ? -11.508 30.953 7.477 1 87.31 159 ARG B O 1
ATOM 3177 N N . GLU B 1 160 ? -9.641 30.094 8.344 1 90.94 160 GLU B N 1
ATOM 3178 C CA . GLU B 1 160 ? -9.953 30.547 9.695 1 90.94 160 GLU B CA 1
ATOM 3179 C C . GLU B 1 160 ? -8.891 31.516 10.203 1 90.94 160 GLU B C 1
ATOM 3181 O O . GLU B 1 160 ? -7.723 31.422 9.812 1 90.94 160 GLU B O 1
ATOM 3186 N N . ASN B 1 161 ? -9.328 32.406 10.969 1 90.69 161 ASN B N 1
ATOM 3187 C CA . ASN B 1 161 ? -8.422 33.344 11.633 1 90.69 161 ASN B CA 1
ATOM 3188 C C . ASN B 1 161 ? -8.266 33.031 13.117 1 90.69 161 ASN B C 1
ATOM 3190 O O . ASN B 1 161 ? -9.211 33.188 13.891 1 90.69 161 ASN B O 1
ATOM 3194 N N . MET B 1 162 ? -7.109 32.625 13.5 1 87.75 162 MET B N 1
ATOM 3195 C CA . MET B 1 162 ? -6.883 32.125 14.859 1 87.75 162 MET B CA 1
ATOM 3196 C C . MET B 1 162 ? -7.039 33.25 15.883 1 87.75 162 MET B C 1
ATOM 3198 O O . MET B 1 162 ? -7.191 32.969 17.078 1 87.75 162 MET B O 1
ATOM 3202 N N . VAL B 1 163 ? -6.965 34.469 15.445 1 86.62 163 VAL B N 1
ATOM 3203 C CA . VAL B 1 163 ? -7.109 35.594 16.375 1 86.62 163 VAL B CA 1
ATOM 3204 C C . VAL B 1 163 ? -8.586 35.969 16.5 1 86.62 163 VAL B C 1
ATOM 3206 O O . VAL B 1 163 ? -9.07 36.219 17.609 1 86.62 163 VAL B O 1
ATOM 3209 N N . ARG B 1 164 ? -9.281 35.938 15.43 1 86.38 164 ARG B N 1
ATOM 3210 C CA . ARG B 1 164 ? -10.672 36.375 15.414 1 86.38 164 ARG B CA 1
ATOM 3211 C C . ARG B 1 164 ? -11.609 35.219 15.766 1 86.38 164 ARG B C 1
ATOM 3213 O O . ARG B 1 164 ? -12.562 35.406 16.531 1 86.38 164 ARG B O 1
ATOM 3220 N N . ASP B 1 165 ? -11.281 34.062 15.195 1 87.69 165 ASP B N 1
ATOM 3221 C CA . ASP B 1 165 ? -12.211 32.938 15.336 1 87.69 165 ASP B CA 1
ATOM 3222 C C . ASP B 1 165 ? -11.477 31.688 15.812 1 87.69 165 ASP B C 1
ATOM 3224 O O . ASP B 1 165 ? -11.547 30.641 15.164 1 87.69 165 ASP B O 1
ATOM 3228 N N . PRO B 1 166 ? -10.844 31.781 16.969 1 91.75 166 PRO B N 1
ATOM 3229 C CA . PRO B 1 166 ? -10.117 30.594 17.438 1 91.75 166 PRO B CA 1
ATOM 3230 C C . PRO B 1 166 ? -11.047 29.422 17.781 1 91.75 166 PRO B C 1
ATOM 3232 O O . PRO B 1 166 ? -10.664 28.266 17.625 1 91.75 166 PRO B O 1
ATOM 3235 N N . GLU B 1 167 ? -12.312 29.766 18.203 1 92.69 167 GLU B N 1
ATOM 3236 C CA . GLU B 1 167 ? -13.258 28.734 18.625 1 92.69 167 GLU B CA 1
ATOM 3237 C C . GLU B 1 167 ? -13.641 27.844 17.453 1 92.69 167 GLU B C 1
ATOM 3239 O O . GLU B 1 167 ? -13.836 26.625 17.625 1 92.69 167 GLU B O 1
ATOM 3244 N N . ARG B 1 168 ? -13.695 28.375 16.297 1 94 168 ARG B N 1
ATOM 3245 C CA . ARG B 1 168 ? -14.039 27.594 15.109 1 94 168 ARG B CA 1
ATOM 3246 C C . ARG B 1 168 ? -12.953 26.562 14.805 1 94 168 ARG B C 1
ATOM 3248 O O . ARG B 1 168 ? -13.258 25.422 14.438 1 94 168 ARG B O 1
ATOM 3255 N N . ILE B 1 169 ? -11.703 26.938 14.953 1 94.5 169 ILE B N 1
ATOM 3256 C CA . ILE B 1 169 ? -10.594 26.016 14.727 1 94.5 169 ILE B CA 1
ATOM 3257 C C . ILE B 1 169 ? -10.625 24.906 15.758 1 94.5 169 ILE B C 1
ATOM 3259 O O . ILE B 1 169 ? -10.492 23.719 15.414 1 94.5 169 ILE B O 1
ATOM 3263 N N . SER B 1 170 ? -10.898 25.297 17 1 95.19 170 SER B N 1
ATOM 3264 C CA . SER B 1 170 ? -10.977 24.312 18.078 1 95.19 170 SER B CA 1
ATOM 3265 C C . SER B 1 170 ? -12.094 23.312 17.828 1 95.19 170 SER B C 1
ATOM 3267 O O . SER B 1 170 ? -11.93 22.109 18.062 1 95.19 170 SER B O 1
ATOM 3269 N N . GLU B 1 171 ? -13.188 23.812 17.359 1 95.44 171 GLU B N 1
ATOM 3270 C CA . GLU B 1 171 ? -14.312 22.938 17.062 1 95.44 171 GLU B CA 1
ATOM 3271 C C . GLU B 1 171 ? -13.961 21.969 15.945 1 95.44 171 GLU B C 1
ATOM 3273 O O . GLU B 1 171 ? -14.297 20.781 16.016 1 95.44 171 GLU B O 1
ATOM 3278 N N . LYS B 1 172 ? -13.336 22.438 14.922 1 95.38 172 LYS B N 1
ATOM 3279 C CA . LYS B 1 172 ? -12.898 21.578 13.828 1 95.38 172 LYS B CA 1
ATOM 3280 C C . LYS B 1 172 ? -11.93 20.5 14.312 1 95.38 172 LYS B C 1
ATOM 3282 O O . LYS B 1 172 ? -12.023 19.344 13.914 1 95.38 172 LYS B O 1
ATOM 3287 N N . LEU B 1 173 ? -10.992 20.875 15.188 1 96.06 173 LEU B N 1
ATOM 3288 C CA . LEU B 1 173 ? -10.016 19.938 15.734 1 96.06 173 LEU B CA 1
ATOM 3289 C C . LEU B 1 173 ? -10.695 18.891 16.609 1 96.06 173 LEU B C 1
ATOM 3291 O O . LEU B 1 173 ? -10.352 17.703 16.531 1 96.06 173 LEU B O 1
ATOM 3295 N N . ALA B 1 174 ? -11.648 19.359 17.359 1 95.62 174 ALA B N 1
ATOM 3296 C CA . ALA B 1 174 ? -12.406 18.406 18.188 1 95.62 174 ALA B CA 1
ATOM 3297 C C . ALA B 1 174 ? -13.172 17.422 17.328 1 95.62 174 ALA B C 1
ATOM 3299 O O . ALA B 1 174 ? -13.203 16.219 17.625 1 95.62 174 ALA B O 1
ATOM 3300 N N . ALA B 1 175 ? -13.758 17.891 16.281 1 95.44 175 ALA B N 1
ATOM 3301 C CA . ALA B 1 175 ? -14.484 17.031 15.359 1 95.44 175 ALA B CA 1
ATOM 3302 C C . ALA B 1 175 ? -13.555 16 14.719 1 95.44 175 ALA B C 1
ATOM 3304 O O . ALA B 1 175 ? -13.93 14.844 14.523 1 95.44 175 ALA B O 1
ATOM 3305 N N . LYS B 1 176 ? -12.414 16.406 14.406 1 94.69 176 LYS B N 1
ATOM 3306 C CA . LYS B 1 176 ? -11.438 15.516 13.789 1 94.69 176 L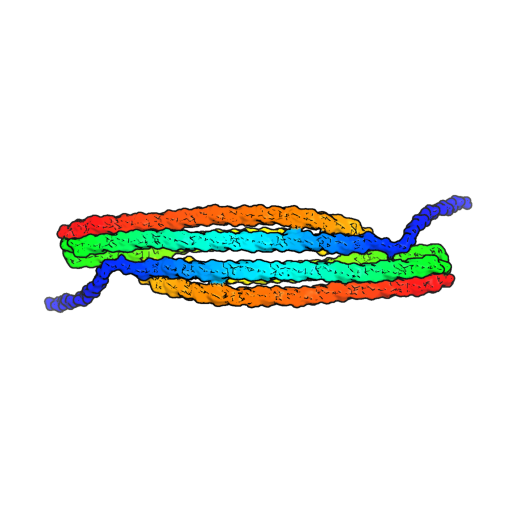YS B CA 1
ATOM 3307 C C . LYS B 1 176 ? -11.016 14.414 14.75 1 94.69 176 LYS B C 1
ATOM 3309 O O . LYS B 1 176 ? -10.812 13.266 14.344 1 94.69 176 LYS B O 1
ATOM 3314 N N . THR B 1 177 ? -10.867 14.742 16.031 1 94.19 177 THR B N 1
ATOM 3315 C CA . THR B 1 177 ? -10.531 13.734 17.047 1 94.19 177 THR B CA 1
ATOM 3316 C C . THR B 1 177 ? -11.578 12.625 17.078 1 94.19 177 THR B C 1
ATOM 3318 O O . THR B 1 177 ? -11.234 11.445 17.078 1 94.19 177 THR B O 1
ATOM 3321 N N . VAL B 1 178 ? -12.789 13.016 16.969 1 92.62 178 VAL B N 1
ATOM 3322 C CA . VAL B 1 178 ? -13.891 12.055 16.969 1 92.62 178 VAL B CA 1
ATOM 3323 C C . VAL B 1 178 ? -13.875 11.25 15.672 1 92.62 178 VAL B C 1
ATOM 3325 O O . VAL B 1 178 ? -14.055 10.031 15.688 1 92.62 178 VAL B O 1
ATOM 3328 N N . GLN B 1 179 ? -13.609 11.922 14.602 1 92.81 179 GLN B N 1
ATOM 3329 C CA . GLN B 1 179 ? -13.578 11.289 13.289 1 92.81 179 GLN B CA 1
ATOM 3330 C C . GLN B 1 179 ? -12.492 10.211 13.227 1 92.81 179 GLN B C 1
ATOM 3332 O O . GLN B 1 179 ? -12.734 9.117 12.711 1 92.81 179 GLN B O 1
ATOM 3337 N N . TYR B 1 180 ? -11.328 10.477 13.773 1 92.31 180 TYR B N 1
ATOM 3338 C CA . TYR B 1 180 ? -10.227 9.523 13.734 1 92.31 180 TYR B CA 1
ATOM 3339 C C . TYR B 1 180 ? -10.555 8.281 14.562 1 92.31 180 TYR B C 1
ATOM 3341 O O . TYR B 1 180 ? -10.211 7.164 14.188 1 92.31 180 TYR B O 1
ATOM 3349 N N . GLN B 1 181 ? -11.258 8.477 15.609 1 88.56 181 GLN B N 1
ATOM 3350 C CA . GLN B 1 181 ? -11.664 7.344 16.438 1 88.56 181 GLN B CA 1
ATOM 3351 C C . GLN B 1 181 ? -12.664 6.457 15.703 1 88.56 181 GLN B C 1
ATOM 3353 O O . GLN B 1 181 ? -12.539 5.23 15.711 1 88.56 181 GLN B O 1
ATOM 3358 N N . GLN B 1 182 ? -13.516 7.02 14.961 1 88.19 182 GLN B N 1
ATOM 3359 C CA . GLN B 1 182 ? -14.539 6.285 14.234 1 88.19 182 GLN B CA 1
ATOM 3360 C C . GLN B 1 182 ? -13.961 5.594 13 1 88.19 182 GLN B C 1
ATOM 3362 O O . GLN B 1 182 ? -14.297 4.445 12.711 1 88.19 182 GLN B O 1
ATOM 3367 N N . LEU B 1 183 ? -13.086 6.293 12.32 1 88.44 183 LEU B N 1
ATOM 3368 C CA . LEU B 1 183 ? -12.477 5.77 11.102 1 88.44 183 LEU B CA 1
ATOM 3369 C C . LEU B 1 183 ? -11.633 4.539 11.398 1 88.44 183 LEU B C 1
ATOM 3371 O O . LEU B 1 183 ? -11.578 3.604 10.602 1 88.44 183 LEU B O 1
ATOM 3375 N N . SER B 1 184 ? -11.016 4.52 12.539 1 85.56 184 SER B N 1
ATOM 3376 C CA . SER B 1 184 ? -10.164 3.402 12.922 1 85.56 184 SER B CA 1
ATOM 3377 C C . SER B 1 184 ? -10.961 2.107 13.031 1 85.56 184 SER B C 1
ATOM 3379 O O . SER B 1 184 ? -10.523 1.06 12.547 1 85.56 184 SER B O 1
ATOM 3381 N N . THR B 1 185 ? -12.148 2.125 13.5 1 84.12 185 THR B N 1
ATOM 3382 C CA . THR B 1 185 ? -13 0.952 13.656 1 84.12 185 THR B CA 1
ATOM 3383 C C . THR B 1 185 ? -13.516 0.476 12.297 1 84.12 185 THR B C 1
ATOM 3385 O O . THR B 1 185 ? -13.57 -0.727 12.039 1 84.12 185 THR B O 1
ATOM 3388 N N . THR B 1 186 ? -13.773 1.338 11.461 1 88.56 186 THR B N 1
ATOM 3389 C CA . THR B 1 186 ? -14.305 1.024 10.141 1 88.56 186 THR B CA 1
ATOM 3390 C C . THR B 1 186 ? -13.234 0.393 9.258 1 88.56 186 THR B C 1
ATOM 3392 O O . THR B 1 186 ? -13.516 -0.532 8.492 1 88.56 186 THR B O 1
ATOM 3395 N N . ALA B 1 187 ? -12.023 0.843 9.391 1 87.62 187 ALA B N 1
ATOM 3396 C CA . ALA B 1 187 ? -10.93 0.328 8.57 1 87.62 187 ALA B CA 1
ATOM 3397 C C . ALA B 1 187 ? -10.695 -1.155 8.844 1 87.62 187 ALA B C 1
ATOM 3399 O O . ALA B 1 187 ? -10.562 -1.949 7.906 1 87.62 187 ALA B O 1
ATOM 3400 N N . MET B 1 188 ? -10.711 -1.62 10.023 1 86.44 188 MET B N 1
ATOM 3401 C CA . MET B 1 188 ? -10.469 -3.01 10.398 1 86.44 188 MET B CA 1
ATOM 3402 C C . MET B 1 188 ? -11.523 -3.93 9.789 1 86.44 188 MET B C 1
ATOM 3404 O O . MET B 1 188 ? -11.188 -4.957 9.195 1 86.44 188 MET B O 1
ATOM 3408 N N . ALA B 1 189 ? -12.734 -3.562 9.891 1 89 189 ALA B N 1
ATOM 3409 C CA . ALA B 1 189 ? -13.828 -4.387 9.375 1 89 189 ALA B CA 1
ATOM 3410 C C . ALA B 1 189 ? -13.781 -4.477 7.855 1 89 189 ALA B C 1
ATOM 3412 O O . ALA B 1 189 ? -13.992 -5.551 7.285 1 89 189 ALA B O 1
ATOM 3413 N N . GLN B 1 190 ? -13.484 -3.414 7.258 1 91.12 190 GLN B N 1
ATOM 3414 C CA . GLN B 1 190 ? -13.484 -3.35 5.801 1 91.12 190 GLN B CA 1
ATOM 3415 C C . GLN B 1 190 ? -12.367 -4.215 5.215 1 91.12 190 GLN B C 1
ATOM 3417 O O . GLN B 1 190 ? -12.602 -4.988 4.281 1 91.12 190 GLN B O 1
ATOM 3422 N N . TRP B 1 191 ? -11.211 -4.203 5.781 1 91.12 191 TRP B N 1
ATOM 3423 C CA . TRP B 1 191 ? -10.086 -4.941 5.223 1 91.12 191 TRP B CA 1
ATOM 3424 C C . TRP B 1 191 ? -10.234 -6.438 5.484 1 91.12 191 TRP B C 1
ATOM 3426 O O . TRP B 1 191 ? -9.898 -7.258 4.629 1 91.12 191 TRP B O 1
ATOM 3436 N N . SER B 1 192 ? -10.828 -6.797 6.594 1 90.81 192 SER B N 1
ATOM 3437 C CA . SER B 1 192 ? -11.148 -8.195 6.844 1 90.81 192 SER B CA 1
ATOM 3438 C C . SER B 1 192 ? -12.141 -8.734 5.816 1 90.81 192 SER B C 1
ATOM 3440 O O . SER B 1 192 ? -11.992 -9.859 5.332 1 90.81 192 SER B O 1
ATOM 3442 N N . SER B 1 193 ? -13.039 -7.875 5.535 1 94.5 193 SER B N 1
ATOM 3443 C CA . SER B 1 193 ? -14.031 -8.258 4.539 1 94.5 193 SER B CA 1
ATOM 3444 C C . SER B 1 193 ? -13.398 -8.438 3.164 1 94.5 193 SER B C 1
ATOM 3446 O O . SER B 1 193 ? -13.734 -9.375 2.436 1 94.5 193 SER B O 1
ATOM 3448 N N . ILE B 1 194 ? -12.539 -7.547 2.807 1 95.19 194 ILE B N 1
ATOM 3449 C CA . ILE B 1 194 ? -11.852 -7.617 1.521 1 95.19 194 ILE B CA 1
ATOM 3450 C C . ILE B 1 194 ? -11.07 -8.93 1.421 1 95.19 194 ILE B C 1
ATOM 3452 O O . ILE B 1 194 ? -11.18 -9.648 0.423 1 95.19 194 ILE B O 1
ATOM 3456 N N . VAL B 1 195 ? -10.359 -9.312 2.488 1 95.5 195 VAL B N 1
ATOM 3457 C CA . VAL B 1 195 ? -9.562 -10.531 2.498 1 95.5 195 VAL B CA 1
ATOM 3458 C C . VAL B 1 195 ? -10.477 -11.75 2.48 1 95.5 195 VAL B C 1
ATOM 3460 O O . VAL B 1 195 ? -10.195 -12.742 1.806 1 95.5 195 VAL B O 1
ATOM 3463 N N . GLY B 1 196 ? -11.555 -11.641 3.197 1 95.44 196 GLY B N 1
ATOM 3464 C CA . GLY B 1 196 ? -12.531 -12.719 3.172 1 95.44 196 GLY B CA 1
ATOM 3465 C C . GLY B 1 196 ? -13.102 -12.977 1.789 1 95.44 196 GLY B C 1
ATOM 3466 O O . GLY B 1 196 ? -13.203 -14.125 1.356 1 95.44 196 GLY B O 1
ATOM 3467 N N . ARG B 1 197 ? -13.492 -11.977 1.026 1 96.62 197 ARG B N 1
ATOM 3468 C CA . ARG B 1 197 ? -14.016 -12.117 -0.33 1 96.62 197 ARG B CA 1
ATOM 3469 C C . ARG B 1 197 ? -12.953 -12.688 -1.266 1 96.62 197 ARG B C 1
ATOM 3471 O O . ARG B 1 197 ? -13.266 -13.492 -2.148 1 96.62 197 ARG B O 1
ATOM 3478 N N . PHE B 1 198 ? -11.734 -12.25 -1.039 1 97.88 198 PHE B N 1
ATOM 3479 C CA . PHE B 1 198 ? -10.625 -12.797 -1.813 1 97.88 198 PHE B CA 1
ATOM 3480 C C . PHE B 1 198 ? -10.508 -14.305 -1.61 1 97.88 198 PHE B C 1
ATOM 3482 O O . PHE B 1 198 ? -10.367 -15.055 -2.576 1 97.88 198 PHE B O 1
ATOM 3489 N N . ARG B 1 199 ? -10.609 -14.68 -0.387 1 96.75 199 ARG B N 1
ATOM 3490 C CA . ARG B 1 199 ? -10.57 -16.109 -0.072 1 96.75 199 ARG B CA 1
ATOM 3491 C C . ARG B 1 199 ? -11.664 -16.859 -0.818 1 96.75 199 ARG B C 1
ATOM 3493 O O . ARG B 1 199 ? -11.414 -17.922 -1.399 1 96.75 199 ARG B O 1
ATOM 3500 N N . ASP B 1 200 ? -12.805 -16.281 -0.832 1 96.56 200 ASP B N 1
ATOM 3501 C CA . ASP B 1 200 ? -13.93 -16.906 -1.506 1 96.56 200 ASP B CA 1
ATOM 3502 C C . ASP B 1 200 ? -13.688 -17.016 -3.01 1 96.56 200 ASP B C 1
ATOM 3504 O O . ASP B 1 200 ? -13.984 -18.047 -3.621 1 96.56 200 ASP B O 1
ATOM 3508 N N . ARG B 1 201 ? -13.18 -16 -3.59 1 97.06 201 ARG B N 1
ATOM 3509 C CA . ARG B 1 201 ? -12.883 -16 -5.02 1 97.06 201 ARG B CA 1
ATOM 3510 C C . ARG B 1 201 ? -11.812 -17.031 -5.359 1 97.06 201 ARG B C 1
ATOM 3512 O O . ARG B 1 201 ? -11.875 -17.672 -6.41 1 97.06 201 ARG B O 1
ATOM 3519 N N . LEU B 1 202 ? -10.844 -17.234 -4.457 1 97.06 202 LEU B N 1
ATOM 3520 C CA . LEU B 1 202 ? -9.789 -18.219 -4.695 1 97.06 202 LEU B CA 1
ATOM 3521 C C . LEU B 1 202 ? -10.352 -19.625 -4.668 1 97.06 202 LEU B C 1
ATOM 3523 O O . LEU B 1 202 ? -9.844 -20.516 -5.367 1 97.06 202 LEU B O 1
ATOM 3527 N N . VAL B 1 203 ? -11.414 -19.859 -3.893 1 96 203 VAL B N 1
ATOM 3528 C CA . VAL B 1 203 ? -12.078 -21.156 -3.891 1 96 203 VAL B CA 1
ATOM 3529 C C . VAL B 1 203 ? -12.641 -21.453 -5.281 1 96 203 VAL B C 1
ATOM 3531 O O . VAL B 1 203 ? -12.516 -22.578 -5.777 1 96 203 VAL B O 1
ATOM 3534 N N . THR B 1 204 ? -13.18 -20.438 -5.891 1 95.81 204 THR B N 1
ATOM 3535 C CA . THR B 1 204 ? -13.711 -20.594 -7.238 1 95.81 204 THR B CA 1
ATOM 3536 C C . THR B 1 204 ? -12.586 -20.875 -8.234 1 95.81 204 THR B C 1
ATOM 3538 O O . THR B 1 204 ? -12.719 -21.75 -9.102 1 95.81 204 THR B O 1
ATOM 3541 N N . VAL B 1 205 ? -11.484 -20.156 -8.117 1 96.12 205 VAL B N 1
ATOM 3542 C CA . VAL B 1 205 ? -10.32 -20.359 -8.984 1 96.12 205 VAL B CA 1
ATOM 3543 C C . VAL B 1 205 ? -9.812 -21.797 -8.844 1 96.12 205 VAL B C 1
ATOM 3545 O O . VAL B 1 205 ? -9.508 -22.453 -9.836 1 96.12 205 VAL B O 1
ATOM 3548 N N . ARG B 1 206 ? -9.797 -22.25 -7.656 1 95.25 206 ARG B N 1
ATOM 3549 C CA . ARG B 1 206 ? -9.359 -23.625 -7.375 1 95.25 206 ARG B CA 1
ATOM 3550 C C . ARG B 1 206 ? -10.266 -24.641 -8.047 1 95.25 206 ARG B C 1
ATOM 3552 O O . ARG B 1 206 ? -9.797 -25.609 -8.633 1 95.25 206 ARG B O 1
ATOM 3559 N N . SER B 1 207 ? -11.516 -24.422 -7.969 1 95.31 207 SER B N 1
ATOM 3560 C CA . SER B 1 207 ? -12.484 -25.344 -8.539 1 95.31 207 SER B CA 1
ATOM 3561 C C . SER B 1 207 ? -12.344 -25.438 -10.055 1 95.31 207 SER B C 1
ATOM 3563 O O . SER B 1 207 ? -12.43 -26.516 -10.633 1 95.31 207 SER B O 1
ATOM 3565 N N . VAL B 1 208 ? -12.117 -24.359 -10.648 1 95.19 208 VAL B N 1
ATOM 3566 C CA . VAL B 1 208 ? -11.953 -24.312 -12.102 1 95.19 208 VAL B CA 1
ATOM 3567 C C . VAL B 1 208 ? -10.695 -25.094 -12.492 1 95.19 208 VAL B C 1
ATOM 3569 O O . VAL B 1 208 ? -10.719 -25.875 -13.453 1 95.19 208 VAL B O 1
ATOM 3572 N N . TYR B 1 209 ? -9.664 -24.953 -11.781 1 96.69 209 TYR B N 1
ATOM 3573 C CA . TYR B 1 209 ? -8.422 -25.672 -12.039 1 96.69 209 TYR B CA 1
ATOM 3574 C C . TYR B 1 209 ? -8.609 -27.172 -11.875 1 96.69 209 TYR B C 1
ATOM 3576 O O . TYR B 1 209 ? -8.18 -27.953 -12.727 1 96.69 209 TYR B O 1
ATOM 3584 N N . GLU B 1 210 ? -9.281 -27.547 -10.836 1 95 210 GLU B N 1
ATOM 3585 C CA . GLU B 1 210 ? -9.539 -28.953 -10.586 1 95 210 GLU B CA 1
ATOM 3586 C C . GLU B 1 210 ? -10.367 -29.578 -11.703 1 95 210 GLU B C 1
ATOM 3588 O O . GLU B 1 210 ? -10.07 -30.688 -12.164 1 95 210 GLU B O 1
ATOM 3593 N N . GLN B 1 211 ? -11.32 -28.875 -12.109 1 95.88 211 GLN B N 1
ATOM 3594 C CA . GLN B 1 211 ? -12.164 -29.359 -13.195 1 95.88 211 GLN B CA 1
ATOM 3595 C C . GLN B 1 211 ? -11.367 -29.5 -14.492 1 95.88 211 GLN B C 1
ATOM 3597 O O . GLN B 1 211 ? -11.57 -30.453 -15.242 1 95.88 211 GLN B O 1
ATOM 3602 N N . CYS B 1 212 ? -10.508 -28.531 -14.719 1 97 212 CYS B N 1
ATOM 3603 C CA . CYS B 1 212 ? -9.633 -28.609 -15.883 1 97 212 CYS B CA 1
ATOM 3604 C C . CYS B 1 212 ? -8.805 -29.875 -15.852 1 97 212 CYS B C 1
ATOM 3606 O O . CYS B 1 212 ? -8.719 -30.594 -16.859 1 97 212 CYS B O 1
ATOM 3608 N N . LEU B 1 213 ? -8.242 -30.234 -14.734 1 95.06 213 LEU B N 1
ATOM 3609 C CA . LEU B 1 213 ? -7.406 -31.422 -14.578 1 95.06 213 LEU B CA 1
ATOM 3610 C C . LEU B 1 213 ? -8.227 -32.688 -14.734 1 95.06 213 LEU B C 1
ATOM 3612 O O . LEU B 1 213 ? -7.789 -33.656 -15.391 1 95.06 213 LEU B O 1
ATOM 3616 N N . ILE B 1 214 ? -9.398 -32.656 -14.148 1 94.75 214 ILE B N 1
ATOM 3617 C CA . ILE B 1 214 ? -10.281 -33.844 -14.234 1 94.75 214 ILE B CA 1
ATOM 3618 C C . ILE B 1 214 ? -10.648 -34.094 -15.688 1 94.75 214 ILE B C 1
ATOM 3620 O O . ILE B 1 214 ? -10.594 -35.219 -16.156 1 94.75 214 ILE B O 1
ATOM 3624 N N . ASN B 1 215 ? -10.961 -33.062 -16.422 1 93.81 215 ASN B N 1
ATOM 3625 C CA . ASN B 1 215 ? -11.312 -33.188 -17.828 1 93.81 215 ASN B CA 1
ATOM 3626 C C . ASN B 1 215 ? -10.156 -33.75 -18.641 1 93.81 215 ASN B C 1
ATOM 3628 O O . ASN B 1 215 ? -10.352 -34.625 -19.484 1 93.81 215 ASN B O 1
ATOM 3632 N N . ASN B 1 216 ? -9.039 -33.25 -18.359 1 91.06 216 ASN B N 1
ATOM 3633 C CA . ASN B 1 216 ? -7.852 -33.719 -19.078 1 91.06 216 ASN B CA 1
ATOM 3634 C C . ASN B 1 216 ? -7.547 -35.188 -18.766 1 91.06 216 ASN B C 1
ATOM 3636 O O . ASN B 1 216 ? -7.184 -35.938 -19.656 1 91.06 216 ASN B O 1
ATOM 3640 N N . GLN B 1 217 ? -7.703 -35.531 -17.562 1 91.62 217 GLN B N 1
ATOM 3641 C CA . GLN B 1 217 ? -7.484 -36.906 -17.172 1 91.62 217 GLN B CA 1
ATOM 3642 C C . GLN B 1 217 ? -8.492 -37.844 -17.844 1 91.62 217 GLN B C 1
ATOM 3644 O O . GLN B 1 217 ? -8.125 -38.906 -18.312 1 91.62 217 GLN B O 1
ATOM 3649 N N . ASN B 1 218 ? -9.695 -37.406 -17.859 1 92.5 218 ASN B N 1
ATOM 3650 C CA . ASN B 1 218 ? -10.727 -38.219 -18.5 1 92.5 218 ASN B CA 1
ATOM 3651 C C . ASN B 1 218 ? -10.438 -38.406 -20 1 92.5 218 ASN B C 1
ATOM 3653 O O . ASN B 1 218 ? -10.578 -39.5 -20.516 1 92.5 218 ASN B O 1
ATOM 3657 N N . LEU B 1 219 ? -10.016 -37.344 -20.578 1 91.62 219 LEU B N 1
ATOM 3658 C CA . LEU B 1 219 ? -9.688 -37.406 -22 1 91.62 219 LEU B CA 1
ATOM 3659 C C . LEU B 1 219 ? -8.523 -38.375 -22.25 1 91.62 219 LEU B C 1
ATOM 3661 O O . LEU B 1 219 ? -8.578 -39.188 -23.156 1 91.62 219 LEU B O 1
ATOM 3665 N N . LEU B 1 220 ? -7.516 -38.281 -21.453 1 92 220 LEU B N 1
ATOM 3666 C CA . LEU B 1 220 ? -6.348 -39.156 -21.594 1 92 220 LEU B CA 1
ATOM 3667 C C . LEU B 1 220 ? -6.723 -40.594 -21.375 1 92 220 LEU B C 1
ATOM 3669 O O . LEU B 1 220 ? -6.309 -41.469 -22.141 1 92 220 LEU B O 1
ATOM 3673 N N . GLN B 1 221 ? -7.617 -40.844 -20.438 1 90.5 221 GLN B N 1
ATOM 3674 C CA . GLN B 1 221 ? -8.062 -42.219 -20.156 1 90.5 221 GLN B CA 1
ATOM 3675 C C . GLN B 1 221 ? -8.867 -42.781 -21.328 1 90.5 221 GLN B C 1
ATOM 3677 O O . GLN B 1 221 ? -8.703 -43.938 -21.688 1 90.5 221 GLN B O 1
ATOM 3682 N N . LEU B 1 222 ? -9.656 -41.938 -21.828 1 89.31 222 LEU B N 1
ATOM 3683 C CA . LEU B 1 222 ? -10.445 -42.375 -22.984 1 89.31 222 LEU B CA 1
ATOM 3684 C C . LEU B 1 222 ? -9.539 -42.75 -24.141 1 89.31 222 LEU B C 1
ATOM 3686 O O . LEU B 1 222 ? -9.766 -43.75 -24.797 1 89.31 222 LEU B O 1
ATOM 3690 N N . ILE B 1 223 ? -8.586 -41.969 -24.359 1 87 223 ILE B N 1
ATOM 3691 C CA . ILE B 1 223 ? -7.656 -42.188 -25.453 1 87 223 ILE B CA 1
ATOM 3692 C C . ILE B 1 223 ? -6.887 -43.5 -25.203 1 87 223 ILE B C 1
ATOM 3694 O O . ILE B 1 223 ? -6.727 -44.312 -26.125 1 87 223 ILE B O 1
ATOM 3698 N N . PHE B 1 224 ? -6.422 -43.781 -24.047 1 88.75 224 PHE B N 1
ATOM 3699 C CA . PHE B 1 224 ? -5.68 -45 -23.703 1 88.75 224 PHE B CA 1
ATOM 3700 C C . PHE B 1 224 ? -6.57 -46.219 -23.812 1 88.75 224 PHE B C 1
ATOM 3702 O O . PHE B 1 224 ? -6.137 -47.281 -24.297 1 88.75 224 PHE B O 1
ATOM 3709 N N . ASP B 1 225 ? -7.844 -46.031 -23.391 1 87.06 225 ASP B N 1
ATOM 3710 C CA . ASP B 1 225 ? -8.789 -47.156 -23.516 1 87.06 225 ASP B CA 1
ATOM 3711 C C . ASP B 1 225 ? -9.016 -47.5 -24.984 1 87.06 225 ASP B C 1
ATOM 3713 O O . ASP B 1 225 ? -9.086 -48.688 -25.344 1 87.06 225 ASP B O 1
ATOM 3717 N N . ASN B 1 226 ? -9.078 -46.5 -25.812 1 85.38 226 ASN B N 1
ATOM 3718 C CA . ASN B 1 226 ? -9.242 -46.719 -27.234 1 85.38 226 ASN B CA 1
ATOM 3719 C C . ASN B 1 226 ? -8.016 -47.406 -27.844 1 85.38 226 ASN B C 1
ATOM 3721 O O . ASN B 1 226 ? -8.148 -48.312 -28.672 1 85.38 226 ASN B O 1
ATOM 3725 N N . THR B 1 227 ? -6.887 -46.938 -27.375 1 84.94 227 THR B N 1
ATOM 3726 C CA . THR B 1 227 ? -5.641 -47.531 -27.844 1 84.94 227 THR B CA 1
ATOM 3727 C C . THR B 1 227 ? -5.574 -49 -27.438 1 84.94 227 THR B C 1
ATOM 3729 O O . THR B 1 227 ? -5.156 -49.875 -28.219 1 84.94 227 THR B O 1
ATOM 3732 N N . LYS B 1 228 ? -6.016 -49.375 -26.297 1 84.12 228 LYS B N 1
ATOM 3733 C CA . LYS B 1 228 ? -6.043 -50.75 -25.812 1 84.12 228 LYS B CA 1
ATOM 3734 C C . LYS B 1 228 ? -6.969 -51.594 -26.672 1 84.12 228 LYS B C 1
ATOM 3736 O O . LYS B 1 228 ? -6.633 -52.75 -27 1 84.12 228 LYS B O 1
ATOM 3741 N N . ARG B 1 229 ? -8.008 -51.062 -27.125 1 83.75 229 ARG B N 1
ATOM 3742 C CA . ARG B 1 229 ? -8.961 -51.781 -27.953 1 83.75 229 ARG B CA 1
ATOM 3743 C C . ARG B 1 229 ? -8.383 -52.062 -29.328 1 83.75 229 ARG B C 1
ATOM 3745 O O . ARG B 1 229 ? -8.609 -53.125 -29.906 1 83.75 229 ARG B O 1
ATOM 3752 N N . GLN B 1 230 ? -7.617 -51.094 -29.734 1 80.19 230 GLN B N 1
ATOM 3753 C CA . GLN B 1 230 ? -7.02 -51.25 -31.062 1 80.19 230 GLN B CA 1
ATOM 3754 C C . GLN B 1 230 ? -5.914 -52.281 -31.047 1 80.19 230 GLN B C 1
ATOM 3756 O O . GLN B 1 230 ? -5.699 -52.969 -32.031 1 80.19 230 GLN B O 1
ATOM 3761 N N . LEU B 1 231 ? -5.168 -52.375 -29.953 1 79.94 231 LEU B N 1
ATOM 3762 C CA . LEU B 1 231 ? -4.121 -53.375 -29.781 1 79.94 231 LEU B CA 1
ATOM 3763 C C . LEU B 1 231 ? -4.656 -54.781 -30.062 1 79.94 231 LEU B C 1
ATOM 3765 O O . LEU B 1 231 ? -4.051 -55.531 -30.828 1 79.94 231 LEU B O 1
ATOM 3769 N N . SER B 1 232 ? -5.766 -55.094 -29.531 1 70.75 232 SER B N 1
ATOM 3770 C CA . SER B 1 232 ? -6.344 -56.406 -29.625 1 70.75 232 SER B CA 1
ATOM 3771 C C . SER B 1 232 ? -6.879 -56.688 -31.031 1 70.75 232 SER B C 1
ATOM 3773 O O . SER B 1 232 ? -6.707 -57.781 -31.578 1 70.75 232 SER B O 1
ATOM 3775 N N . ARG B 1 233 ? -7.238 -55.625 -31.719 1 76.19 233 ARG B N 1
ATOM 3776 C CA . ARG B 1 233 ? -7.949 -55.812 -32.969 1 76.19 233 ARG B CA 1
ATOM 3777 C C . ARG B 1 233 ? -6.992 -55.719 -34.156 1 76.19 233 ARG B C 1
ATOM 3779 O O . ARG B 1 233 ? -7.086 -56.531 -35.094 1 76.19 233 ARG B O 1
ATOM 3786 N N . ILE B 1 234 ? -6.082 -54.844 -34.094 1 72.38 234 ILE B N 1
ATOM 3787 C CA . ILE B 1 234 ? -5.309 -54.531 -35.281 1 72.38 234 ILE B CA 1
ATOM 3788 C C . ILE B 1 234 ? -4.027 -55.375 -35.281 1 72.38 234 ILE B C 1
ATOM 3790 O O . ILE B 1 234 ? -3.656 -55.938 -36.344 1 72.38 234 ILE B O 1
ATOM 3794 N N . CYS B 1 235 ? -3.398 -55.438 -34.156 1 74.81 235 CYS B N 1
ATOM 3795 C CA . CYS B 1 235 ? -2.064 -56.031 -34.219 1 74.81 235 CYS B CA 1
ATOM 3796 C C . CYS B 1 235 ? -2.129 -57.562 -34.062 1 74.81 235 CYS B C 1
ATOM 3798 O O . CYS B 1 235 ? -1.19 -58.25 -34.438 1 74.81 235 CYS B O 1
ATOM 3800 N N . ARG B 1 236 ? -3.266 -58.125 -33.594 1 68.81 236 ARG B N 1
ATOM 3801 C CA . ARG B 1 236 ? -3.375 -59.562 -33.531 1 68.81 236 ARG B CA 1
ATOM 3802 C C . ARG B 1 236 ? -3.951 -60.156 -34.812 1 68.81 236 ARG B C 1
ATOM 3804 O O . ARG B 1 236 ? -3.537 -61.219 -35.281 1 68.81 236 ARG B O 1
ATOM 3811 N N . HIS B 1 237 ? -4.957 -59.469 -35.25 1 63.31 237 HIS B N 1
ATOM 3812 C CA . HIS B 1 237 ? -5.656 -60.125 -36.344 1 63.31 237 HIS B CA 1
ATOM 3813 C C . HIS B 1 237 ? -5.391 -59.438 -37.656 1 63.31 237 HIS B C 1
ATOM 3815 O O . HIS B 1 237 ? -5.867 -59.875 -38.719 1 63.31 237 HIS B O 1
ATOM 3821 N N . GLY B 1 238 ? -4.227 -58.719 -37.781 1 55.19 238 GLY B N 1
ATOM 3822 C CA . GLY B 1 238 ? -3.959 -58.031 -39.062 1 55.19 238 GLY B CA 1
ATOM 3823 C C . GLY B 1 238 ? -5.043 -57.031 -39.438 1 55.19 238 GLY B C 1
ATOM 3824 O O . GLY B 1 238 ? -6.16 -57.094 -38.906 1 55.19 238 GLY B O 1
ATOM 3825 N N . LEU B 1 239 ? -4.77 -55.75 -39.906 1 45.41 239 LEU B N 1
ATOM 3826 C CA . LEU B 1 239 ? -5.816 -55.031 -40.625 1 45.41 239 LEU B CA 1
ATOM 3827 C C . LEU B 1 239 ? -6.473 -55.906 -41.688 1 45.41 239 LEU B C 1
ATOM 3829 O O . LEU B 1 239 ? -5.797 -56.688 -42.344 1 45.41 239 LEU B O 1
#

Nearest PDB structures (foldseek):
  7sqc-assembly1_1F  TM=5.292E-01  e=4.713E-03  Chlamydomonas reinhardtii
  7sqc-assembly1_1Y  TM=3.838E-01  e=6.259E-03  Chlamydomonas reinhardtii
  4wid-assembly1_B  TM=4.943E-01  e=1.635E-01  macacine betaherpesvirus 3
  7sqc-assembly1_1V  TM=2.784E-01  e=3.124E-02  Chlamydomonas reinhardtii
  4ayx-assembly1_A  TM=2.183E-01  e=5.409E+00  Homo sapiens

Sequence (478 aa):
MGDILLQSILLPLLVVTFTTAQRPSTLKVIDDLRYADPYMRSHRKLVLDELHAARLNASDLQSEMIQLMANQKQRYVELAVDAEKALGGDIDREIGDAPCLGYLRNIVENNMYMAGIFFTNCVDELDAKLDAETNSVYGELQRDEISFMRGKLLDAFNRENMVRDPERISEKLAAKTVQYQQLSTTAMAQWSSIVGRFRDRLVTVRSVYEQCLINNQNLLQLIFDNTKRQLSRICRHGLMGDILLQSILLPLLVVTFTTAQRPSTLKVIDDLRYADPYMRSHRKLVLDELHAARLNASDLQSEMIQLMANQKQRYVELAVDAEKALGGDIDREIGDAPCLGYLRNIVENNMYMAGIFFTNCVDELDAKLDAETNSVYGELQRDEISFMRGKLLDAFNRENMVRDPERISEKLAAKTVQYQQLSTTAMAQWSSIVGRFRDRLVTVRSVYEQCLINNQNLLQLIFDNTKRQLSRICRHGL

Organism: Culex quinquefasciatus (NCBI:txid7176)